Protein AF-A0A7R9HYA2-F1 (afdb_monomer)

Nearest PDB structures (foldseek):
  8udk-assembly1_B  TM=8.256E-01  e=5.745E-29  Homo sapiens
  8f6b-assembly1_B  TM=7.551E-01  e=2.365E-30  Mus musculus
  3ikl-assembly1_B  TM=8.170E-01  e=2.048E-26  Homo sapiens
  2g4c-assembly2_B  TM=7.583E-01  e=3.417E-27  Homo sapiens
  2g4c-assembly2_D  TM=7.460E-01  e=7.073E-27  Homo sapiens

InterPro domains:
  IPR004154 Anticodon-binding [PF03129] (299-374)
  IPR027031 Glycyl-tRNA synthetase/DNA polymerase subunit gamma-2 [PTHR10745] (236-378)
  IPR036621 Anticodon-binding domain superfamily [G3DSA:3.40.50.800] (284-385)
  IPR045864 Class II Aminoacyl-tRNA synthetase/Biotinyl protein ligase (BPL) and lipoyl protein ligase (LPL) [G3DSA:3.30.930.10] (2-283)
  IPR045864 Class II Aminoacyl-tRNA synthetase/Biotinyl protein ligase (BPL) and lipoyl protein ligase (LPL) [SSF55681] (25-262)

Sequence (502 aa):
MSGGVHRILQLCERHAFVMPVFKSEGSSGAMLDFFKFGPSGELLKHNVRHEWFLSNVVNTDHSVFPYWGGGQSTGNINEGTAPKCYSVVTKVYDEDFSEHYRYMKEMCGGQLPFGLTEMRAEVDCCGVVEDTGDGRYFTPSHRTIMRSCAFVRPIDSSQAFYQWQKRRKMWWRKFSASPGRFSVTDVQSVEEGQRAEICAEFPWGSQSVECVTLRGSAPFDKLDNACRQSFEGRDGRKRVTPHVIESWTTLECAVFTFLCDSHDEVRLSGVPKEVMRFHRKLAPYKLAFSASSSSSATSEELSQLAVYLTRQLRKAGVSTLLLPDVAKRSQESQFLRNDEMGVPYTAVLNDNTLKTGILGLRSRETTLKVRLSVWDARILPYLDRCDRRETRQTTTYYLTWTGASACFRTGEPRGTTSKKLLILKMLFDGRTALQCKTLFLKLVMVEYYLELGRIKSPRKRDERWRGKPPDWDLNPYLLVISSLVYCEDDALDHAVTEAGSI

Solvent-accessible surface area (backbone atoms only — not comparable to full-atom values): 29460 Å² total; per-residue (Å²): 128,70,74,64,63,58,52,54,45,53,53,24,49,77,60,29,25,42,43,83,39,64,45,93,54,81,103,50,76,74,46,40,33,33,70,50,61,28,74,44,23,48,39,27,46,49,30,48,53,49,54,49,45,41,57,66,39,68,65,47,100,46,64,32,43,83,46,82,80,84,73,84,82,77,64,84,65,64,91,88,62,66,74,68,80,82,44,70,58,68,37,62,79,34,67,70,50,49,51,52,49,47,53,52,34,58,78,49,76,28,45,56,53,38,32,42,30,40,70,46,80,46,71,59,79,54,82,83,77,90,50,83,58,81,64,31,71,60,59,39,28,50,35,34,41,40,36,41,34,37,39,27,49,64,92,47,38,69,63,51,46,54,51,46,52,52,52,55,49,49,54,58,33,70,54,40,66,56,47,83,38,60,48,69,52,76,78,39,85,49,101,70,34,41,35,34,36,32,30,40,60,47,100,89,46,75,40,80,60,35,43,37,35,38,30,44,51,60,53,47,69,85,48,55,73,71,61,39,57,69,62,40,27,32,61,87,91,42,78,38,71,40,17,35,38,38,36,39,35,36,53,58,30,51,45,50,51,50,53,66,48,13,57,46,74,48,67,60,95,83,43,78,38,68,30,27,49,40,32,65,80,39,22,47,27,47,34,32,64,34,26,48,54,97,44,76,71,55,22,52,53,53,44,52,49,50,53,53,50,46,53,56,40,45,75,72,71,43,47,62,47,82,63,96,55,47,36,74,52,58,52,67,61,44,48,49,54,40,30,46,66,12,26,42,25,35,41,39,42,40,70,63,22,79,77,69,40,45,31,32,42,27,34,58,91,78,67,49,69,46,81,44,52,69,89,41,74,55,61,59,58,48,54,51,49,57,63,55,55,65,76,52,86,62,86,81,77,66,80,53,81,51,101,87,56,83,58,84,75,78,92,80,81,92,85,89,89,77,62,72,65,56,56,55,52,69,73,54,68,94,58,56,76,70,59,54,51,55,51,50,54,54,49,55,51,50,50,54,38,44,76,69,64,77,49,83,81,88,83,74,92,88,77,78,90,84,69,84,78,79,89,76,86,74,66,82,88,75,79,82,72,90,85,82,86,81,82,85,90,82,88,78,90,84,84,89,82,89,82,82,81,134

Foldseek 3Di:
DPPQVVVLQVLCVVLQQWDFDWDDDPPQDTFGADIDGGLQNVLLLVLLVVLLCCLQAVPDPAHEEEDEDDDDPPPPDDPDDWPPPCDVLNCLPPPSSLVVLLVQCVVVVLADKYKYKYKAWAAGPDDDPSCPDPLSQQDHRTFIKTKMKIFHALVCLVVVLVVVQVSVLVSLLLWFPCSVQWDKDDWDQDPQAIKIFIWGQAPRGIYTFKIKGWRFLSSLPPPDPVSQQSQWGDDDPDTDRTTMIMMMGTSSSSSVSLSSRQWDWDQDVNDTATFGQTRCSSQSAQEEEAEAEPDPVVLVVQLVLRVVLCVVCVVVVGGYDYDPCHNVDDRVVVLSVCRSSNHQWYWYYYPVCVVPQWIWIAGSVPRDTDIDGNPDPVVVVVSVVVSVVSVPPDPDFDFDDDPPDTDGDDDDDDDDDDDPVVVVVVVPPPDDPVVVVVVVVVVVVVVVCVVVVVDDDDPDDDDDDDDDDDDDPDDPPPPDDDDDDDDDPDDPDPDDDDDDDD

Secondary structure (DSSP, 8-state):
--HHHHHHHHHHHHTTSEEEEEE--SSS--EEEEEEE-HHHHHHHHHHHHHHHIIIIIS-SS-EEEE-----------TT-------HHHHTT-HHHHHHHHHHHHHTTTBSPEEEEEEEEEE---------SGGGGGS-SEEEEEEEEEEE-GGGHHHHHHHHHHHHHHHHHHH-S-GGGEEEPPPEEETTEEEEEEEEEETTEEEEEEEEEEEETGGGTTS-HHHHHHTPEEETTEEEPPEEEEEEEEHHHHHHHHHHHHEEEEEETTEEEEEE---TTT-S-SEEEEEE-SSHHHHHHHHHHHHHHHHHHHHTT--EE--TTTTTS-HHHHHHHHHHTT-SEEEEEEHHHHHH-EEEEEETTT--EEEEETT-TTHHHHHHHHHHHTT--------EEETTEEE-------S--SSHHHHHHHHHTT--HHHHHHHHHHHHHHHHHHHTTSSPPPPSS-----SPPP-----GGG------------SSSS--S-----

Organism: NCBI:txid61472

Radius of gyration: 28.1 Å; Cα contacts (8 Å, |Δi|>4): 715; chains: 1; bounding box: 100×56×78 Å

pLDDT: mean 73.42, std 26.31, range [23.16, 98.19]

Structure (mmCIF, N/CA/C/O backbone):
data_AF-A0A7R9HYA2-F1
#
_entry.id   AF-A0A7R9HYA2-F1
#
loop_
_atom_site.group_PDB
_atom_site.id
_atom_site.type_symbol
_atom_site.label_atom_id
_atom_site.label_alt_id
_atom_site.label_comp_id
_atom_site.label_asym_id
_atom_site.label_entity_id
_atom_site.label_seq_id
_atom_site.pdbx_PDB_ins_code
_atom_site.Cartn_x
_atom_site.Cartn_y
_atom_site.Cartn_z
_atom_site.occupancy
_atom_site.B_iso_or_equiv
_atom_site.auth_seq_id
_atom_site.auth_comp_id
_atom_site.auth_asym_id
_atom_site.auth_atom_id
_atom_site.pdbx_PDB_model_num
ATOM 1 N N . MET A 1 1 ? 3.121 27.655 7.080 1.00 39.09 1 MET A N 1
ATOM 2 C CA . MET A 1 1 ? 2.882 26.196 7.057 1.00 39.09 1 MET A CA 1
ATOM 3 C C . MET A 1 1 ? 1.442 25.981 6.643 1.00 39.09 1 MET A C 1
ATOM 5 O O . MET A 1 1 ? 0.572 26.593 7.257 1.00 39.09 1 MET A O 1
ATOM 9 N N . SER A 1 2 ? 1.185 25.233 5.569 1.00 46.12 2 SER A N 1
ATOM 10 C CA . SER A 1 2 ? -0.192 24.959 5.154 1.00 46.12 2 SER A CA 1
ATOM 11 C C . SER A 1 2 ? -0.890 24.178 6.281 1.00 46.12 2 SER A C 1
ATOM 13 O O . SER A 1 2 ? -0.310 23.270 6.877 1.00 46.12 2 SER A O 1
ATOM 15 N N . GLY A 1 3 ? -2.110 24.562 6.663 1.00 60.00 3 GLY A N 1
ATOM 16 C CA . GLY A 1 3 ? -2.777 23.984 7.840 1.00 60.00 3 GLY A CA 1
ATOM 17 C C . GLY A 1 3 ? -3.124 22.490 7.718 1.00 60.00 3 GLY A C 1
ATOM 18 O O . GLY A 1 3 ? -3.475 21.875 8.721 1.00 60.00 3 GLY A O 1
ATOM 19 N N . GLY A 1 4 ? -3.026 21.906 6.516 1.00 75.75 4 GLY A N 1
ATOM 20 C CA . GLY A 1 4 ? -3.459 20.537 6.224 1.00 75.75 4 GLY A CA 1
ATOM 21 C C . GLY A 1 4 ? -2.524 19.460 6.777 1.00 75.75 4 GLY A C 1
ATOM 22 O O . GLY A 1 4 ? -2.963 18.611 7.550 1.00 75.75 4 GLY A O 1
ATOM 23 N N . VAL A 1 5 ? -1.230 19.504 6.435 1.00 86.56 5 VAL A N 1
ATOM 24 C CA . VAL A 1 5 ? -0.263 18.470 6.863 1.00 86.56 5 VAL A CA 1
ATOM 25 C C . VAL A 1 5 ? -0.095 18.440 8.374 1.00 86.56 5 VAL A C 1
ATOM 27 O O . VAL A 1 5 ? -0.009 17.368 8.970 1.00 86.56 5 VAL A O 1
ATOM 30 N N . HIS A 1 6 ? -0.073 19.611 9.010 1.00 87.62 6 HIS A N 1
ATOM 31 C CA . HIS A 1 6 ? 0.155 19.705 10.447 1.00 87.62 6 HIS A CA 1
ATOM 32 C C . HIS A 1 6 ? -0.923 18.973 11.259 1.00 87.62 6 HIS A C 1
ATOM 34 O O . HIS A 1 6 ? -0.583 18.229 12.175 1.00 87.62 6 HIS A O 1
ATOM 40 N N . ARG A 1 7 ? -2.205 19.113 10.890 1.00 89.25 7 ARG A N 1
ATOM 41 C CA . ARG A 1 7 ? -3.306 18.379 11.540 1.00 89.25 7 ARG A CA 1
ATOM 42 C C . ARG A 1 7 ? -3.174 16.871 11.357 1.00 89.25 7 ARG A C 1
ATOM 44 O O . ARG A 1 7 ? -3.274 16.124 12.327 1.00 89.25 7 ARG A O 1
ATOM 51 N N . ILE A 1 8 ? -2.850 16.434 10.138 1.00 92.75 8 ILE A N 1
ATOM 52 C CA . ILE A 1 8 ? -2.621 15.015 9.835 1.00 92.75 8 ILE A CA 1
ATOM 53 C C . ILE A 1 8 ? -1.509 14.459 10.731 1.00 92.75 8 ILE A C 1
ATOM 55 O O . ILE A 1 8 ? -1.680 13.401 11.332 1.00 92.75 8 ILE A O 1
ATOM 59 N N . LEU A 1 9 ? -0.394 15.181 10.872 1.00 93.19 9 LEU A N 1
ATOM 60 C CA . LEU A 1 9 ? 0.724 14.774 11.725 1.00 93.19 9 LEU A CA 1
ATOM 61 C C . LEU A 1 9 ? 0.349 14.734 13.213 1.00 93.19 9 LEU A C 1
ATOM 63 O O . LEU A 1 9 ? 0.722 13.778 13.887 1.00 93.19 9 LEU A O 1
ATOM 67 N N . GLN A 1 10 ? -0.430 15.697 13.717 1.00 93.06 10 GLN A N 1
ATOM 68 C CA . GLN A 1 10 ? -0.921 15.676 15.103 1.00 93.06 10 GLN A CA 1
ATOM 69 C C . GLN A 1 10 ? -1.792 14.444 15.386 1.00 93.06 10 GLN A C 1
ATOM 71 O O . GLN A 1 10 ? -1.648 13.802 16.429 1.00 93.06 10 GLN A O 1
ATOM 76 N N . LEU A 1 11 ? -2.687 14.087 14.458 1.00 93.50 11 LEU A N 1
ATOM 77 C CA . LEU A 1 11 ? -3.502 12.877 14.570 1.00 93.50 11 LEU A CA 1
ATOM 78 C C . LEU A 1 11 ? -2.636 11.610 14.479 1.00 93.50 11 LEU A C 1
ATOM 80 O O . LEU A 1 11 ? -2.835 10.662 15.244 1.00 93.50 11 LEU A O 1
ATOM 84 N N . CYS A 1 12 ? -1.646 11.611 13.582 1.00 95.56 12 CYS A N 1
ATOM 8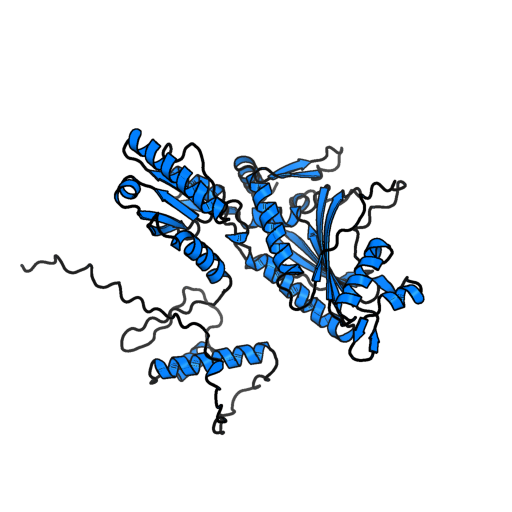5 C CA . CYS A 1 12 ? -0.687 10.520 13.434 1.00 95.56 12 CYS A CA 1
ATOM 86 C C . CYS A 1 12 ? 0.113 10.283 14.718 1.00 95.56 12 CYS A C 1
ATOM 88 O O . CYS A 1 12 ? 0.270 9.133 15.123 1.00 95.56 12 CYS A O 1
ATOM 90 N N . GLU A 1 13 ? 0.590 11.339 15.371 1.00 94.56 13 GLU A N 1
ATOM 91 C CA . GLU A 1 13 ? 1.338 11.245 16.623 1.00 94.56 13 GLU A CA 1
ATOM 92 C C . GLU A 1 13 ? 0.446 10.736 17.765 1.00 94.56 13 GLU A C 1
ATOM 94 O O . GLU A 1 13 ? 0.809 9.779 18.453 1.00 94.56 13 GLU A O 1
ATOM 99 N N . ARG A 1 14 ? -0.774 11.283 17.893 1.00 94.56 14 ARG A N 1
ATOM 100 C CA . ARG A 1 14 ? -1.770 10.886 18.908 1.00 94.56 14 ARG A CA 1
ATOM 101 C C . ARG A 1 14 ? -2.090 9.388 18.876 1.00 94.56 14 ARG A C 1
ATOM 103 O O . ARG A 1 14 ? -2.267 8.778 19.928 1.00 94.56 14 ARG A O 1
ATOM 110 N N . HIS A 1 15 ? -2.154 8.799 17.680 1.00 94.94 15 HIS A N 1
ATOM 111 C CA . HIS A 1 15 ? -2.497 7.383 17.464 1.00 94.94 15 HIS A CA 1
ATOM 112 C C . HIS A 1 15 ? -1.305 6.502 17.066 1.00 94.94 15 HIS A C 1
ATOM 114 O O . HIS A 1 15 ? -1.486 5.360 16.628 1.00 94.94 15 HIS A O 1
ATOM 120 N N . ALA A 1 16 ? -0.086 7.016 17.258 1.00 94.88 16 ALA A N 1
ATOM 121 C CA . ALA A 1 16 ? 1.175 6.317 17.036 1.00 94.88 16 ALA A CA 1
ATOM 122 C C . ALA A 1 16 ? 1.305 5.696 15.627 1.00 94.88 16 ALA A C 1
ATOM 124 O O . ALA A 1 16 ? 1.700 4.537 15.459 1.00 94.88 16 ALA A O 1
ATOM 125 N N . PHE A 1 17 ? 0.961 6.478 14.605 1.00 97.12 17 PHE A N 1
ATOM 126 C CA . PHE A 1 17 ? 1.266 6.180 13.210 1.00 97.12 17 PHE A CA 1
ATOM 127 C C . PHE A 1 17 ? 2.709 6.556 12.893 1.00 97.12 17 PHE A C 1
ATOM 129 O O . PHE A 1 17 ? 3.567 5.682 12.799 1.00 97.12 17 PHE A O 1
ATOM 136 N N . VAL A 1 18 ? 2.987 7.850 12.755 1.00 95.88 18 VAL A N 1
ATOM 137 C CA . VAL A 1 18 ? 4.300 8.360 12.357 1.00 95.88 18 VAL A CA 1
ATOM 138 C C . VAL A 1 18 ? 4.640 9.631 13.111 1.00 95.88 18 VAL A C 1
ATOM 140 O O . VAL A 1 18 ? 3.770 10.460 13.364 1.00 95.88 18 VAL A O 1
ATOM 143 N N . MET A 1 19 ? 5.924 9.789 13.409 1.00 94.38 19 MET A N 1
ATOM 144 C CA . MET A 1 19 ? 6.514 11.032 13.888 1.00 94.38 19 MET A CA 1
ATOM 145 C C . MET A 1 19 ? 7.727 11.361 13.003 1.00 94.38 19 MET A C 1
ATOM 147 O O . MET A 1 19 ? 8.630 10.525 12.895 1.00 94.38 19 MET A O 1
ATOM 151 N N . PRO A 1 20 ? 7.755 12.523 12.329 1.00 92.75 20 PRO A N 1
ATOM 152 C CA . PRO A 1 20 ? 8.894 12.923 11.512 1.00 92.75 20 PRO A CA 1
ATOM 153 C C . PRO A 1 20 ? 10.088 13.294 12.400 1.00 92.75 20 PRO A C 1
ATOM 155 O O . PRO A 1 20 ? 9.940 14.050 13.358 1.00 92.75 20 PRO A O 1
ATOM 158 N N . VAL A 1 21 ? 11.272 12.780 12.069 1.00 91.19 21 VAL A N 1
ATOM 159 C CA . VAL A 1 21 ? 12.541 13.148 12.707 1.00 91.19 21 VAL A CA 1
ATOM 160 C C . VAL A 1 21 ? 13.364 13.928 11.697 1.00 91.19 21 VAL A C 1
ATOM 162 O O . VAL A 1 21 ? 13.621 13.444 10.597 1.00 91.19 21 VAL A O 1
ATOM 165 N N . PHE A 1 22 ? 13.748 15.147 12.057 1.00 88.19 22 PHE A N 1
ATOM 166 C CA . PHE A 1 22 ? 14.495 16.040 11.179 1.00 88.19 22 PHE A CA 1
ATOM 167 C C . PHE A 1 22 ? 15.977 16.054 11.546 1.00 88.19 22 PHE A C 1
ATOM 169 O O . PHE A 1 22 ? 16.325 16.014 12.727 1.00 88.19 22 PHE A O 1
ATOM 176 N N . LYS A 1 23 ? 16.839 16.169 10.534 1.00 81.56 23 LYS A N 1
ATOM 177 C CA . LYS A 1 23 ? 18.255 16.494 10.730 1.00 81.56 23 LYS A CA 1
ATOM 178 C C . LYS A 1 23 ? 18.383 17.978 11.068 1.00 81.56 23 LYS A C 1
ATOM 180 O O . LYS A 1 23 ? 17.764 18.826 10.426 1.00 81.56 23 LYS A O 1
ATOM 185 N N . SER A 1 24 ? 19.176 18.284 12.090 1.00 65.25 24 SER A N 1
ATOM 186 C CA . SER A 1 24 ? 19.565 19.656 12.407 1.00 65.25 24 SER A CA 1
ATOM 187 C C . SER A 1 24 ? 20.753 20.033 11.531 1.00 65.25 24 SER A C 1
ATOM 189 O O . SER A 1 24 ? 21.890 19.766 11.908 1.00 65.25 24 SER A O 1
ATOM 191 N N . GLU A 1 25 ? 20.509 20.658 10.384 1.00 56.47 25 GLU A N 1
ATOM 192 C CA . GLU A 1 25 ? 21.563 21.325 9.615 1.00 56.47 25 GLU A CA 1
ATOM 193 C C . GLU A 1 25 ? 21.302 22.836 9.606 1.00 56.47 25 GLU A C 1
ATOM 195 O O . GLU A 1 25 ? 20.160 23.286 9.525 1.00 56.47 25 GLU A O 1
ATOM 200 N N . GLY A 1 26 ? 22.355 23.628 9.826 1.00 57.25 26 GLY A N 1
ATOM 201 C CA . GLY A 1 26 ? 22.256 25.082 9.967 1.00 57.25 26 GLY A CA 1
ATOM 202 C C . GLY A 1 26 ? 21.761 25.784 8.697 1.00 57.25 26 GLY A C 1
ATOM 203 O O . GLY A 1 26 ? 21.917 25.257 7.606 1.00 57.25 26 GLY A O 1
ATOM 204 N N . SER A 1 27 ? 21.207 26.995 8.860 1.00 49.56 27 SER A N 1
ATOM 205 C CA . SER A 1 27 ? 20.746 27.997 7.859 1.00 49.56 27 SER A CA 1
ATOM 206 C C . SER A 1 27 ? 19.842 27.564 6.684 1.00 49.56 27 SER A C 1
ATOM 208 O O . SER A 1 27 ? 19.108 28.407 6.173 1.00 49.56 27 SER A O 1
ATOM 210 N N . SER A 1 28 ? 19.811 26.292 6.302 1.00 52.94 28 SER A N 1
ATOM 211 C CA . SER A 1 28 ? 18.979 25.696 5.258 1.00 52.94 28 SER A CA 1
ATOM 212 C C . SER A 1 28 ? 17.926 24.836 5.959 1.00 52.94 28 SER A C 1
ATOM 214 O O . SER A 1 28 ? 18.257 24.086 6.868 1.00 52.94 28 SER A O 1
ATOM 216 N N . GLY A 1 29 ? 16.643 25.000 5.629 1.00 60.41 29 GLY A N 1
ATOM 217 C CA . GLY A 1 29 ? 15.527 24.438 6.403 1.00 60.41 29 GLY A CA 1
ATOM 218 C C . GLY A 1 29 ? 15.644 22.946 6.767 1.00 60.41 29 GLY A C 1
ATOM 219 O O . GLY A 1 29 ? 16.273 22.157 6.071 1.00 60.41 29 GLY A O 1
ATOM 220 N N . ALA A 1 30 ? 14.983 22.552 7.860 1.00 68.25 30 ALA A N 1
ATOM 221 C CA . ALA A 1 30 ? 15.053 21.197 8.407 1.00 68.25 30 ALA A CA 1
ATOM 222 C C . ALA A 1 30 ? 14.622 20.116 7.387 1.00 68.25 30 ALA A C 1
ATOM 224 O O . ALA A 1 30 ? 13.449 20.046 7.002 1.00 68.25 30 ALA A O 1
ATOM 225 N N . MET A 1 31 ? 15.564 19.253 6.991 1.00 76.56 31 MET A N 1
ATOM 226 C CA . MET A 1 31 ? 15.338 18.100 6.113 1.00 76.56 31 MET A CA 1
ATOM 227 C C . MET A 1 31 ? 14.778 16.917 6.908 1.00 76.56 31 MET A C 1
ATOM 229 O O . MET A 1 31 ? 15.222 16.641 8.028 1.00 76.56 31 MET A O 1
ATOM 233 N N . LEU A 1 32 ? 13.806 16.198 6.335 1.00 86.38 32 LEU A N 1
ATOM 234 C CA . LEU A 1 32 ? 13.289 14.979 6.949 1.00 86.38 32 LEU A CA 1
ATOM 235 C C . LEU A 1 32 ? 14.350 13.873 6.872 1.00 86.38 32 LEU A C 1
ATOM 237 O O . LEU A 1 32 ? 14.712 13.402 5.791 1.00 86.38 32 LEU A O 1
ATOM 241 N N . ASP A 1 33 ? 14.818 13.431 8.033 1.00 87.75 33 ASP A N 1
ATOM 242 C CA . ASP A 1 33 ? 15.774 12.339 8.123 1.00 87.75 33 ASP A CA 1
ATOM 243 C C . ASP A 1 33 ? 15.057 11.001 7.942 1.00 87.75 33 ASP A C 1
ATOM 245 O O . ASP A 1 33 ? 15.282 10.281 6.972 1.00 87.75 33 ASP A O 1
ATOM 249 N N . PHE A 1 34 ? 14.108 10.703 8.829 1.00 90.62 34 PHE A N 1
ATOM 250 C CA . PHE A 1 34 ? 13.302 9.489 8.768 1.00 90.62 34 PHE A CA 1
ATOM 251 C C . PHE A 1 34 ? 11.960 9.662 9.479 1.00 90.62 34 PHE A C 1
ATOM 253 O O . PHE A 1 34 ? 11.761 10.572 10.286 1.00 90.62 34 PHE A O 1
ATOM 260 N N . PHE A 1 35 ? 11.027 8.749 9.210 1.00 93.50 35 PHE A N 1
ATOM 261 C CA . PHE A 1 35 ? 9.819 8.604 10.018 1.00 93.50 35 PHE A CA 1
ATOM 262 C C . PHE A 1 35 ? 10.037 7.573 11.118 1.00 93.50 35 PHE A C 1
ATOM 264 O O . PHE A 1 35 ? 10.381 6.419 10.852 1.00 93.50 35 PHE A O 1
ATOM 271 N N . LYS A 1 36 ? 9.761 7.963 12.361 1.00 95.44 36 LYS A N 1
ATOM 272 C CA . LYS A 1 36 ? 9.596 7.018 13.461 1.00 95.44 36 LYS A CA 1
ATOM 273 C C . LYS A 1 36 ? 8.177 6.455 13.402 1.00 95.44 36 LYS A C 1
ATOM 275 O O . LYS A 1 36 ? 7.219 7.163 13.707 1.00 95.44 36 LYS A O 1
ATOM 280 N N . PHE A 1 37 ? 8.047 5.194 12.999 1.00 96.50 37 PHE A N 1
ATOM 281 C CA . PHE A 1 37 ? 6.763 4.494 12.975 1.00 96.50 37 PHE A CA 1
ATOM 282 C C . PHE A 1 37 ? 6.412 3.978 14.375 1.00 96.50 37 PHE A C 1
ATOM 284 O O . PHE A 1 37 ? 7.234 3.349 15.041 1.00 96.50 37 PHE A O 1
ATOM 291 N N . GLY A 1 38 ? 5.196 4.272 14.837 1.00 96.81 38 GLY A N 1
ATOM 292 C CA . GLY A 1 38 ? 4.631 3.657 16.040 1.00 96.81 38 GLY A CA 1
ATOM 293 C C . GLY A 1 38 ? 3.916 2.336 15.722 1.00 96.81 38 GLY A C 1
ATOM 294 O O . GLY A 1 38 ? 3.942 1.885 14.577 1.00 96.81 38 GLY A O 1
ATOM 295 N N . PRO A 1 39 ? 3.234 1.700 16.694 1.00 96.00 39 PRO A N 1
ATOM 296 C CA . PRO A 1 39 ? 2.595 0.398 16.487 1.00 96.00 39 PRO A CA 1
ATOM 297 C C . PRO A 1 39 ? 1.557 0.385 15.354 1.00 96.00 39 PRO A C 1
ATOM 299 O O . PRO A 1 39 ? 1.540 -0.536 14.538 1.00 96.00 39 PRO A O 1
ATOM 302 N N . SER A 1 40 ? 0.709 1.417 15.269 1.00 96.31 40 SER A N 1
ATOM 303 C CA . SER A 1 40 ? -0.285 1.546 14.193 1.00 96.31 40 SER A CA 1
ATOM 304 C C . SER A 1 40 ? 0.393 1.796 12.845 1.00 96.31 40 SER A C 1
ATOM 306 O O . SER A 1 40 ? -0.028 1.255 11.822 1.00 96.31 40 SER A O 1
ATOM 308 N N . GLY A 1 41 ? 1.466 2.590 12.849 1.00 97.12 41 GLY A N 1
ATOM 309 C CA . GLY A 1 41 ? 2.254 2.897 11.660 1.00 97.12 41 GLY A CA 1
ATOM 310 C C . GLY A 1 41 ? 2.993 1.691 11.104 1.00 97.12 41 GLY A C 1
ATOM 311 O O . GLY A 1 41 ? 2.984 1.493 9.895 1.00 97.12 41 GLY A O 1
ATOM 312 N N . GLU A 1 42 ? 3.574 0.855 11.962 1.00 97.31 42 GLU A N 1
ATOM 313 C CA . GLU A 1 42 ? 4.301 -0.343 11.537 1.00 97.31 42 GLU A CA 1
ATOM 314 C C . GLU A 1 42 ? 3.354 -1.378 10.915 1.00 97.31 42 GLU A C 1
ATOM 316 O O . GLU A 1 42 ? 3.657 -1.965 9.877 1.00 97.31 42 GLU A O 1
ATOM 321 N N . LEU A 1 43 ? 2.149 -1.535 11.474 1.00 97.38 43 LEU A N 1
ATOM 322 C CA . LEU A 1 43 ? 1.104 -2.368 10.873 1.00 97.38 43 LEU A CA 1
ATOM 323 C C . LEU A 1 43 ? 0.623 -1.814 9.522 1.00 97.38 43 LEU A C 1
ATOM 325 O O . LEU A 1 43 ? 0.443 -2.581 8.575 1.00 97.38 43 LEU A O 1
ATOM 329 N N . LEU A 1 44 ? 0.439 -0.493 9.399 1.00 98.06 44 LEU A N 1
ATOM 330 C CA . LEU A 1 44 ? 0.112 0.139 8.115 1.00 98.06 44 LEU A CA 1
ATOM 331 C C . LEU A 1 44 ? 1.231 -0.083 7.089 1.00 98.06 44 LEU A C 1
ATOM 333 O O . LEU A 1 44 ? 0.964 -0.507 5.966 1.00 98.06 44 LEU A O 1
ATOM 337 N N . LYS A 1 45 ? 2.484 0.151 7.490 1.00 97.44 45 LYS A N 1
ATOM 338 C CA . LYS A 1 45 ? 3.687 -0.056 6.677 1.00 97.44 45 LYS A CA 1
ATOM 339 C C . LYS A 1 45 ? 3.790 -1.499 6.192 1.00 97.44 45 LYS A C 1
ATOM 341 O O . LYS A 1 45 ? 4.011 -1.727 5.001 1.00 97.44 45 LYS A O 1
ATOM 346 N N . HIS A 1 46 ? 3.539 -2.467 7.070 1.00 97.50 46 HIS A N 1
ATOM 347 C CA . HIS A 1 46 ? 3.461 -3.881 6.717 1.00 97.50 46 HIS A CA 1
ATOM 348 C C . HIS A 1 46 ? 2.374 -4.156 5.666 1.00 97.50 46 HIS A C 1
ATOM 350 O O . HIS A 1 46 ? 2.649 -4.793 4.648 1.00 97.50 46 HIS A O 1
ATOM 356 N N . ASN A 1 47 ? 1.157 -3.639 5.863 1.00 97.94 47 ASN A N 1
ATOM 357 C CA . ASN A 1 47 ? 0.041 -3.858 4.940 1.00 97.94 47 ASN A CA 1
ATOM 358 C C . ASN A 1 47 ? 0.284 -3.230 3.557 1.00 97.94 47 ASN A C 1
ATOM 360 O O . ASN A 1 47 ? -0.001 -3.860 2.538 1.00 97.94 47 ASN A O 1
ATOM 364 N N . VAL A 1 48 ? 0.841 -2.013 3.505 1.00 98.19 48 VAL A N 1
ATOM 365 C CA . VAL A 1 48 ? 1.213 -1.337 2.249 1.00 98.19 48 VAL A CA 1
ATOM 366 C C . VAL A 1 48 ? 2.275 -2.143 1.507 1.00 98.19 48 VAL A C 1
ATOM 368 O O . VAL A 1 48 ? 2.110 -2.425 0.319 1.00 98.19 48 VAL A O 1
ATOM 371 N N . ARG A 1 49 ? 3.325 -2.584 2.211 1.00 97.50 49 ARG A N 1
ATOM 372 C CA . ARG A 1 49 ? 4.373 -3.448 1.650 1.00 97.50 49 ARG A CA 1
ATOM 373 C C . ARG A 1 49 ? 3.788 -4.743 1.085 1.00 97.50 49 ARG A C 1
ATOM 375 O O . ARG A 1 49 ? 4.143 -5.150 -0.020 1.00 97.50 49 ARG A O 1
ATOM 382 N N . HIS A 1 50 ? 2.877 -5.375 1.823 1.00 96.94 50 HIS A N 1
ATOM 383 C CA . HIS A 1 50 ? 2.234 -6.619 1.414 1.00 96.94 50 HIS A CA 1
ATOM 384 C C . HIS A 1 50 ? 1.371 -6.441 0.156 1.00 96.94 50 HIS A C 1
ATOM 386 O O . HIS A 1 50 ? 1.542 -7.180 -0.811 1.00 96.94 50 HIS A O 1
ATOM 392 N N . GLU A 1 51 ? 0.491 -5.437 0.105 1.00 97.31 51 GLU A N 1
ATOM 393 C CA . GLU A 1 51 ? -0.352 -5.191 -1.077 1.00 97.31 51 GLU A CA 1
ATOM 394 C C . GLU A 1 51 ? 0.459 -4.702 -2.287 1.00 97.31 51 GLU A C 1
ATOM 396 O O . GLU A 1 51 ? 0.093 -4.985 -3.433 1.00 97.31 51 GLU A O 1
ATOM 401 N N . TRP A 1 52 ? 1.582 -4.011 -2.065 1.00 96.88 52 TRP A N 1
ATOM 402 C CA . TRP A 1 52 ? 2.525 -3.689 -3.134 1.00 96.88 52 TRP A CA 1
ATOM 403 C C . TRP A 1 52 ? 3.151 -4.966 -3.703 1.00 96.88 52 TRP A C 1
ATOM 405 O O . TRP A 1 52 ? 3.112 -5.167 -4.920 1.00 96.88 52 TRP A O 1
ATOM 415 N N . PHE A 1 53 ? 3.635 -5.866 -2.841 1.00 96.44 53 PHE A N 1
ATOM 416 C CA . PHE A 1 53 ? 4.207 -7.154 -3.243 1.00 96.44 53 PHE A CA 1
ATOM 417 C C . PHE A 1 53 ? 3.187 -8.013 -3.999 1.00 96.44 53 PHE A C 1
ATOM 419 O O . PHE A 1 53 ? 3.461 -8.468 -5.108 1.00 96.44 53 PHE A O 1
ATOM 426 N N . LEU A 1 54 ? 1.968 -8.156 -3.469 1.00 96.00 54 LEU A N 1
ATOM 427 C CA . LEU A 1 54 ? 0.887 -8.861 -4.158 1.00 96.00 54 LEU A CA 1
ATOM 428 C C . LEU A 1 54 ? 0.616 -8.271 -5.544 1.00 96.00 54 LEU A C 1
ATOM 430 O O . LEU A 1 54 ? 0.327 -9.011 -6.478 1.00 96.00 54 LEU A O 1
ATOM 434 N N . SER A 1 55 ? 0.691 -6.948 -5.696 1.00 95.31 55 SER A N 1
ATOM 435 C CA . SER A 1 55 ? 0.401 -6.288 -6.969 1.00 95.31 55 SER A CA 1
ATOM 436 C C . SER A 1 55 ? 1.514 -6.374 -8.004 1.00 95.31 55 SER A C 1
ATOM 438 O O . SER A 1 55 ? 1.199 -6.261 -9.182 1.00 95.31 55 SER A O 1
ATOM 440 N N . ASN A 1 56 ? 2.776 -6.527 -7.599 1.00 94.12 56 ASN A N 1
ATOM 441 C CA . ASN A 1 56 ? 3.924 -6.523 -8.513 1.00 94.12 56 ASN A CA 1
ATOM 442 C C . ASN A 1 56 ? 4.564 -7.900 -8.689 1.00 94.12 56 ASN A C 1
ATOM 444 O O . ASN A 1 56 ? 5.337 -8.063 -9.622 1.00 94.12 56 ASN A O 1
ATOM 448 N N . VAL A 1 57 ? 4.251 -8.868 -7.821 1.00 94.00 57 VAL A N 1
ATOM 449 C CA . VAL A 1 57 ? 4.862 -10.207 -7.833 1.00 94.00 57 VAL A CA 1
ATOM 450 C C . VAL A 1 57 ? 3.829 -11.308 -8.017 1.00 94.00 57 VAL A C 1
ATOM 452 O O . VAL A 1 57 ? 3.996 -12.166 -8.870 1.00 94.00 57 VAL A O 1
ATOM 455 N N . VAL A 1 58 ? 2.763 -11.300 -7.212 1.00 94.25 58 VAL A N 1
ATOM 456 C CA . VAL A 1 58 ? 1.814 -12.428 -7.165 1.00 94.25 58 VAL A CA 1
ATOM 457 C C . VAL A 1 58 ? 0.721 -12.300 -8.224 1.00 94.25 58 VAL A C 1
ATOM 459 O O . VAL A 1 58 ? 0.408 -13.256 -8.922 1.00 94.25 58 VAL A O 1
ATOM 462 N N . ASN A 1 59 ? 0.127 -11.114 -8.353 1.00 92.69 59 ASN A N 1
ATOM 463 C CA . ASN A 1 59 ? -0.989 -10.852 -9.261 1.00 92.69 59 ASN A CA 1
ATOM 464 C C . ASN A 1 59 ? -0.480 -10.228 -10.567 1.00 92.69 59 ASN A C 1
ATOM 466 O O . ASN A 1 59 ? -0.816 -9.089 -10.903 1.00 92.69 59 ASN A O 1
ATOM 470 N N . THR A 1 60 ? 0.397 -10.939 -11.269 1.00 91.12 60 THR A N 1
ATOM 471 C CA . THR A 1 60 ? 0.982 -10.541 -12.555 1.00 91.12 60 THR A CA 1
ATOM 472 C C . THR A 1 60 ? 0.677 -11.588 -13.622 1.00 91.12 60 THR A C 1
ATOM 474 O O . THR A 1 60 ? 0.641 -12.779 -13.337 1.00 91.12 60 THR A O 1
ATOM 477 N N . ASP A 1 61 ? 0.509 -11.148 -14.871 1.00 88.62 61 ASP A N 1
ATOM 478 C CA . ASP A 1 61 ? 0.314 -12.062 -16.011 1.00 88.62 61 ASP A CA 1
ATOM 479 C C . ASP A 1 61 ? 1.609 -12.790 -16.415 1.00 88.62 61 ASP A C 1
ATOM 481 O O . ASP A 1 61 ? 1.586 -13.792 -17.128 1.00 88.62 61 ASP A O 1
ATOM 485 N N . HIS A 1 62 ? 2.751 -12.273 -15.964 1.00 90.12 62 HIS A N 1
ATOM 486 C CA . HIS A 1 62 ? 4.082 -12.794 -16.242 1.00 90.12 62 HIS A CA 1
ATOM 487 C C . HIS A 1 62 ? 4.812 -13.084 -14.938 1.00 90.12 62 HIS A C 1
ATOM 489 O O . HIS A 1 62 ? 4.536 -12.452 -13.915 1.00 90.12 62 HIS A O 1
ATOM 495 N N . SER A 1 63 ? 5.771 -14.003 -14.983 1.00 94.56 63 SER A N 1
ATOM 496 C CA . SER A 1 63 ? 6.617 -14.310 -13.835 1.00 94.56 63 SER A CA 1
ATOM 497 C C . SER A 1 63 ? 7.442 -13.086 -13.445 1.00 94.56 63 SER A C 1
ATOM 499 O O . SER A 1 63 ? 8.19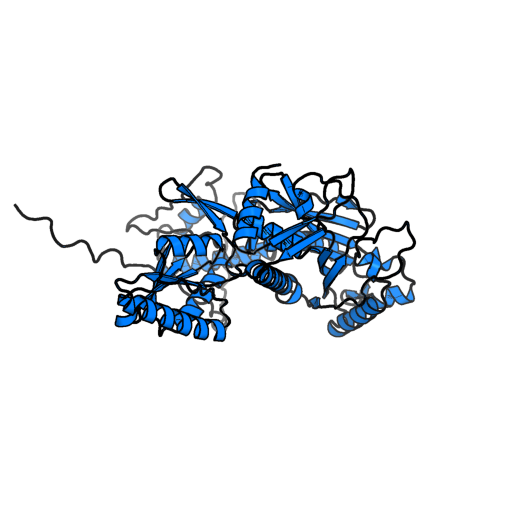3 -12.545 -14.257 1.00 94.56 63 SER A O 1
ATOM 501 N N . VAL A 1 64 ? 7.291 -12.652 -12.196 1.00 94.31 64 VAL A N 1
ATOM 502 C CA . VAL A 1 64 ? 8.123 -11.621 -11.579 1.00 94.31 64 VAL A CA 1
ATOM 503 C C . VAL A 1 64 ? 8.789 -12.234 -10.363 1.00 94.31 64 VAL A C 1
ATOM 505 O O . VAL A 1 64 ? 8.112 -12.811 -9.514 1.00 94.31 64 VAL A O 1
ATOM 508 N N . PHE A 1 65 ? 10.109 -12.117 -10.275 1.00 93.62 65 PHE A N 1
ATOM 509 C CA . PHE A 1 65 ? 10.875 -12.768 -9.223 1.00 93.62 65 PHE A CA 1
ATOM 510 C C . PHE A 1 65 ? 11.375 -11.742 -8.204 1.00 93.62 65 PHE A C 1
ATOM 512 O O . PHE A 1 65 ? 11.940 -10.714 -8.591 1.00 93.62 65 PHE A O 1
ATOM 519 N N . PRO A 1 66 ? 11.162 -11.978 -6.900 1.00 91.69 66 PRO A N 1
ATOM 520 C CA . PRO A 1 66 ? 11.775 -11.159 -5.874 1.00 91.69 66 PRO A CA 1
ATOM 521 C C . PRO A 1 66 ? 13.279 -11.419 -5.826 1.00 91.69 66 PRO A C 1
ATOM 523 O O . PRO A 1 66 ? 13.731 -12.560 -5.818 1.00 91.69 66 PRO A O 1
ATOM 526 N N . TYR A 1 67 ? 14.031 -10.333 -5.766 1.00 83.81 67 TYR A N 1
ATOM 527 C CA . TYR A 1 67 ? 15.475 -10.300 -5.666 1.00 83.81 67 TYR A CA 1
ATOM 528 C C . TYR A 1 67 ? 15.861 -9.562 -4.392 1.00 83.81 67 TYR A C 1
ATOM 530 O O . TYR A 1 67 ? 15.303 -8.508 -4.061 1.00 83.81 67 TYR A O 1
ATOM 538 N N . TRP A 1 68 ? 16.825 -10.129 -3.679 1.00 79.31 68 TRP A N 1
ATOM 539 C CA . TRP A 1 68 ? 17.520 -9.427 -2.620 1.00 79.31 68 TRP A CA 1
ATOM 540 C C . TRP A 1 68 ? 18.829 -8.892 -3.190 1.00 79.31 68 TRP A C 1
ATOM 542 O O . TRP A 1 68 ? 19.719 -9.670 -3.510 1.00 79.31 68 TRP A O 1
ATOM 552 N N . GLY A 1 69 ? 18.927 -7.570 -3.327 1.00 65.25 69 GLY A N 1
ATOM 553 C CA . GLY A 1 69 ? 20.189 -6.923 -3.659 1.00 65.25 69 GLY A CA 1
ATOM 554 C C . GLY A 1 69 ? 21.125 -6.941 -2.465 1.00 65.25 69 GLY A C 1
ATOM 555 O O . GLY A 1 69 ? 20.815 -6.320 -1.443 1.00 65.25 69 GLY A O 1
ATOM 556 N N . GLY A 1 70 ? 22.253 -7.637 -2.601 1.00 54.41 70 GLY A N 1
ATOM 557 C CA . GLY A 1 70 ? 23.350 -7.567 -1.649 1.00 54.41 70 GLY A CA 1
ATOM 558 C C . GLY A 1 70 ? 23.877 -6.139 -1.501 1.00 54.41 70 GLY A C 1
ATOM 559 O O . GLY A 1 70 ? 23.872 -5.347 -2.440 1.00 54.41 70 GLY A O 1
ATOM 560 N N . GLY A 1 71 ? 24.304 -5.787 -0.287 1.00 52.72 71 GLY A N 1
ATOM 561 C CA . GLY A 1 71 ? 25.076 -4.571 -0.025 1.00 52.72 71 GLY A CA 1
ATOM 562 C C . GLY A 1 71 ? 24.347 -3.484 0.768 1.00 52.72 71 GLY A C 1
ATOM 563 O O . GLY A 1 71 ? 23.551 -2.701 0.240 1.00 52.72 71 GLY A O 1
ATOM 564 N N . GLN A 1 72 ? 24.749 -3.341 2.037 1.00 42.03 72 GLN A N 1
ATOM 565 C CA . GLN A 1 72 ? 24.903 -2.006 2.607 1.00 42.03 72 GLN A CA 1
ATOM 566 C C . GLN A 1 72 ? 25.934 -1.284 1.737 1.00 42.03 72 GLN A C 1
ATOM 568 O O . GLN A 1 72 ? 27.102 -1.658 1.709 1.00 42.03 72 GLN A O 1
ATOM 573 N N . SER A 1 73 ? 25.515 -0.247 1.022 1.00 43.53 73 SER A N 1
ATOM 574 C CA . SER A 1 73 ? 26.449 0.708 0.433 1.00 43.53 73 SER A CA 1
ATOM 575 C C . SER A 1 73 ? 27.049 1.561 1.557 1.00 43.53 73 SER A C 1
ATOM 577 O O . SER A 1 73 ? 26.769 2.749 1.660 1.00 43.53 73 SER A O 1
ATOM 579 N N . THR A 1 74 ? 27.880 0.962 2.408 1.00 36.91 74 THR A N 1
ATOM 580 C CA . THR A 1 74 ? 28.947 1.670 3.126 1.00 36.91 74 THR A CA 1
ATOM 581 C C . THR A 1 74 ? 30.216 1.635 2.275 1.00 36.91 74 THR A C 1
ATOM 583 O O . THR A 1 74 ? 31.312 1.397 2.775 1.00 36.91 74 THR A O 1
ATOM 586 N N . GLY A 1 75 ? 30.081 1.798 0.956 1.00 33.97 75 GLY A N 1
ATOM 587 C CA . GLY A 1 75 ? 31.230 2.128 0.133 1.00 33.97 75 GLY A CA 1
ATOM 588 C C . GLY A 1 75 ? 31.642 3.536 0.522 1.00 33.97 75 GLY A C 1
ATOM 589 O O . GLY A 1 75 ? 30.819 4.441 0.413 1.00 33.97 75 GLY A O 1
ATOM 590 N N . ASN A 1 76 ? 32.870 3.698 1.018 1.00 34.06 76 ASN A N 1
ATOM 591 C CA . ASN A 1 76 ? 33.526 4.992 1.161 1.00 34.06 76 ASN A CA 1
ATOM 592 C C . ASN A 1 76 ? 33.325 5.777 -0.136 1.00 34.06 76 ASN A C 1
ATOM 594 O O . ASN A 1 76 ? 33.977 5.524 -1.149 1.00 34.06 76 ASN A O 1
ATOM 598 N N . ILE A 1 77 ? 32.360 6.687 -0.108 1.00 41.56 77 ILE A N 1
ATOM 599 C CA . ILE A 1 77 ? 32.112 7.617 -1.187 1.00 41.56 77 ILE A CA 1
ATOM 600 C C . ILE A 1 77 ? 33.221 8.643 -1.016 1.00 41.56 77 ILE A C 1
ATOM 602 O O . ILE A 1 77 ? 33.203 9.409 -0.055 1.00 41.56 77 ILE A O 1
ATOM 606 N N . ASN A 1 78 ? 34.224 8.614 -1.891 1.00 34.78 78 ASN A N 1
ATOM 607 C CA . ASN A 1 78 ? 35.118 9.756 -2.027 1.00 34.78 78 ASN A CA 1
ATOM 608 C C . ASN A 1 78 ? 34.232 11.004 -2.159 1.00 34.78 78 ASN A C 1
ATOM 610 O O . ASN A 1 78 ? 33.310 11.019 -2.985 1.00 34.78 78 ASN A O 1
ATOM 614 N N . GLU A 1 79 ? 34.469 11.995 -1.298 1.00 35.91 79 GLU A N 1
ATOM 615 C CA . GLU A 1 79 ? 33.764 13.275 -1.285 1.00 35.91 79 GLU A CA 1
ATOM 616 C C . GLU A 1 79 ? 33.638 13.803 -2.723 1.00 35.91 79 GLU A C 1
ATOM 618 O O . GLU A 1 79 ? 34.638 14.057 -3.391 1.00 35.91 79 GLU A O 1
ATOM 623 N N . GLY A 1 80 ? 32.406 13.907 -3.231 1.00 32.84 80 GLY A N 1
ATOM 624 C CA . GLY A 1 80 ? 32.131 14.527 -4.532 1.00 32.84 80 GLY A CA 1
ATOM 625 C C . GLY A 1 80 ? 31.288 13.725 -5.524 1.00 32.84 80 GLY A C 1
ATOM 626 O O . GLY A 1 80 ? 30.895 14.288 -6.541 1.00 32.84 80 GLY A O 1
ATOM 627 N N . THR A 1 81 ? 30.939 12.460 -5.257 1.00 34.12 81 THR A N 1
ATOM 628 C CA . THR A 1 81 ? 29.985 11.731 -6.120 1.00 34.12 81 THR A CA 1
ATOM 629 C C . THR A 1 81 ? 28.722 11.393 -5.339 1.00 34.12 81 THR A C 1
ATOM 631 O O . THR A 1 81 ? 28.733 10.502 -4.501 1.00 34.12 81 THR A O 1
ATOM 634 N N . ALA A 1 82 ? 27.631 12.119 -5.594 1.00 32.88 82 ALA A N 1
ATOM 635 C CA . ALA A 1 82 ? 26.320 11.842 -5.006 1.00 32.88 82 ALA A CA 1
ATOM 636 C C . ALA A 1 82 ? 25.957 10.347 -5.144 1.00 32.88 82 ALA A C 1
ATOM 638 O O . ALA A 1 82 ? 26.209 9.780 -6.217 1.00 32.88 82 ALA A O 1
ATOM 639 N N . PRO A 1 83 ? 25.364 9.688 -4.125 1.00 35.88 83 PRO A N 1
ATOM 640 C CA . PRO A 1 83 ? 24.806 8.355 -4.306 1.00 35.88 83 PRO A CA 1
ATOM 641 C C . PRO A 1 83 ? 23.715 8.428 -5.377 1.00 35.88 83 PRO A C 1
ATOM 643 O O . PRO A 1 83 ? 22.586 8.846 -5.132 1.00 35.88 83 PRO A O 1
ATOM 646 N N . LYS A 1 84 ? 24.070 8.052 -6.609 1.00 40.81 84 LYS A N 1
ATOM 647 C CA . LYS A 1 84 ? 23.122 7.976 -7.718 1.00 40.81 84 LYS A CA 1
ATOM 648 C C . LYS A 1 84 ? 22.004 7.036 -7.290 1.00 40.81 84 LYS A C 1
ATOM 650 O O . LYS A 1 84 ? 22.261 5.883 -6.954 1.00 40.81 84 LYS A O 1
ATOM 655 N N . CYS A 1 85 ? 20.775 7.546 -7.295 1.00 40.59 85 CYS A N 1
ATOM 656 C CA . CYS A 1 85 ? 19.559 6.771 -7.091 1.00 40.59 85 CYS A CA 1
ATOM 657 C C . CYS A 1 85 ? 19.668 5.481 -7.927 1.00 40.59 85 CYS A C 1
ATOM 659 O O . CYS A 1 85 ? 19.739 5.552 -9.153 1.00 40.59 85 CYS A O 1
ATOM 661 N N . TYR A 1 86 ? 19.810 4.333 -7.256 1.00 51.84 86 TYR A N 1
ATOM 662 C CA . TYR A 1 86 ? 20.351 3.083 -7.810 1.00 51.84 86 TYR A CA 1
ATOM 663 C C . TYR A 1 86 ? 19.423 2.453 -8.862 1.00 51.84 86 TYR A C 1
ATOM 665 O O . TYR A 1 86 ? 18.800 1.444 -8.563 1.00 51.84 86 TYR A O 1
ATOM 673 N N . SER A 1 87 ? 19.242 3.019 -10.053 1.00 54.03 87 SER A N 1
ATOM 674 C CA . SER A 1 87 ? 18.365 2.470 -11.103 1.00 54.03 87 SER A CA 1
ATOM 675 C C . SER A 1 87 ? 18.828 1.084 -11.582 1.00 54.03 87 SER A C 1
ATOM 677 O O . SER A 1 87 ? 19.955 0.665 -11.315 1.00 54.03 87 SER A O 1
ATOM 679 N N . VAL A 1 88 ? 17.989 0.342 -12.324 1.00 52.50 88 VAL A N 1
ATOM 680 C CA . VAL A 1 88 ? 18.447 -0.916 -12.963 1.00 52.50 88 VAL A CA 1
ATOM 681 C C . VAL A 1 88 ? 19.683 -0.672 -13.830 1.00 52.50 88 VAL A C 1
ATOM 683 O O . VAL A 1 88 ? 20.555 -1.529 -13.907 1.00 52.50 88 VAL A O 1
ATOM 686 N N . VAL A 1 89 ? 19.795 0.526 -14.414 1.00 51.03 89 VAL A N 1
ATOM 687 C CA . VAL A 1 89 ? 20.918 0.977 -15.250 1.00 51.03 89 VAL A CA 1
ATOM 688 C C . VAL A 1 89 ? 22.261 0.863 -14.521 1.00 51.03 89 VAL A C 1
ATOM 690 O O . VAL A 1 89 ? 23.253 0.490 -15.138 1.00 51.03 89 VAL A O 1
ATOM 693 N N . THR A 1 90 ? 22.311 1.122 -13.210 1.00 54.62 90 THR A N 1
ATOM 694 C CA . THR A 1 90 ? 23.546 0.964 -12.424 1.00 54.62 90 THR A CA 1
ATOM 695 C C . THR A 1 90 ? 23.779 -0.477 -11.968 1.00 54.62 90 THR A C 1
ATOM 697 O O . THR A 1 90 ? 24.900 -0.819 -11.613 1.00 54.62 90 THR A O 1
ATOM 700 N N . LYS A 1 91 ? 22.739 -1.322 -11.977 1.00 55.81 91 LYS A N 1
ATOM 701 C CA . LYS A 1 91 ? 22.775 -2.703 -11.467 1.00 55.81 91 LYS A CA 1
ATOM 702 C C . LYS A 1 91 ? 23.110 -3.757 -12.507 1.00 55.81 91 LYS A C 1
ATOM 704 O O . LYS A 1 91 ? 23.466 -4.859 -12.131 1.00 55.81 91 LYS A O 1
ATOM 709 N N . VAL A 1 92 ? 23.047 -3.449 -13.800 1.00 53.47 92 VAL A N 1
ATOM 710 C CA . VAL A 1 92 ? 23.494 -4.406 -14.831 1.00 53.47 92 VAL A CA 1
ATOM 711 C C . VAL A 1 92 ? 24.987 -4.757 -14.675 1.00 53.47 92 VAL A C 1
ATOM 713 O O . VAL A 1 92 ? 25.419 -5.813 -15.116 1.00 53.47 92 VAL A O 1
ATOM 716 N N . TYR A 1 93 ? 25.758 -3.908 -13.989 1.00 52.25 93 TYR A N 1
ATOM 717 C CA . TYR A 1 93 ? 27.162 -4.142 -13.631 1.00 52.25 93 TYR A CA 1
ATOM 718 C C . TYR A 1 93 ? 27.370 -4.873 -12.301 1.00 52.25 93 TYR A C 1
ATOM 720 O O . TYR A 1 93 ? 28.506 -5.162 -11.943 1.00 52.25 93 TYR A O 1
ATOM 728 N N . ASP A 1 94 ? 26.299 -5.117 -11.551 1.00 63.41 94 ASP A N 1
ATOM 729 C CA . ASP A 1 94 ? 26.340 -5.852 -10.294 1.00 63.41 94 ASP A CA 1
ATOM 730 C C . ASP A 1 94 ? 26.360 -7.358 -10.613 1.00 63.41 94 ASP A C 1
ATOM 732 O O . ASP A 1 94 ? 25.507 -7.865 -11.359 1.00 63.41 94 ASP A O 1
ATOM 736 N N . GLU A 1 95 ? 27.368 -8.068 -10.103 1.00 63.25 95 GLU A N 1
ATOM 737 C CA . GLU A 1 95 ? 27.523 -9.510 -10.325 1.00 63.25 95 GLU A CA 1
ATOM 738 C C . GLU A 1 95 ? 26.316 -10.277 -9.771 1.00 63.25 95 GLU A C 1
ATOM 740 O O . GLU A 1 95 ? 25.776 -11.147 -10.465 1.00 63.25 95 GLU A O 1
ATOM 745 N N . ASP A 1 96 ? 25.810 -9.867 -8.602 1.00 69.94 96 ASP A N 1
ATOM 746 C CA . ASP A 1 96 ? 24.654 -10.487 -7.952 1.00 69.94 96 ASP A CA 1
ATOM 747 C C . ASP A 1 96 ? 23.404 -10.347 -8.831 1.00 69.94 96 ASP A C 1
ATOM 749 O O . ASP A 1 96 ? 22.637 -11.298 -9.024 1.00 69.94 96 ASP A O 1
ATOM 753 N N . PHE A 1 97 ? 23.206 -9.169 -9.429 1.00 80.25 97 PHE A N 1
ATOM 754 C CA . PHE A 1 97 ? 22.083 -8.923 -10.331 1.00 80.25 97 PHE A CA 1
ATOM 755 C C . PHE A 1 97 ? 22.185 -9.769 -11.603 1.00 80.25 97 PHE A C 1
ATOM 757 O O . PHE A 1 97 ? 21.190 -10.347 -12.048 1.00 80.25 97 PHE A O 1
ATOM 764 N N . SER A 1 98 ? 23.380 -9.852 -12.189 1.00 80.38 98 SER A N 1
ATOM 765 C CA . SER A 1 98 ? 23.633 -10.618 -13.412 1.00 80.38 98 SER A CA 1
ATOM 766 C C . SER A 1 98 ? 23.383 -12.113 -13.205 1.00 80.38 98 SER A C 1
ATOM 768 O O . SER A 1 98 ? 22.813 -12.785 -14.072 1.00 80.38 98 SER A O 1
ATOM 770 N N . GLU A 1 99 ? 23.758 -12.638 -12.039 1.00 83.56 99 GLU A N 1
ATOM 771 C CA . GLU A 1 99 ? 23.492 -14.022 -11.663 1.00 83.56 99 GLU A CA 1
ATOM 772 C C . GLU A 1 99 ? 21.993 -14.300 -11.516 1.00 83.56 99 GLU A C 1
ATOM 774 O O . GLU A 1 99 ? 21.462 -15.223 -12.141 1.00 83.56 99 GLU A O 1
ATOM 779 N N . HIS A 1 100 ? 21.279 -13.442 -10.787 1.00 87.69 100 HIS A N 1
ATOM 780 C CA . HIS A 1 100 ? 19.832 -13.568 -10.630 1.00 87.69 100 HIS A CA 1
ATOM 781 C C . HIS A 1 100 ? 19.091 -13.431 -11.956 1.00 87.69 100 HIS A C 1
ATOM 783 O O . HIS A 1 100 ? 18.143 -14.176 -12.214 1.00 87.69 100 HIS A O 1
ATOM 789 N N . TYR A 1 101 ? 19.540 -12.531 -12.834 1.00 89.56 101 TYR A N 1
ATOM 790 C CA . TYR A 1 101 ? 18.998 -12.421 -14.182 1.00 89.56 101 TYR A CA 1
ATOM 791 C C . TYR A 1 101 ? 19.097 -13.739 -14.944 1.00 89.56 101 TYR A C 1
ATOM 793 O O . TYR A 1 101 ? 18.120 -14.166 -15.566 1.00 89.56 101 TYR A O 1
ATOM 801 N N . ARG A 1 102 ? 20.248 -14.412 -14.862 1.00 90.00 102 ARG A N 1
ATOM 802 C CA . ARG A 1 102 ? 20.465 -15.712 -15.499 1.00 90.00 102 ARG A CA 1
ATOM 803 C C . ARG A 1 102 ? 19.498 -16.766 -14.969 1.00 90.00 102 ARG A C 1
ATOM 805 O O . ARG A 1 102 ? 18.840 -17.412 -15.781 1.00 90.00 102 ARG A O 1
ATOM 812 N N . TYR A 1 103 ? 19.329 -16.873 -13.650 1.00 91.81 103 TYR A N 1
ATOM 813 C CA . TYR A 1 103 ? 18.371 -17.813 -13.060 1.00 91.81 103 TYR A CA 1
ATOM 814 C C . TYR A 1 103 ? 16.935 -17.545 -13.518 1.00 91.81 103 TYR A C 1
ATOM 816 O O . TYR A 1 103 ? 16.237 -18.466 -13.938 1.00 91.81 103 TYR A O 1
ATOM 824 N N . MET A 1 104 ? 16.490 -16.285 -13.504 1.00 93.38 104 MET A N 1
ATOM 825 C CA . MET A 1 104 ? 15.151 -15.918 -13.987 1.00 93.38 104 MET A CA 1
ATOM 826 C C . MET A 1 104 ? 14.963 -16.268 -15.462 1.00 93.38 104 MET A C 1
ATOM 828 O O . MET A 1 104 ? 13.957 -16.866 -15.845 1.00 93.38 104 MET A O 1
ATOM 832 N N . LYS A 1 105 ? 15.952 -15.924 -16.290 1.00 93.44 105 LYS A N 1
ATOM 833 C CA . LYS A 1 105 ? 15.959 -16.235 -17.716 1.00 93.44 105 LYS A CA 1
ATOM 834 C C . LYS A 1 105 ? 15.854 -17.741 -17.939 1.00 93.44 105 LYS A C 1
ATOM 836 O O . LYS A 1 105 ? 15.051 -18.161 -18.765 1.00 93.44 105 LYS A O 1
ATOM 841 N N . GLU A 1 106 ? 16.625 -18.550 -17.221 1.00 93.88 106 GLU A N 1
ATOM 842 C CA . GLU A 1 106 ? 16.582 -20.012 -17.319 1.00 93.88 106 GLU A CA 1
ATOM 843 C C . GLU A 1 106 ? 15.222 -20.576 -16.894 1.00 93.88 106 GLU A C 1
ATOM 845 O O . GLU A 1 106 ? 14.628 -21.348 -17.648 1.00 93.88 106 GLU A O 1
ATOM 850 N N . MET A 1 107 ? 14.669 -20.117 -15.765 1.00 94.31 107 MET A N 1
ATOM 851 C CA . MET A 1 107 ? 13.335 -20.513 -15.293 1.00 94.31 107 MET A CA 1
ATOM 852 C C . MET A 1 107 ? 12.226 -20.180 -16.302 1.00 94.31 107 MET A C 1
ATOM 854 O O . MET A 1 107 ? 11.283 -20.952 -16.466 1.00 94.31 107 MET A O 1
ATOM 858 N N . CYS A 1 108 ? 12.346 -19.058 -17.013 1.00 94.44 108 CYS A N 1
ATOM 859 C CA . CYS A 1 108 ? 11.400 -18.646 -18.051 1.00 94.44 108 CYS A CA 1
ATOM 860 C C . CYS A 1 108 ? 11.726 -19.216 -19.447 1.00 94.44 108 CYS A C 1
ATOM 862 O O . CYS A 1 108 ? 11.129 -18.787 -20.436 1.00 94.44 108 CYS A O 1
ATOM 864 N N . GLY A 1 109 ? 12.698 -20.128 -19.584 1.00 93.12 109 GLY A N 1
ATOM 865 C CA . GLY A 1 109 ? 13.126 -20.667 -20.886 1.00 93.12 109 GLY A CA 1
ATOM 866 C C . GLY A 1 109 ? 13.674 -19.602 -21.850 1.00 93.12 109 GLY A C 1
ATOM 867 O O . GLY A 1 109 ? 13.687 -19.783 -23.072 1.00 93.12 109 GLY A O 1
ATOM 868 N N . GLY A 1 110 ? 14.087 -18.460 -21.303 1.00 92.38 110 GLY A N 1
ATOM 869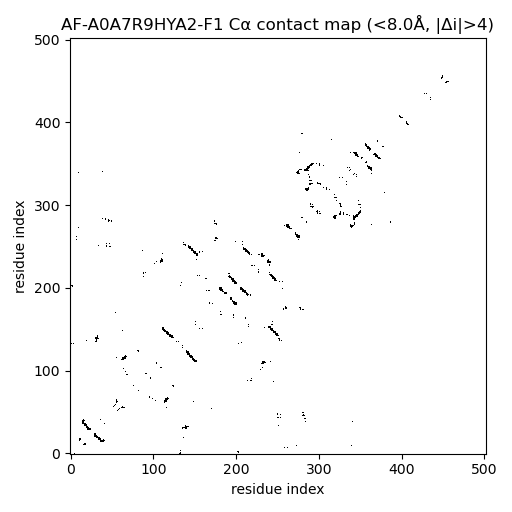 C CA . GLY A 1 110 ? 14.492 -17.249 -21.999 1.00 92.38 110 GLY A CA 1
ATOM 870 C C . GLY A 1 110 ? 13.348 -16.461 -22.630 1.00 92.38 110 GLY A C 1
ATOM 871 O O . GLY A 1 110 ? 13.630 -15.482 -23.312 1.00 92.38 110 GLY A O 1
ATOM 872 N N . GLN A 1 111 ? 12.085 -16.856 -22.463 1.00 94.62 111 GLN A N 1
ATOM 873 C CA . GLN A 1 111 ? 10.954 -16.206 -23.121 1.00 94.62 111 GLN A CA 1
ATOM 874 C C . GLN A 1 111 ? 10.605 -14.874 -22.449 1.00 94.62 111 GLN A C 1
ATOM 876 O O . GLN A 1 111 ? 10.316 -14.829 -21.257 1.00 94.62 111 GLN A O 1
ATOM 881 N N . LEU A 1 112 ? 10.597 -13.790 -23.228 1.00 94.50 112 LEU A N 1
ATOM 882 C CA . LEU A 1 112 ? 10.128 -12.482 -22.765 1.00 94.50 112 LEU A CA 1
ATOM 883 C C . LEU A 1 112 ? 8.588 -12.388 -22.864 1.00 94.50 112 LEU A C 1
ATOM 885 O O . LEU A 1 112 ? 8.017 -12.930 -23.817 1.00 94.50 112 LEU A O 1
ATOM 889 N N . PRO A 1 113 ? 7.910 -11.651 -21.961 1.00 94.69 113 PRO A N 1
ATOM 890 C CA . PRO A 1 113 ? 8.478 -10.886 -20.853 1.00 94.69 113 PRO A CA 1
ATOM 891 C C . PRO A 1 113 ? 8.541 -11.659 -19.525 1.00 94.69 113 PRO A C 1
ATOM 893 O O . PRO A 1 113 ? 7.721 -12.531 -19.246 1.00 94.69 113 PRO A O 1
ATOM 896 N N . PHE A 1 114 ? 9.476 -11.256 -18.672 1.00 94.94 114 PHE A N 1
ATOM 897 C CA . PHE A 1 114 ? 9.532 -11.607 -17.250 1.00 94.94 114 PHE A CA 1
ATOM 898 C C . PHE A 1 114 ? 10.038 -10.397 -16.460 1.00 94.94 114 PHE A C 1
ATOM 900 O O . PHE A 1 114 ? 10.524 -9.424 -17.045 1.00 94.94 114 PHE A O 1
ATOM 907 N N . GLY A 1 115 ? 9.898 -10.419 -15.139 1.00 93.19 115 GLY A N 1
ATOM 908 C CA . GLY A 1 115 ? 10.256 -9.284 -14.297 1.00 93.19 115 GLY A CA 1
ATOM 909 C C . GLY A 1 115 ? 11.069 -9.642 -13.067 1.00 93.19 115 GLY A C 1
ATOM 910 O O . GLY A 1 115 ? 11.172 -10.797 -12.666 1.00 93.19 115 GLY A O 1
ATOM 911 N N . LEU A 1 116 ? 11.603 -8.600 -12.448 1.00 92.38 116 LEU A N 1
ATOM 912 C CA . LEU A 1 116 ? 12.334 -8.641 -11.193 1.00 92.38 116 LEU A CA 1
ATOM 913 C C . LEU A 1 116 ? 11.768 -7.578 -10.261 1.00 92.38 116 LEU A C 1
ATOM 915 O O . LEU A 1 116 ? 11.436 -6.475 -10.693 1.00 92.38 116 LEU A O 1
ATOM 919 N N . THR A 1 117 ? 11.679 -7.880 -8.973 1.00 92.25 117 THR A N 1
ATOM 920 C CA . THR A 1 117 ? 11.316 -6.888 -7.965 1.00 92.25 117 THR A CA 1
ATOM 921 C C . THR A 1 117 ? 12.329 -6.865 -6.840 1.00 92.25 117 THR A C 1
ATOM 923 O O . THR A 1 117 ? 12.895 -7.892 -6.491 1.00 92.25 117 THR A O 1
ATOM 926 N N . GLU A 1 118 ? 12.513 -5.706 -6.228 1.00 89.06 118 GLU A N 1
ATOM 927 C CA . GLU A 1 118 ? 13.439 -5.518 -5.122 1.00 89.06 118 GLU A CA 1
ATOM 928 C C . GLU A 1 118 ? 12.823 -4.593 -4.074 1.00 89.06 118 GLU A C 1
ATOM 930 O O . GLU A 1 118 ? 12.119 -3.632 -4.401 1.00 89.06 118 GLU A O 1
ATOM 935 N N . MET A 1 119 ? 13.124 -4.872 -2.806 1.00 89.06 119 MET A N 1
ATOM 936 C CA . MET A 1 119 ? 12.886 -3.942 -1.710 1.00 89.06 119 MET A CA 1
ATOM 937 C C . MET A 1 119 ? 14.161 -3.767 -0.891 1.00 89.06 119 MET A C 1
ATOM 939 O O . MET A 1 119 ? 14.643 -4.740 -0.311 1.00 89.06 119 MET A O 1
ATOM 943 N N . ARG A 1 120 ? 14.683 -2.540 -0.811 1.00 85.88 120 ARG A N 1
ATOM 944 C CA . ARG A 1 120 ? 15.990 -2.255 -0.200 1.00 85.88 120 ARG A CA 1
ATOM 945 C C . ARG A 1 120 ? 15.954 -0.995 0.654 1.00 85.88 120 ARG A C 1
ATOM 947 O O . ARG A 1 120 ? 15.409 0.015 0.228 1.00 85.88 120 ARG A O 1
ATOM 954 N N . ALA A 1 121 ? 16.545 -1.051 1.845 1.00 85.75 121 ALA A N 1
ATOM 955 C CA . ALA A 1 121 ? 16.779 0.141 2.653 1.00 85.75 121 ALA A CA 1
ATOM 956 C C . ALA A 1 121 ? 17.952 0.944 2.071 1.00 85.75 121 ALA A C 1
ATOM 958 O O . ALA A 1 121 ? 19.013 0.392 1.790 1.00 85.75 121 ALA A O 1
ATOM 959 N N . GLU A 1 122 ? 17.753 2.242 1.899 1.00 81.62 122 GLU A N 1
ATOM 960 C CA . GLU A 1 122 ? 18.724 3.193 1.375 1.00 81.62 122 GLU A CA 1
ATOM 961 C C . GLU A 1 122 ? 18.766 4.427 2.276 1.00 81.62 122 GLU A C 1
ATOM 963 O O . GLU A 1 122 ? 17.758 4.825 2.867 1.00 81.62 122 GLU A O 1
ATOM 968 N N . VAL A 1 123 ? 19.948 5.029 2.368 1.00 79.50 123 VAL A N 1
ATOM 969 C CA . VAL A 1 123 ? 20.147 6.334 2.993 1.00 79.50 123 VAL A CA 1
ATOM 970 C C . VAL A 1 123 ? 20.604 7.272 1.897 1.00 79.50 123 VAL A C 1
ATOM 972 O O . VAL A 1 123 ? 21.610 7.017 1.236 1.00 79.50 123 VAL A O 1
ATOM 975 N N . ASP A 1 124 ? 19.832 8.324 1.675 1.00 68.94 124 ASP A N 1
ATOM 976 C CA . ASP A 1 124 ? 20.218 9.384 0.768 1.00 68.94 124 ASP A CA 1
ATOM 977 C C . ASP A 1 124 ? 21.267 10.268 1.446 1.00 68.94 124 ASP A C 1
ATOM 979 O O . ASP A 1 124 ? 20.971 10.956 2.425 1.00 68.94 124 ASP A O 1
ATOM 983 N N . CYS A 1 125 ? 22.508 10.192 0.963 1.00 51.69 125 CYS A N 1
ATOM 984 C CA . CYS A 1 125 ? 23.606 11.037 1.434 1.00 51.69 125 CYS A CA 1
ATOM 985 C C . CYS A 1 125 ? 23.768 12.300 0.578 1.00 51.69 125 CYS A C 1
ATOM 987 O O . CYS A 1 125 ? 24.530 13.185 0.964 1.00 51.69 125 CYS A O 1
ATOM 989 N N . CYS A 1 126 ? 23.094 12.401 -0.579 1.00 43.97 126 CYS A N 1
ATOM 990 C CA . CYS A 1 126 ? 23.061 13.650 -1.330 1.00 43.97 126 CYS A CA 1
ATOM 991 C C . CYS A 1 126 ? 21.949 14.539 -0.777 1.00 43.97 126 CYS A C 1
ATOM 993 O O . CYS A 1 126 ? 20.763 14.316 -1.008 1.00 43.97 126 CYS A O 1
ATOM 995 N N . GLY A 1 127 ? 22.358 15.572 -0.040 1.00 50.69 127 GLY A N 1
ATOM 996 C CA . GLY A 1 127 ? 21.501 16.713 0.236 1.00 50.69 127 GLY A CA 1
ATOM 997 C C . GLY A 1 127 ? 21.012 17.360 -1.064 1.00 50.69 127 GLY A C 1
ATOM 998 O O . GLY A 1 127 ? 21.627 17.213 -2.120 1.00 50.69 127 GLY A O 1
ATOM 999 N N . VAL A 1 128 ? 19.939 18.139 -0.926 1.00 46.19 128 VAL A N 1
ATOM 1000 C CA . VAL A 1 128 ? 19.271 18.959 -1.951 1.00 46.19 128 VAL A CA 1
ATOM 1001 C C . VAL A 1 128 ? 18.111 18.258 -2.677 1.00 46.19 128 VAL A C 1
ATOM 1003 O O . VAL A 1 128 ? 18.158 17.932 -3.859 1.00 46.19 128 VAL A O 1
ATOM 1006 N N . VAL A 1 129 ? 16.975 18.183 -1.981 1.00 46.88 129 VAL A N 1
ATOM 1007 C CA . VAL A 1 129 ? 15.753 18.763 -2.550 1.00 46.88 129 VAL A CA 1
ATOM 1008 C C . VAL A 1 129 ? 15.432 19.964 -1.668 1.00 46.88 129 VAL A C 1
ATOM 1010 O O . VAL A 1 129 ? 15.061 19.794 -0.509 1.00 46.88 129 VAL A O 1
ATOM 1013 N N . GLU A 1 130 ? 15.620 21.178 -2.190 1.00 46.75 130 GLU A N 1
ATOM 1014 C CA . GLU A 1 130 ? 15.213 22.446 -1.557 1.00 46.75 130 GLU A CA 1
ATOM 1015 C C . GLU A 1 130 ? 13.680 22.582 -1.497 1.00 46.75 130 GLU A C 1
ATOM 1017 O O . GLU A 1 130 ? 13.119 23.649 -1.739 1.00 46.75 130 GLU A O 1
ATOM 1022 N N . ASP A 1 131 ? 12.956 21.507 -1.181 1.00 52.81 131 ASP A N 1
ATOM 1023 C CA . ASP A 1 131 ? 11.547 21.647 -0.863 1.00 52.81 131 ASP A CA 1
ATOM 1024 C C . ASP A 1 131 ? 11.431 22.102 0.591 1.00 52.81 131 ASP A C 1
ATOM 1026 O O . ASP A 1 131 ? 11.382 21.323 1.544 1.00 52.81 131 ASP A O 1
ATOM 1030 N N . THR A 1 132 ? 11.435 23.420 0.759 1.00 55.44 132 THR A N 1
ATOM 1031 C CA . THR A 1 132 ? 11.148 24.078 2.038 1.00 55.44 132 THR A CA 1
ATOM 1032 C C . THR A 1 132 ? 9.665 23.975 2.426 1.00 55.44 132 THR A C 1
ATOM 1034 O O . THR A 1 132 ? 9.285 24.390 3.526 1.00 55.44 132 THR A O 1
ATOM 1037 N N . GLY A 1 133 ? 8.827 23.407 1.549 1.00 71.19 133 GLY A N 1
ATOM 1038 C CA . GLY A 1 133 ? 7.408 23.169 1.747 1.00 71.19 133 GLY A CA 1
ATOM 1039 C C . GLY A 1 133 ? 7.069 21.784 2.300 1.00 71.19 133 GLY A C 1
ATOM 1040 O O . GLY A 1 133 ? 7.878 21.067 2.891 1.00 71.19 133 GLY A O 1
ATOM 1041 N N . ASP A 1 134 ? 5.802 21.418 2.130 1.00 79.31 134 ASP A N 1
ATOM 1042 C CA . ASP A 1 134 ? 5.228 20.179 2.652 1.00 79.31 134 ASP A CA 1
ATOM 1043 C C . ASP A 1 134 ? 5.615 18.928 1.829 1.00 79.31 134 ASP A C 1
ATOM 1045 O O . ASP A 1 134 ? 5.362 17.805 2.268 1.00 79.31 134 ASP A O 1
ATOM 1049 N N . GLY A 1 135 ? 6.260 19.073 0.665 1.00 79.56 135 GLY A N 1
ATOM 1050 C CA . GLY A 1 135 ? 6.723 17.925 -0.125 1.00 79.56 135 GLY A CA 1
ATOM 1051 C C . GLY A 1 135 ? 7.950 17.221 0.463 1.00 79.56 135 GLY A C 1
ATOM 1052 O O . GLY A 1 135 ? 8.144 16.031 0.217 1.00 79.56 135 GLY A O 1
ATOM 1053 N N . ARG A 1 136 ? 8.689 17.860 1.385 1.00 83.00 136 ARG A N 1
ATOM 1054 C CA . ARG A 1 136 ? 9.806 17.232 2.128 1.00 83.00 136 ARG A CA 1
ATOM 1055 C C . ARG A 1 136 ? 9.432 15.928 2.843 1.00 83.00 136 ARG A C 1
ATOM 1057 O O . ARG A 1 136 ? 10.288 15.083 3.087 1.00 83.00 136 ARG A O 1
ATOM 1064 N N . TYR A 1 137 ? 8.156 15.760 3.204 1.00 88.81 137 TYR A N 1
ATOM 1065 C CA . TYR A 1 137 ? 7.665 14.555 3.875 1.00 88.81 137 TYR A CA 1
ATOM 1066 C C . TYR A 1 137 ? 7.594 13.330 2.948 1.00 88.81 137 TYR A C 1
ATOM 1068 O O . TYR A 1 137 ? 7.514 12.202 3.429 1.00 88.81 137 TYR A O 1
ATOM 1076 N N . PHE A 1 138 ? 7.652 13.533 1.631 1.00 89.12 138 PHE A N 1
ATOM 1077 C CA . PHE A 1 138 ? 7.608 12.472 0.622 1.00 89.12 138 PHE A CA 1
ATOM 1078 C C . PHE A 1 138 ? 9.008 11.979 0.226 1.00 89.12 138 PHE A C 1
ATOM 1080 O O . PHE A 1 138 ? 9.141 10.928 -0.402 1.00 89.12 138 PHE A O 1
ATOM 1087 N N . THR A 1 139 ? 10.060 12.685 0.648 1.00 85.62 139 THR A N 1
ATOM 1088 C CA . THR A 1 139 ? 11.461 12.385 0.320 1.00 85.62 139 THR A CA 1
ATOM 1089 C C . THR A 1 139 ? 12.339 12.283 1.579 1.00 85.62 139 THR A C 1
ATOM 1091 O O . THR A 1 139 ? 13.286 13.058 1.722 1.00 85.62 139 THR A O 1
ATOM 1094 N N . PRO A 1 140 ? 12.057 11.354 2.518 1.00 87.81 140 PRO A N 1
ATOM 1095 C CA . PRO A 1 140 ? 12.926 11.144 3.675 1.00 87.81 140 PRO A CA 1
ATOM 1096 C C . PRO A 1 140 ? 14.323 10.672 3.249 1.00 87.81 140 PRO A C 1
ATOM 1098 O O . PRO A 1 140 ? 14.468 9.975 2.238 1.00 87.81 140 PRO A O 1
ATOM 1101 N N . SER A 1 141 ? 15.335 11.013 4.049 1.00 85.44 141 SER A N 1
ATOM 1102 C CA . SER A 1 141 ? 16.726 10.590 3.825 1.00 85.44 141 SER A CA 1
ATOM 1103 C C . SER A 1 141 ? 16.871 9.072 3.956 1.00 85.44 141 SER A C 1
ATOM 1105 O O . SER A 1 141 ? 17.367 8.411 3.049 1.00 85.44 141 SER A O 1
ATOM 1107 N N . HIS A 1 142 ? 16.391 8.495 5.060 1.00 87.94 142 HIS A N 1
ATOM 1108 C CA . HIS A 1 142 ? 16.320 7.047 5.238 1.00 87.94 142 HIS A CA 1
ATOM 1109 C C . HIS A 1 142 ? 14.999 6.538 4.675 1.00 87.94 142 HIS A C 1
ATOM 1111 O O . HIS A 1 142 ? 13.915 6.895 5.147 1.00 87.94 142 HIS A O 1
ATOM 1117 N N . ARG A 1 143 ? 15.091 5.669 3.673 1.00 87.44 143 ARG A N 1
ATOM 1118 C CA . ARG A 1 143 ? 13.931 5.179 2.933 1.00 87.44 143 ARG A CA 1
ATOM 1119 C C . ARG A 1 143 ? 14.113 3.742 2.491 1.00 87.44 143 ARG A C 1
ATOM 1121 O O . ARG A 1 143 ? 15.219 3.274 2.263 1.00 87.44 143 ARG A O 1
ATOM 1128 N N . THR A 1 144 ? 13.010 3.034 2.327 1.00 91.44 144 THR A N 1
ATOM 1129 C CA . THR A 1 144 ? 12.980 1.705 1.731 1.00 91.44 144 THR A CA 1
ATOM 1130 C C . THR A 1 144 ? 12.505 1.843 0.295 1.00 91.44 144 THR A C 1
ATOM 1132 O O . THR A 1 144 ? 11.326 2.100 0.053 1.00 91.44 144 THR A O 1
ATOM 1135 N N . ILE A 1 145 ? 13.404 1.668 -0.666 1.00 89.19 145 ILE A N 1
ATOM 1136 C CA . ILE A 1 145 ? 13.052 1.612 -2.081 1.00 89.19 145 ILE A CA 1
ATOM 1137 C C . ILE A 1 145 ? 12.244 0.349 -2.343 1.00 89.19 145 ILE A C 1
ATOM 1139 O O . ILE A 1 145 ? 12.616 -0.739 -1.908 1.00 89.19 145 ILE A O 1
ATOM 1143 N N . MET A 1 146 ? 11.150 0.502 -3.079 1.00 92.50 146 MET A N 1
ATOM 1144 C CA . MET A 1 146 ? 10.372 -0.588 -3.649 1.00 92.50 146 MET A CA 1
ATOM 1145 C C . MET A 1 146 ? 10.412 -0.439 -5.165 1.00 92.50 146 MET A C 1
ATOM 1147 O O . MET A 1 146 ? 9.860 0.518 -5.715 1.00 92.50 146 MET A O 1
ATOM 1151 N N . ARG A 1 147 ? 11.086 -1.369 -5.841 1.00 92.12 147 ARG A N 1
ATOM 1152 C CA . ARG A 1 147 ? 11.300 -1.329 -7.287 1.00 92.12 147 ARG A CA 1
ATOM 1153 C C . ARG A 1 147 ? 10.739 -2.565 -7.964 1.00 92.12 147 ARG A C 1
ATOM 1155 O O . ARG A 1 147 ? 10.933 -3.687 -7.498 1.00 92.12 147 ARG A O 1
ATOM 1162 N N . SER A 1 148 ? 10.089 -2.361 -9.099 1.00 92.81 148 SER A N 1
ATOM 1163 C CA . SER A 1 148 ? 9.654 -3.424 -9.994 1.00 92.81 148 SER A CA 1
ATOM 1164 C C . SER A 1 148 ? 10.174 -3.151 -11.398 1.00 92.81 148 SER A C 1
ATOM 1166 O O . SER A 1 148 ? 10.114 -2.023 -11.877 1.00 92.81 148 SER A O 1
ATOM 1168 N N . CYS A 1 149 ? 10.721 -4.175 -12.037 1.00 92.88 149 CYS A N 1
ATOM 1169 C CA . CYS A 1 149 ? 11.363 -4.101 -13.340 1.00 92.88 149 CYS A CA 1
ATOM 1170 C C . CYS A 1 149 ? 10.780 -5.185 -14.236 1.00 92.88 149 CYS A C 1
ATOM 1172 O O . CYS A 1 149 ? 10.604 -6.320 -13.799 1.00 92.88 149 CYS A O 1
ATOM 1174 N N . ALA A 1 150 ? 10.527 -4.859 -15.495 1.00 94.19 150 ALA A N 1
ATOM 1175 C CA . ALA A 1 150 ? 10.115 -5.808 -16.512 1.00 94.19 150 ALA A CA 1
ATOM 1176 C C . ALA A 1 150 ? 11.075 -5.765 -17.694 1.00 94.19 150 ALA A C 1
ATOM 1178 O O . ALA A 1 150 ? 11.395 -4.696 -18.218 1.00 94.19 150 ALA A O 1
ATOM 1179 N N . PHE A 1 151 ? 11.488 -6.950 -18.128 1.00 95.25 151 PHE A N 1
ATOM 1180 C CA . PHE A 1 151 ? 12.249 -7.166 -19.345 1.00 95.25 151 PHE A CA 1
ATOM 1181 C C . PHE A 1 151 ? 11.263 -7.553 -20.432 1.00 95.25 151 PHE A C 1
ATOM 1183 O O . PHE A 1 151 ? 10.649 -8.619 -20.385 1.00 95.25 151 PHE A O 1
ATOM 1190 N N . VAL A 1 152 ? 11.074 -6.659 -21.393 1.00 95.88 152 VAL A N 1
ATOM 1191 C CA . VAL A 1 152 ? 10.067 -6.793 -22.444 1.00 95.88 152 VAL A CA 1
ATOM 1192 C C . VAL A 1 152 ? 10.719 -6.849 -23.814 1.00 95.88 152 VAL A C 1
ATOM 1194 O O . VAL A 1 152 ? 11.870 -6.451 -24.010 1.00 95.88 152 VAL A O 1
ATOM 1197 N N . ARG A 1 153 ? 9.969 -7.350 -24.791 1.00 96.19 153 ARG A N 1
ATOM 1198 C CA . ARG A 1 153 ? 10.406 -7.335 -26.185 1.00 96.19 153 ARG A CA 1
ATOM 1199 C C . ARG A 1 153 ? 10.495 -5.892 -26.684 1.00 96.19 153 ARG A C 1
ATOM 1201 O O . ARG A 1 153 ? 9.605 -5.101 -26.358 1.00 96.19 153 ARG A O 1
ATOM 1208 N N . PRO A 1 154 ? 11.489 -5.547 -27.521 1.00 95.75 154 PRO A N 1
ATOM 1209 C CA . PRO A 1 154 ? 11.618 -4.188 -28.033 1.00 95.75 154 PRO A CA 1
ATOM 1210 C C . PRO A 1 154 ? 10.356 -3.653 -28.720 1.00 95.75 154 PRO A C 1
ATOM 1212 O O . PRO A 1 154 ? 9.939 -2.528 -28.449 1.00 95.75 154 PRO A O 1
ATOM 1215 N N . ILE A 1 155 ? 9.697 -4.495 -29.523 1.00 95.25 155 ILE A N 1
ATOM 1216 C CA . ILE A 1 155 ? 8.485 -4.139 -30.275 1.00 95.25 155 ILE A CA 1
ATOM 1217 C C . ILE A 1 155 ? 7.275 -3.817 -29.383 1.00 95.25 155 ILE A C 1
ATOM 1219 O O . ILE A 1 155 ? 6.444 -2.997 -29.761 1.00 95.25 155 ILE A O 1
ATOM 1223 N N . ASP A 1 156 ? 7.200 -4.404 -28.186 1.00 95.50 156 ASP A N 1
ATOM 1224 C CA . ASP A 1 156 ? 6.084 -4.190 -27.256 1.00 95.50 156 ASP A CA 1
ATOM 1225 C C . ASP A 1 156 ? 6.366 -3.077 -26.239 1.00 95.50 156 ASP A C 1
ATOM 1227 O O . ASP A 1 156 ? 5.479 -2.693 -25.479 1.00 95.50 156 ASP A O 1
ATOM 1231 N N . SER A 1 157 ? 7.603 -2.578 -26.179 1.00 95.75 157 SER A N 1
ATOM 1232 C CA . SER A 1 157 ? 8.095 -1.753 -25.071 1.00 95.75 157 SER A CA 1
ATOM 1233 C C . SER A 1 157 ? 7.262 -0.497 -24.815 1.00 95.75 157 SER A C 1
ATOM 1235 O O . SER A 1 157 ? 6.887 -0.234 -23.672 1.00 95.75 157 SER A O 1
ATOM 1237 N N . SER A 1 158 ? 6.892 0.241 -25.864 1.00 95.88 158 SER A N 1
ATOM 1238 C CA . SER A 1 158 ? 6.056 1.436 -25.735 1.00 95.88 158 SER A CA 1
ATOM 1239 C C . SER A 1 158 ? 4.657 1.091 -25.220 1.00 95.88 158 SER A C 1
ATOM 1241 O O . SER A 1 158 ? 4.151 1.754 -24.318 1.00 95.88 158 SER A O 1
ATOM 1243 N N . GLN A 1 159 ? 4.037 0.024 -25.738 1.00 96.62 159 GLN A N 1
ATOM 1244 C CA . GLN A 1 159 ? 2.719 -0.416 -25.273 1.00 96.62 159 GLN A CA 1
ATOM 1245 C C . GLN A 1 159 ? 2.774 -0.872 -23.810 1.00 96.62 159 GLN A C 1
ATOM 1247 O O . GLN A 1 159 ? 1.928 -0.469 -23.007 1.00 96.62 159 GLN A O 1
ATOM 1252 N N . ALA A 1 160 ? 3.777 -1.674 -23.456 1.00 95.75 160 ALA A N 1
ATOM 1253 C CA . ALA A 1 160 ? 3.993 -2.150 -22.099 1.00 95.75 160 ALA A CA 1
ATOM 1254 C C . ALA A 1 160 ? 4.240 -0.985 -21.127 1.00 95.75 160 ALA A C 1
ATOM 1256 O O . ALA A 1 160 ? 3.694 -0.993 -20.027 1.00 95.75 160 ALA A O 1
ATOM 1257 N N . PHE A 1 161 ? 4.970 0.057 -21.540 1.00 97.25 161 PHE A N 1
ATOM 1258 C CA . PHE A 1 161 ? 5.215 1.253 -20.730 1.00 97.25 161 PHE A CA 1
ATOM 1259 C C . PHE A 1 161 ? 3.913 1.985 -20.367 1.00 97.25 161 PHE A C 1
ATOM 1261 O O . PHE A 1 161 ? 3.667 2.250 -19.188 1.00 97.25 161 PHE A O 1
ATOM 1268 N N . TYR A 1 162 ? 3.025 2.230 -21.337 1.00 96.88 162 TYR A N 1
ATOM 1269 C CA . TYR A 1 162 ? 1.717 2.847 -21.067 1.00 96.88 162 TYR A CA 1
ATOM 1270 C C . TYR A 1 162 ? 0.809 1.961 -20.202 1.00 96.88 162 TYR A C 1
ATOM 1272 O O . TYR A 1 162 ? 0.105 2.451 -19.313 1.00 96.88 162 TYR A O 1
ATOM 1280 N N . GLN A 1 163 ? 0.822 0.645 -20.433 1.00 95.38 163 GLN A N 1
ATOM 1281 C CA . GLN A 1 163 ? 0.073 -0.302 -19.605 1.00 95.38 163 GLN A CA 1
ATOM 1282 C C . GLN A 1 163 ? 0.586 -0.316 -18.161 1.00 95.38 163 GLN A C 1
ATOM 1284 O O . GLN A 1 163 ? -0.223 -0.346 -17.231 1.00 95.38 163 GLN A O 1
ATOM 1289 N N . TRP A 1 164 ? 1.904 -0.228 -17.967 1.00 95.44 164 TRP A N 1
ATOM 1290 C CA . TRP A 1 164 ? 2.529 -0.166 -16.650 1.00 95.44 164 TRP A CA 1
ATOM 1291 C C . TRP A 1 164 ? 2.100 1.087 -15.891 1.00 95.44 164 TRP A C 1
ATOM 1293 O O . TRP A 1 164 ? 1.597 0.976 -14.775 1.00 95.44 164 TRP A O 1
ATOM 1303 N N . GLN A 1 165 ? 2.180 2.265 -16.520 1.00 96.94 165 GLN A N 1
ATOM 1304 C CA . GLN A 1 165 ? 1.696 3.524 -15.937 1.00 96.94 165 GLN A CA 1
ATOM 1305 C C . GLN A 1 165 ? 0.233 3.411 -15.486 1.00 96.94 165 GLN A C 1
ATOM 1307 O O . GLN A 1 165 ? -0.102 3.731 -14.343 1.00 96.94 165 GLN A O 1
ATOM 1312 N N . LYS A 1 166 ? -0.644 2.882 -16.354 1.00 96.44 166 LYS A N 1
ATOM 1313 C CA . LYS A 1 166 ? -2.063 2.674 -16.032 1.00 96.44 166 LYS A CA 1
ATOM 1314 C C . LYS A 1 166 ? -2.235 1.721 -14.850 1.00 96.44 166 LYS A C 1
ATOM 1316 O O . LYS A 1 166 ? -2.989 2.029 -13.930 1.00 96.44 166 LYS A O 1
ATOM 1321 N N . ARG A 1 167 ? -1.548 0.577 -14.857 1.00 95.56 167 ARG A N 1
ATOM 1322 C CA . ARG A 1 167 ? -1.618 -0.436 -13.794 1.00 95.56 167 ARG A CA 1
ATOM 1323 C C . ARG A 1 167 ? -1.165 0.130 -12.451 1.00 95.56 167 ARG A C 1
ATOM 1325 O O . ARG A 1 167 ? -1.867 -0.040 -11.456 1.00 95.56 167 ARG A O 1
ATOM 1332 N N . ARG A 1 168 ? -0.030 0.829 -12.430 1.00 97.12 168 ARG A N 1
ATOM 1333 C CA . ARG A 1 168 ? 0.524 1.439 -11.220 1.00 97.12 168 ARG A CA 1
ATOM 1334 C C . ARG A 1 168 ? -0.385 2.554 -10.696 1.00 97.12 168 ARG A C 1
ATOM 1336 O O . ARG A 1 168 ? -0.751 2.520 -9.525 1.00 97.12 168 ARG A O 1
ATOM 1343 N N . LYS A 1 169 ? -0.909 3.439 -11.555 1.00 97.25 169 LYS A N 1
ATOM 1344 C CA . LYS A 1 169 ? -1.936 4.425 -11.158 1.00 97.25 169 LYS A CA 1
ATOM 1345 C C . LYS A 1 169 ? -3.190 3.758 -10.584 1.00 97.25 169 LYS A C 1
ATOM 1347 O O . LYS A 1 169 ? -3.726 4.216 -9.577 1.00 97.25 169 LYS A O 1
ATOM 1352 N N . MET A 1 170 ? -3.677 2.684 -11.207 1.00 96.88 170 MET A N 1
ATOM 1353 C CA . MET A 1 170 ? -4.849 1.955 -10.712 1.00 96.88 170 MET A CA 1
ATOM 1354 C C . MET A 1 170 ? -4.604 1.310 -9.346 1.00 96.88 170 MET A C 1
ATOM 1356 O O . MET A 1 170 ? -5.537 1.242 -8.550 1.00 96.88 170 MET A O 1
ATOM 1360 N N . TRP A 1 171 ? -3.373 0.888 -9.044 1.00 97.12 171 TRP A N 1
ATOM 1361 C CA . TRP A 1 171 ? -3.007 0.382 -7.721 1.00 97.12 171 TRP A CA 1
ATOM 1362 C C . TRP A 1 171 ? -3.163 1.457 -6.638 1.00 97.12 171 TRP A C 1
ATOM 1364 O O . TRP A 1 171 ? -3.846 1.211 -5.648 1.00 97.12 171 TRP A O 1
ATOM 1374 N N . TRP A 1 172 ? -2.641 2.666 -6.859 1.00 97.94 172 TRP A N 1
ATOM 1375 C CA . TRP A 1 172 ? -2.828 3.788 -5.928 1.00 97.94 172 TRP A CA 1
ATOM 1376 C C . TRP A 1 172 ? -4.305 4.146 -5.737 1.00 97.94 172 TRP A C 1
ATOM 1378 O O . TRP A 1 172 ? -4.793 4.247 -4.613 1.00 97.94 172 TRP A O 1
ATOM 1388 N N . ARG A 1 173 ? -5.052 4.242 -6.844 1.00 97.31 173 ARG A N 1
ATOM 1389 C CA . ARG A 1 173 ? -6.495 4.532 -6.833 1.00 97.31 173 ARG A CA 1
ATOM 1390 C C . ARG A 1 173 ? -7.313 3.490 -6.081 1.00 97.31 173 ARG A C 1
ATOM 1392 O O . ARG A 1 173 ? -8.302 3.847 -5.455 1.00 97.31 173 ARG A O 1
ATOM 1399 N N . LYS A 1 174 ? -6.931 2.215 -6.170 1.00 95.25 174 LYS A N 1
ATOM 1400 C CA . LYS A 1 174 ? -7.652 1.100 -5.544 1.00 95.25 174 LYS A CA 1
ATOM 1401 C C . LYS A 1 174 ? -7.705 1.235 -4.024 1.00 95.25 174 LYS A C 1
ATOM 1403 O O . LYS A 1 174 ? -8.715 0.880 -3.431 1.00 95.25 174 LYS A O 1
ATOM 1408 N N . PHE A 1 175 ? -6.628 1.708 -3.405 1.00 95.56 175 PHE A N 1
ATOM 1409 C CA . PHE A 1 175 ? -6.523 1.790 -1.947 1.00 95.56 175 PHE A CA 1
ATOM 1410 C C . PHE A 1 175 ? -6.795 3.181 -1.380 1.00 95.56 175 PHE A C 1
ATOM 1412 O O . PHE A 1 175 ? -6.692 3.376 -0.170 1.00 95.56 175 PHE A O 1
ATOM 1419 N N . SER A 1 176 ? -7.135 4.126 -2.248 1.00 94.56 176 SER A N 1
ATOM 1420 C CA . SER A 1 176 ? -7.384 5.505 -1.872 1.00 94.56 176 SER A CA 1
ATOM 1421 C C . SER A 1 176 ? -8.839 5.731 -1.477 1.00 94.56 176 SER A C 1
ATOM 1423 O O . SER A 1 176 ? -9.755 5.224 -2.127 1.00 94.56 176 SER A O 1
ATOM 1425 N N . ALA A 1 177 ? -9.050 6.548 -0.449 1.00 90.31 177 ALA A N 1
ATOM 1426 C CA . ALA A 1 177 ? -10.355 7.089 -0.089 1.00 90.31 177 ALA A CA 1
ATOM 1427 C C . ALA A 1 177 ? -10.872 8.086 -1.144 1.00 90.31 177 ALA A C 1
ATOM 1429 O O . ALA A 1 177 ? -12.079 8.252 -1.309 1.00 90.31 177 ALA A O 1
ATOM 1430 N N . SER A 1 178 ? -9.969 8.728 -1.893 1.00 91.50 178 SER A N 1
ATOM 1431 C CA . SER A 1 178 ? -10.269 9.700 -2.952 1.00 91.50 178 SER A CA 1
ATOM 1432 C C . SER A 1 178 ? -9.579 9.349 -4.284 1.00 91.50 178 SER A C 1
ATOM 1434 O O . SER A 1 178 ? -8.668 10.064 -4.710 1.00 91.50 178 SER A O 1
ATOM 1436 N N . PRO A 1 179 ? -10.035 8.317 -5.028 1.00 93.25 179 PRO A N 1
ATOM 1437 C CA . PRO A 1 179 ? -9.356 7.827 -6.239 1.00 93.25 179 PRO A CA 1
ATOM 1438 C C . PRO A 1 179 ? -9.137 8.875 -7.347 1.00 93.25 179 PRO A C 1
ATOM 1440 O O . PRO A 1 179 ? -8.322 8.678 -8.251 1.00 93.25 179 PRO A O 1
ATOM 1443 N N . GLY A 1 180 ? -9.886 9.980 -7.321 1.00 93.94 180 GLY A N 1
ATOM 1444 C CA . GLY A 1 180 ? -9.741 11.097 -8.254 1.00 93.94 180 GLY A CA 1
ATOM 1445 C C . GLY A 1 180 ? -8.417 11.858 -8.136 1.00 93.94 180 GLY A C 1
ATOM 1446 O O . GLY A 1 180 ? -8.024 12.480 -9.117 1.00 93.94 180 GLY A O 1
ATOM 1447 N N . ARG A 1 181 ? -7.703 11.771 -7.002 1.00 94.50 181 ARG A N 1
ATOM 1448 C CA . ARG A 1 181 ? -6.480 12.561 -6.761 1.00 94.50 181 ARG A CA 1
ATOM 1449 C C . ARG A 1 181 ? -5.241 12.096 -7.519 1.00 94.50 181 ARG A C 1
ATOM 1451 O O . ARG A 1 181 ? -4.255 12.817 -7.547 1.00 94.50 181 ARG A O 1
ATOM 1458 N N . PHE A 1 182 ? -5.268 10.884 -8.076 1.00 97.06 182 PHE A N 1
ATOM 1459 C CA . PHE A 1 182 ? -4.103 10.297 -8.733 1.00 97.06 182 PHE A CA 1
ATOM 1460 C C . PHE A 1 182 ? -4.109 10.567 -10.239 1.00 97.06 182 PHE A C 1
ATOM 1462 O O . PHE A 1 182 ? -4.998 10.108 -10.977 1.00 97.06 182 PHE A O 1
ATOM 1469 N N . SER A 1 183 ? -3.076 11.253 -10.710 1.00 97.06 183 SER A N 1
ATOM 1470 C CA . SER A 1 183 ? -2.822 11.584 -12.113 1.00 97.06 183 SER A CA 1
ATOM 1471 C C . SER A 1 183 ? -1.527 10.918 -12.601 1.00 97.06 183 SER A C 1
ATOM 1473 O O . SER A 1 183 ? -0.779 10.346 -11.812 1.00 97.06 183 SER A O 1
ATOM 1475 N N . VAL A 1 184 ? -1.324 10.886 -13.920 1.00 97.56 184 VAL A N 1
ATOM 1476 C CA . VAL A 1 184 ? -0.023 10.541 -14.518 1.00 97.56 184 VAL A CA 1
ATOM 1477 C C . VAL A 1 184 ? 0.429 11.777 -15.275 1.00 97.56 184 VAL A C 1
ATOM 1479 O O . VAL A 1 184 ? -0.404 12.384 -15.952 1.00 97.56 184 VAL A O 1
ATOM 1482 N N . THR A 1 185 ? 1.691 12.159 -15.134 1.00 96.69 185 THR A N 1
ATOM 1483 C CA . THR A 1 185 ? 2.280 13.273 -15.879 1.00 96.69 185 THR A CA 1
ATOM 1484 C C . THR A 1 185 ? 2.488 12.919 -17.349 1.00 96.69 185 THR A C 1
ATOM 1486 O O . THR A 1 185 ? 2.473 11.747 -17.740 1.00 96.69 185 THR A O 1
ATOM 1489 N N . ASP A 1 186 ? 2.691 13.943 -18.178 1.00 96.25 186 ASP A N 1
ATOM 1490 C CA . ASP A 1 186 ? 3.134 13.733 -19.552 1.00 96.25 186 ASP A CA 1
ATOM 1491 C C . ASP A 1 186 ? 4.509 13.058 -19.581 1.00 96.25 186 ASP A C 1
ATOM 1493 O O . ASP A 1 186 ? 5.349 13.257 -18.700 1.00 96.25 186 ASP A O 1
ATOM 1497 N N . VAL A 1 187 ? 4.742 12.248 -20.616 1.00 96.19 187 VAL A N 1
ATOM 1498 C CA . VAL A 1 187 ? 6.002 11.520 -20.780 1.00 96.19 187 VAL A CA 1
ATOM 1499 C C . VAL A 1 187 ? 7.127 12.507 -21.086 1.00 96.19 187 VAL A C 1
ATOM 1501 O O . VAL A 1 187 ? 7.109 13.189 -22.109 1.00 96.19 187 VAL A O 1
ATOM 1504 N N . GLN A 1 188 ? 8.134 12.531 -20.221 1.00 93.56 188 GLN A N 1
ATOM 1505 C CA . GLN A 1 188 ? 9.331 13.350 -20.355 1.00 93.56 188 GLN A CA 1
ATOM 1506 C C . GLN A 1 188 ? 10.484 12.517 -20.921 1.00 93.56 188 GLN A C 1
ATOM 1508 O O . GLN A 1 188 ? 10.680 11.360 -20.541 1.00 93.56 188 GLN A O 1
ATOM 1513 N N . SER A 1 189 ? 11.271 13.108 -21.820 1.00 91.69 189 SER A N 1
ATOM 1514 C CA . SER A 1 189 ? 12.534 12.514 -22.263 1.00 91.69 189 SER A CA 1
ATOM 1515 C C . SER A 1 189 ? 13.615 12.828 -21.232 1.00 91.69 189 SER A C 1
ATOM 1517 O O . SER A 1 189 ? 13.862 13.995 -20.941 1.00 91.69 189 SER A O 1
ATOM 1519 N N . VAL A 1 190 ? 14.260 11.798 -20.694 1.00 84.19 190 VAL A N 1
ATOM 1520 C CA . VAL A 1 190 ? 15.388 11.902 -19.757 1.00 84.19 190 VAL A CA 1
ATOM 1521 C C . VAL A 1 190 ? 16.630 11.259 -20.380 1.00 84.19 190 VAL A C 1
ATOM 1523 O O . VAL A 1 190 ? 16.506 10.483 -21.325 1.00 84.19 190 VAL A O 1
ATOM 1526 N N . GLU A 1 191 ? 17.829 11.557 -19.864 1.00 76.12 191 GLU A N 1
ATOM 1527 C CA . GLU A 1 191 ? 19.104 11.041 -20.415 1.00 76.12 191 GLU A CA 1
ATOM 1528 C C . GLU A 1 191 ? 19.113 9.515 -20.604 1.00 76.12 191 GLU A C 1
ATOM 1530 O O . GLU A 1 191 ? 19.725 8.986 -21.526 1.00 76.12 191 GLU A O 1
ATOM 1535 N N . GLU A 1 192 ? 18.391 8.806 -19.741 1.00 74.38 192 GLU A N 1
ATOM 1536 C CA . GLU A 1 192 ? 18.358 7.350 -19.678 1.00 74.38 192 GLU A CA 1
ATOM 1537 C C . GLU A 1 192 ? 16.972 6.771 -20.044 1.00 74.38 192 GLU A C 1
ATOM 1539 O O . GLU A 1 192 ? 16.586 5.722 -19.518 1.00 74.38 192 GLU A O 1
ATOM 1544 N N . GLY A 1 193 ? 16.193 7.455 -20.896 1.00 87.12 193 GLY A N 1
ATOM 1545 C CA . GLY A 1 193 ? 14.952 6.924 -21.476 1.00 87.12 193 GLY A CA 1
ATOM 1546 C C . GLY A 1 193 ? 13.739 7.859 -21.418 1.00 87.12 193 GLY A C 1
ATOM 1547 O O . GLY A 1 193 ? 13.857 9.079 -21.473 1.00 87.12 193 GLY A O 1
ATOM 1548 N N . GLN A 1 194 ? 12.543 7.281 -21.330 1.00 93.38 194 GLN A N 1
ATOM 1549 C CA . GLN A 1 194 ? 11.278 8.015 -21.217 1.00 93.38 194 GLN A CA 1
ATOM 1550 C C . GLN A 1 194 ? 10.691 7.828 -19.819 1.00 93.38 194 GLN A C 1
ATOM 1552 O O . GLN A 1 194 ? 10.517 6.695 -19.375 1.00 93.38 194 GLN A O 1
ATOM 1557 N N . ARG A 1 195 ? 10.364 8.919 -19.127 1.00 93.88 195 ARG A N 1
ATOM 1558 C CA . ARG A 1 195 ? 9.882 8.917 -17.740 1.00 93.88 195 ARG A CA 1
ATOM 1559 C C . ARG A 1 195 ? 8.476 9.497 -17.649 1.00 93.88 195 ARG A C 1
ATOM 1561 O O . ARG A 1 195 ? 8.173 10.498 -18.284 1.00 93.88 195 ARG A O 1
ATOM 1568 N N . ALA A 1 196 ? 7.636 8.872 -16.837 1.00 95.94 196 ALA A N 1
ATOM 1569 C CA . ALA A 1 196 ? 6.341 9.390 -16.422 1.00 95.94 196 ALA A CA 1
ATOM 1570 C C . ALA A 1 196 ? 6.191 9.199 -14.912 1.00 95.94 196 ALA A C 1
ATOM 1572 O O . ALA A 1 196 ? 6.714 8.242 -14.337 1.00 95.94 196 ALA A O 1
ATOM 1573 N N . GLU A 1 197 ? 5.464 10.096 -14.265 1.00 96.12 197 GLU A N 1
ATOM 1574 C CA . GLU A 1 197 ? 5.281 10.086 -12.818 1.00 96.12 197 GLU A CA 1
ATOM 1575 C C . GLU A 1 197 ? 3.809 9.952 -12.473 1.00 96.12 197 GLU A C 1
ATOM 1577 O O . GLU A 1 197 ? 2.938 10.504 -13.144 1.00 96.12 197 GLU A O 1
ATOM 1582 N N . ILE A 1 198 ? 3.527 9.191 -11.425 1.00 97.56 198 ILE A N 1
ATOM 1583 C CA . ILE A 1 198 ? 2.213 9.138 -10.805 1.00 97.56 198 ILE A CA 1
ATOM 1584 C C . ILE A 1 198 ? 2.226 10.174 -9.695 1.00 97.56 198 ILE A C 1
ATOM 1586 O O . ILE A 1 198 ? 3.012 10.055 -8.755 1.00 97.56 198 ILE A O 1
ATOM 1590 N N . CYS A 1 199 ? 1.336 11.154 -9.797 1.00 96.75 199 CYS A N 1
ATOM 1591 C CA . CYS A 1 199 ? 1.217 12.229 -8.822 1.00 96.75 199 CYS A CA 1
ATOM 1592 C C . CYS A 1 199 ? -0.078 12.100 -8.023 1.00 96.75 199 CYS A C 1
ATOM 1594 O O . CYS A 1 199 ? -1.093 11.616 -8.533 1.00 96.75 199 CYS A O 1
ATOM 1596 N N . ALA A 1 200 ? -0.034 12.539 -6.770 1.00 95.69 200 ALA A N 1
ATOM 1597 C CA . ALA A 1 200 ? -1.179 12.673 -5.887 1.00 95.69 200 ALA A CA 1
ATOM 1598 C C . ALA A 1 200 ? -1.413 14.154 -5.566 1.00 95.69 200 ALA A C 1
ATOM 1600 O O . ALA A 1 200 ? -0.509 14.844 -5.100 1.00 95.69 200 ALA A O 1
ATOM 1601 N N . GLU A 1 201 ? -2.637 14.626 -5.794 1.00 94.25 201 GLU A N 1
ATOM 1602 C CA . GLU A 1 201 ? -3.039 15.994 -5.457 1.00 94.25 201 GLU A CA 1
ATOM 1603 C C . GLU A 1 201 ? -3.416 16.109 -3.973 1.00 94.25 201 GLU A C 1
ATOM 1605 O O . GLU A 1 201 ? -4.344 15.441 -3.499 1.00 94.25 201 GLU A O 1
ATOM 1610 N N . PHE A 1 202 ? -2.716 16.979 -3.245 1.00 90.69 202 PHE A N 1
ATOM 1611 C CA . PHE A 1 202 ? -3.001 17.325 -1.853 1.00 90.69 202 PHE A CA 1
ATOM 1612 C C . PHE A 1 202 ? -3.364 18.813 -1.714 1.00 90.69 202 PHE A C 1
ATOM 1614 O O . PHE A 1 202 ? -3.054 19.605 -2.604 1.00 90.69 202 PHE A O 1
ATOM 1621 N N . PRO A 1 203 ? -3.970 19.245 -0.588 1.00 85.88 203 PRO A N 1
ATOM 1622 C CA . PRO A 1 203 ? -4.307 20.656 -0.362 1.00 85.88 203 PRO A CA 1
ATOM 1623 C C . PRO A 1 203 ? -3.124 21.633 -0.463 1.00 85.88 203 PRO A C 1
ATOM 1625 O O . PRO A 1 203 ? -3.332 22.822 -0.678 1.00 85.88 203 PRO A O 1
ATOM 1628 N N . TRP A 1 204 ? -1.897 21.140 -0.289 1.00 84.56 204 TRP A N 1
ATOM 1629 C CA . TRP A 1 204 ? -0.656 21.915 -0.383 1.00 84.56 204 TRP A CA 1
ATOM 1630 C C . TRP A 1 204 ? 0.073 21.765 -1.724 1.00 84.56 204 TRP A C 1
ATOM 1632 O O . TRP A 1 204 ? 1.124 22.372 -1.905 1.00 84.56 204 TRP A O 1
ATOM 1642 N N . GLY A 1 205 ? -0.464 20.978 -2.658 1.00 89.00 205 GLY A N 1
ATOM 1643 C CA . GLY A 1 205 ? 0.094 20.801 -3.994 1.00 89.00 205 GLY A CA 1
ATOM 1644 C C . GLY A 1 205 ? 0.190 19.345 -4.437 1.00 89.00 205 GLY A C 1
ATOM 1645 O O . GLY A 1 205 ? -0.072 18.409 -3.677 1.00 89.00 205 GLY A O 1
ATOM 1646 N N . SER A 1 206 ? 0.581 19.181 -5.696 1.00 91.25 206 SER A N 1
ATOM 1647 C CA . SER A 1 206 ? 0.826 17.884 -6.321 1.00 91.25 206 SER A CA 1
ATOM 1648 C C . SER A 1 206 ? 2.144 17.289 -5.832 1.00 91.25 206 SER A C 1
ATOM 1650 O O . SER A 1 206 ? 3.145 17.998 -5.734 1.00 91.25 206 SER A O 1
ATOM 1652 N N . GLN A 1 207 ? 2.151 15.995 -5.522 1.00 92.19 207 GLN A N 1
ATOM 1653 C CA . GLN A 1 207 ? 3.334 15.275 -5.047 1.00 92.19 207 GLN A CA 1
ATOM 1654 C C . GLN A 1 207 ? 3.547 14.010 -5.870 1.00 92.19 207 GLN A C 1
ATOM 1656 O O . GLN A 1 207 ? 2.613 13.233 -6.074 1.00 92.19 207 GLN A O 1
ATOM 1661 N N . SER A 1 208 ? 4.778 13.792 -6.328 1.00 92.75 208 SER A N 1
ATOM 1662 C CA . SER A 1 208 ? 5.159 12.590 -7.074 1.00 92.75 208 SER A CA 1
ATOM 1663 C C . SER A 1 208 ? 5.283 11.401 -6.118 1.00 92.75 208 SER A C 1
ATOM 1665 O O . SER A 1 208 ? 6.065 11.443 -5.169 1.00 92.75 208 SER A O 1
ATOM 1667 N N . VAL A 1 209 ? 4.495 10.345 -6.338 1.00 95.25 209 VAL A N 1
ATOM 1668 C CA . VAL A 1 209 ? 4.430 9.179 -5.434 1.00 95.25 209 VAL A CA 1
ATOM 1669 C C . VAL A 1 209 ? 5.071 7.924 -6.017 1.00 95.25 209 VAL A C 1
ATOM 1671 O O . VAL A 1 209 ? 5.526 7.054 -5.276 1.00 95.25 209 VAL A O 1
ATOM 1674 N N . GLU A 1 210 ? 5.125 7.795 -7.341 1.00 96.12 210 GLU A N 1
ATOM 1675 C CA . GLU A 1 210 ? 5.782 6.677 -8.017 1.00 96.12 210 GLU A CA 1
ATOM 1676 C C . GLU A 1 210 ? 6.277 7.117 -9.394 1.00 96.12 210 GLU A C 1
ATOM 1678 O O . GLU A 1 210 ? 5.554 7.755 -10.155 1.00 96.12 210 GLU A O 1
ATOM 1683 N N . CYS A 1 211 ? 7.500 6.734 -9.739 1.00 94.62 211 CYS A N 1
ATOM 1684 C CA . CYS A 1 211 ? 8.094 7.006 -11.038 1.00 94.62 211 CYS A CA 1
ATOM 1685 C C . CYS A 1 211 ? 8.066 5.737 -11.891 1.00 94.62 211 CYS A C 1
ATOM 1687 O O . CYS A 1 211 ? 8.407 4.659 -11.404 1.00 94.62 211 CYS A O 1
ATOM 1689 N N . VAL A 1 212 ? 7.710 5.864 -13.170 1.00 96.12 212 VAL A N 1
ATOM 1690 C CA . VAL A 1 212 ? 7.777 4.796 -14.173 1.00 96.12 212 VAL A CA 1
ATOM 1691 C C . VAL A 1 212 ? 8.683 5.253 -15.311 1.00 96.12 212 VAL A C 1
ATOM 1693 O O . VAL A 1 212 ? 8.444 6.295 -15.917 1.00 96.12 212 VAL A O 1
ATOM 1696 N N . THR A 1 213 ? 9.695 4.458 -15.642 1.00 94.75 213 THR A N 1
ATOM 1697 C CA . THR A 1 213 ? 10.684 4.793 -16.669 1.00 94.75 213 THR A CA 1
ATOM 1698 C C . THR A 1 213 ? 10.836 3.650 -17.667 1.00 94.75 213 THR A C 1
ATOM 1700 O O . THR A 1 213 ? 11.121 2.515 -17.289 1.00 94.75 213 THR A O 1
ATOM 1703 N N . LEU A 1 214 ? 10.688 3.949 -18.955 1.00 95.81 214 LEU A N 1
ATOM 1704 C CA . LEU A 1 214 ? 11.119 3.089 -20.051 1.00 95.81 214 LEU A CA 1
ATOM 1705 C C . LEU A 1 214 ? 12.584 3.401 -20.363 1.00 95.81 214 LEU A C 1
ATOM 1707 O O . LEU A 1 214 ? 12.889 4.429 -20.961 1.00 95.81 214 LEU A O 1
ATOM 1711 N N . ARG A 1 215 ? 13.483 2.501 -19.965 1.00 91.94 215 ARG A N 1
ATOM 1712 C CA . ARG A 1 215 ? 14.936 2.620 -20.164 1.00 91.94 215 ARG A CA 1
ATOM 1713 C C . ARG A 1 215 ? 15.398 2.149 -21.545 1.00 91.94 215 ARG A C 1
ATOM 1715 O O . ARG A 1 215 ? 16.530 2.407 -21.939 1.00 91.94 215 ARG A O 1
ATOM 1722 N N . GLY A 1 216 ? 14.553 1.428 -22.283 1.00 91.81 216 GLY A N 1
ATOM 1723 C CA . GLY A 1 216 ? 14.950 0.831 -23.560 1.00 91.81 216 GLY A CA 1
ATOM 1724 C C . GLY A 1 216 ? 16.102 -0.165 -23.378 1.00 91.81 216 GLY A C 1
ATOM 1725 O O . GLY A 1 216 ? 16.103 -0.932 -22.413 1.00 91.81 216 GLY A O 1
ATOM 1726 N N . SER A 1 217 ? 17.065 -0.172 -24.306 1.00 90.81 217 SER A N 1
ATOM 1727 C CA . SER A 1 217 ? 18.288 -0.991 -24.229 1.00 90.81 217 SER A CA 1
ATOM 1728 C C . SER A 1 217 ? 19.432 -0.317 -23.471 1.00 90.81 217 SER A C 1
ATOM 1730 O O . SER A 1 217 ? 20.449 -0.972 -23.251 1.00 90.81 217 SER A O 1
ATOM 1732 N N . ALA A 1 218 ? 19.257 0.936 -23.029 1.00 87.00 218 ALA A N 1
ATOM 1733 C CA . ALA A 1 218 ? 20.300 1.739 -22.391 1.00 87.00 218 ALA A CA 1
ATOM 1734 C C . ALA A 1 218 ? 21.048 1.028 -21.243 1.00 87.00 218 ALA A C 1
ATOM 1736 O O . ALA A 1 218 ? 22.271 1.168 -21.183 1.00 87.00 218 ALA A O 1
ATOM 1737 N N . PRO A 1 219 ? 20.394 0.216 -20.375 1.00 84.88 219 PRO A N 1
ATOM 1738 C CA . PRO A 1 219 ? 21.098 -0.533 -19.331 1.00 84.88 219 PRO A CA 1
ATOM 1739 C C . PRO A 1 219 ? 22.173 -1.500 -19.855 1.00 84.88 219 PRO A C 1
ATOM 1741 O O . PRO A 1 219 ? 23.093 -1.839 -19.122 1.00 84.88 219 PRO A O 1
ATOM 1744 N N . PHE A 1 220 ? 22.068 -1.945 -21.109 1.00 87.00 220 PHE A N 1
ATOM 1745 C CA . PHE A 1 220 ? 22.953 -2.943 -21.716 1.00 87.00 220 PHE A CA 1
ATOM 1746 C C . PHE A 1 220 ? 23.936 -2.350 -22.731 1.00 87.00 220 PHE A C 1
ATOM 1748 O O . PHE A 1 220 ? 24.824 -3.054 -23.206 1.00 87.00 220 PHE A O 1
ATOM 1755 N N . ASP A 1 221 ? 23.781 -1.078 -23.108 1.00 84.75 221 ASP A N 1
ATOM 1756 C CA . ASP A 1 221 ? 24.515 -0.495 -24.240 1.00 84.75 221 ASP A CA 1
ATOM 1757 C C . ASP A 1 221 ? 26.002 -0.271 -23.960 1.00 84.75 221 ASP A C 1
ATOM 1759 O O . ASP A 1 221 ? 26.813 -0.246 -24.880 1.00 84.75 221 ASP A O 1
ATOM 1763 N N . LYS A 1 222 ? 26.361 -0.173 -22.684 1.00 82.56 222 LYS A N 1
ATOM 1764 C CA . LYS A 1 222 ? 27.736 -0.011 -22.213 1.00 82.56 222 LYS A CA 1
ATOM 1765 C C . LYS A 1 222 ? 28.396 -1.337 -21.792 1.00 82.56 222 LYS A C 1
ATOM 1767 O O . LYS A 1 222 ? 29.517 -1.304 -21.291 1.00 82.56 222 LYS A O 1
ATOM 1772 N N . LEU A 1 223 ? 27.706 -2.474 -21.923 1.00 82.56 223 LEU A N 1
ATOM 1773 C CA . LEU A 1 223 ? 28.288 -3.792 -21.660 1.00 82.56 223 LEU A CA 1
ATOM 1774 C C . LEU A 1 223 ? 29.172 -4.240 -22.825 1.00 82.56 223 LEU A C 1
ATOM 1776 O O . LEU A 1 223 ? 28.927 -3.887 -23.980 1.00 82.56 223 LEU A O 1
ATOM 1780 N N . ASP A 1 224 ? 30.156 -5.084 -22.535 1.00 86.38 224 ASP A N 1
ATOM 1781 C CA . ASP A 1 224 ? 30.866 -5.833 -23.564 1.00 86.38 224 ASP A CA 1
ATOM 1782 C C . ASP A 1 224 ? 29.921 -6.812 -24.285 1.00 86.38 224 ASP A C 1
ATOM 1784 O O . ASP A 1 224 ? 28.879 -7.229 -23.768 1.00 86.38 224 ASP A O 1
ATOM 1788 N N . ASN A 1 225 ? 30.291 -7.204 -25.506 1.00 86.81 225 ASN A N 1
ATOM 1789 C CA . ASN A 1 225 ? 29.438 -8.044 -26.349 1.00 86.81 225 ASN A CA 1
ATOM 1790 C C . ASN A 1 225 ? 29.104 -9.400 -25.707 1.00 86.81 225 ASN A C 1
ATOM 1792 O O . ASN A 1 225 ? 27.981 -9.879 -25.871 1.00 86.81 225 ASN A O 1
ATOM 1796 N N . ALA A 1 226 ? 30.045 -10.018 -24.984 1.00 86.44 226 ALA A N 1
ATOM 1797 C CA . ALA A 1 226 ? 29.816 -11.314 -24.351 1.00 86.44 226 ALA A CA 1
ATOM 1798 C C . ALA A 1 226 ? 28.820 -11.186 -23.188 1.00 86.44 226 ALA A C 1
ATOM 1800 O O . ALA A 1 226 ? 27.857 -11.955 -23.111 1.00 86.44 226 ALA A O 1
ATOM 1801 N N . CYS A 1 227 ? 28.980 -10.165 -22.341 1.00 83.88 227 CYS A N 1
ATOM 1802 C CA . CYS A 1 227 ? 28.021 -9.887 -21.277 1.00 83.88 227 CYS A CA 1
ATOM 1803 C C . CYS A 1 227 ? 26.643 -9.508 -21.835 1.00 83.88 227 CYS A C 1
ATOM 1805 O O . CYS A 1 227 ? 25.636 -10.073 -21.406 1.00 83.88 227 CYS A O 1
ATOM 1807 N N . ARG A 1 228 ? 26.563 -8.659 -22.870 1.00 86.50 228 ARG A N 1
ATOM 1808 C CA . ARG A 1 228 ? 25.288 -8.296 -23.519 1.00 86.50 228 ARG A CA 1
ATOM 1809 C C . ARG A 1 228 ? 24.525 -9.519 -24.039 1.00 86.50 228 ARG A C 1
ATOM 1811 O O . ARG A 1 228 ? 23.314 -9.608 -23.837 1.00 86.50 228 ARG A O 1
ATOM 1818 N N . G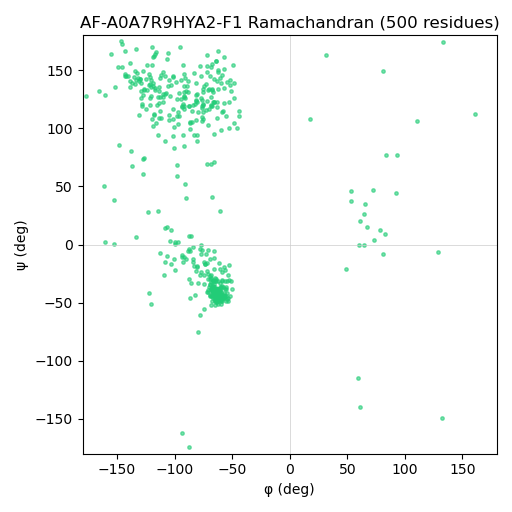LN A 1 229 ? 25.217 -10.483 -24.653 1.00 88.75 229 GLN A N 1
ATOM 1819 C CA . GLN A 1 229 ? 24.611 -11.738 -25.123 1.00 88.75 229 GLN A CA 1
ATOM 1820 C C . GLN A 1 229 ? 24.029 -12.580 -23.977 1.00 88.75 229 GLN A C 1
ATOM 1822 O O . GLN A 1 229 ? 23.012 -13.262 -24.150 1.00 88.75 229 GLN A O 1
ATOM 1827 N N . SER A 1 230 ? 24.616 -12.504 -22.778 1.00 89.12 230 SER A N 1
ATOM 1828 C CA . SER A 1 230 ? 24.093 -13.200 -21.598 1.00 89.12 230 SER A CA 1
ATOM 1829 C C . SER A 1 230 ? 22.703 -12.689 -21.179 1.00 89.12 230 SER A C 1
ATOM 1831 O O . SER A 1 230 ? 21.865 -13.489 -20.746 1.00 89.12 230 SER A O 1
ATOM 1833 N N . PHE A 1 231 ? 22.396 -11.412 -21.444 1.00 90.81 231 PHE A N 1
ATOM 1834 C CA . PHE A 1 231 ? 21.100 -10.781 -21.165 1.00 90.81 231 PHE A CA 1
ATOM 1835 C C . PHE A 1 231 ? 20.051 -10.953 -22.277 1.00 90.81 231 PHE A C 1
ATOM 1837 O O . PHE A 1 231 ? 18.899 -10.565 -22.100 1.00 90.81 231 PHE A O 1
ATOM 1844 N N . GLU A 1 232 ? 20.393 -11.540 -23.427 1.00 93.94 232 GLU A N 1
ATOM 1845 C CA . GLU A 1 232 ? 19.429 -11.678 -24.526 1.00 93.94 232 GLU A CA 1
ATOM 1846 C C . GLU A 1 232 ? 18.279 -12.630 -24.181 1.00 93.94 232 GLU A C 1
ATOM 1848 O O . GLU A 1 232 ? 18.497 -13.772 -23.768 1.00 93.94 232 GLU A O 1
ATOM 1853 N N . GLY A 1 233 ? 17.048 -12.188 -24.421 1.00 93.25 233 GLY A N 1
ATOM 1854 C CA . GLY A 1 233 ? 15.846 -13.013 -24.340 1.00 93.25 233 GLY A CA 1
ATOM 1855 C C . GLY A 1 233 ? 15.443 -13.582 -25.701 1.00 93.25 233 GLY A C 1
ATOM 1856 O O . GLY A 1 233 ? 15.965 -13.192 -26.745 1.00 93.25 233 GLY A O 1
ATOM 1857 N N . ARG A 1 234 ? 14.489 -14.510 -25.704 1.00 93.12 234 ARG A N 1
ATOM 1858 C CA . ARG A 1 234 ? 13.862 -15.072 -26.902 1.00 93.12 234 ARG A CA 1
ATOM 1859 C C . ARG A 1 234 ? 12.608 -14.280 -27.259 1.00 93.12 234 ARG A C 1
ATOM 1861 O O . ARG A 1 234 ? 11.697 -14.148 -26.443 1.00 93.12 234 ARG A O 1
ATOM 1868 N N . ASP A 1 235 ? 12.543 -13.839 -28.510 1.00 88.75 235 ASP A N 1
ATOM 1869 C CA . ASP A 1 235 ? 11.326 -13.388 -29.182 1.00 88.75 235 ASP A CA 1
ATOM 1870 C C . ASP A 1 235 ? 11.015 -14.359 -30.329 1.00 88.75 235 ASP A C 1
ATOM 1872 O O . ASP A 1 235 ? 11.597 -14.312 -31.421 1.00 88.75 235 ASP A O 1
ATOM 1876 N N . GLY A 1 236 ? 10.167 -15.346 -30.033 1.00 85.44 236 GLY A N 1
ATOM 1877 C CA . GLY A 1 236 ? 9.962 -16.501 -30.901 1.00 85.44 236 GLY A CA 1
ATOM 1878 C C . GLY A 1 236 ? 11.271 -17.267 -31.124 1.00 85.44 236 GLY A C 1
ATOM 1879 O O . GLY A 1 236 ? 11.832 -17.846 -30.197 1.00 85.44 236 GLY A O 1
ATOM 1880 N N . ARG A 1 237 ? 11.760 -17.278 -32.371 1.00 86.69 237 ARG A N 1
ATOM 1881 C CA . ARG A 1 237 ? 13.027 -17.937 -32.747 1.00 86.69 237 ARG A CA 1
ATOM 1882 C C . ARG A 1 237 ? 14.252 -17.021 -32.649 1.00 86.69 237 ARG A C 1
ATOM 1884 O O . ARG A 1 237 ? 15.371 -17.514 -32.755 1.00 86.69 237 ARG A O 1
ATOM 1891 N N . LYS A 1 238 ? 14.061 -15.707 -32.494 1.00 92.81 238 LYS A N 1
ATOM 1892 C CA . LYS A 1 238 ? 15.150 -14.722 -32.475 1.00 92.81 238 LYS A CA 1
ATOM 1893 C C . LYS A 1 238 ? 15.621 -14.478 -31.048 1.00 92.81 238 LYS A C 1
ATOM 1895 O O . LYS A 1 238 ? 14.816 -14.504 -30.119 1.00 92.81 238 LYS A O 1
ATOM 1900 N N . ARG A 1 239 ? 16.916 -14.210 -30.887 1.00 94.44 239 ARG A N 1
ATOM 1901 C CA . ARG A 1 239 ? 17.453 -13.632 -29.652 1.00 94.44 239 ARG A CA 1
ATOM 1902 C C . ARG A 1 239 ? 17.460 -12.118 -29.789 1.00 94.44 239 ARG A C 1
ATOM 1904 O O . ARG A 1 239 ? 17.785 -11.608 -30.859 1.00 94.44 239 ARG A O 1
ATOM 1911 N N . VAL A 1 240 ? 17.035 -11.425 -28.743 1.00 95.06 240 VAL A N 1
ATOM 1912 C CA . VAL A 1 240 ? 16.931 -9.965 -28.721 1.00 95.06 240 VAL A CA 1
ATOM 1913 C C . VAL A 1 240 ? 17.407 -9.436 -27.376 1.00 95.06 240 VAL A C 1
ATOM 1915 O O . VAL A 1 240 ? 17.107 -10.018 -26.331 1.00 95.06 240 VAL A O 1
ATOM 1918 N N . THR A 1 241 ? 18.120 -8.309 -27.383 1.00 94.69 241 THR A N 1
ATOM 1919 C CA . THR A 1 241 ? 18.355 -7.545 -26.153 1.00 94.69 241 THR A CA 1
ATOM 1920 C C . THR A 1 241 ? 17.006 -6.994 -25.670 1.00 94.69 241 THR A C 1
ATOM 1922 O O . THR A 1 241 ? 16.331 -6.309 -26.446 1.00 94.69 241 THR A O 1
ATOM 1925 N N . PRO A 1 242 ? 16.571 -7.295 -24.435 1.00 95.12 242 PRO A N 1
ATOM 1926 C CA . PRO A 1 242 ? 15.293 -6.811 -23.934 1.00 95.12 242 PRO A CA 1
ATOM 1927 C C . PRO A 1 242 ? 15.309 -5.292 -23.749 1.00 95.12 242 PRO A C 1
ATOM 1929 O O . PRO A 1 242 ? 16.352 -4.677 -23.523 1.00 95.12 242 PRO A O 1
ATOM 1932 N N . HIS A 1 243 ? 14.128 -4.686 -23.792 1.00 95.19 243 HIS A N 1
ATOM 1933 C CA . HIS A 1 243 ? 13.928 -3.347 -23.256 1.00 95.19 243 HIS A CA 1
ATOM 1934 C C . HIS A 1 243 ? 13.489 -3.429 -21.799 1.00 95.19 243 HIS A C 1
ATOM 1936 O O . HIS A 1 243 ? 12.745 -4.335 -21.422 1.00 95.19 243 HIS A O 1
ATOM 1942 N N . VAL A 1 244 ? 13.959 -2.489 -20.982 1.00 94.44 244 VAL A N 1
ATOM 1943 C CA . VAL A 1 244 ? 13.654 -2.455 -19.549 1.00 94.44 244 VAL A CA 1
ATOM 1944 C C . VAL A 1 244 ? 12.628 -1.370 -19.260 1.00 94.44 244 VAL A C 1
ATOM 1946 O O . VAL A 1 244 ? 12.812 -0.210 -19.631 1.00 94.44 244 VAL A O 1
ATOM 1949 N N . ILE A 1 245 ? 11.558 -1.751 -18.571 1.00 95.00 245 ILE A N 1
ATOM 1950 C CA . ILE A 1 245 ? 10.633 -0.823 -17.920 1.00 95.00 245 ILE A CA 1
ATOM 1951 C C . ILE A 1 245 ? 10.833 -0.989 -16.423 1.00 95.00 245 ILE A C 1
ATOM 1953 O O . ILE A 1 245 ? 10.791 -2.108 -15.921 1.00 95.00 245 ILE A O 1
ATOM 1957 N N . GLU A 1 246 ? 11.035 0.105 -15.708 1.00 93.06 246 GLU A N 1
ATOM 1958 C CA . GLU A 1 246 ? 11.114 0.098 -14.252 1.00 93.06 246 GLU A CA 1
ATOM 1959 C C . GLU A 1 246 ? 10.052 1.017 -13.658 1.00 93.06 246 GLU A C 1
ATOM 1961 O O . GLU A 1 246 ? 9.756 2.079 -14.203 1.00 93.06 246 GLU A O 1
ATOM 1966 N N . SER A 1 247 ? 9.487 0.624 -12.522 1.00 93.81 247 SER A N 1
ATOM 1967 C CA . SER A 1 247 ? 8.796 1.543 -11.634 1.00 93.81 247 SER A CA 1
ATOM 1968 C C . SER A 1 247 ? 9.379 1.481 -10.236 1.00 93.81 247 SER A C 1
ATOM 1970 O O . SER A 1 247 ? 9.779 0.418 -9.753 1.00 93.81 247 SER A O 1
ATOM 1972 N N . TRP A 1 248 ? 9.463 2.637 -9.591 1.00 92.12 248 TRP A N 1
ATOM 1973 C CA . TRP A 1 248 ? 9.991 2.735 -8.243 1.00 92.12 248 TRP A CA 1
ATOM 1974 C C . TRP A 1 248 ? 9.235 3.772 -7.421 1.00 92.12 248 TRP A C 1
ATOM 1976 O O . TRP A 1 248 ? 8.785 4.807 -7.911 1.00 92.12 248 TRP A O 1
ATOM 1986 N N . THR A 1 249 ? 9.100 3.455 -6.143 1.00 94.19 249 THR A N 1
ATOM 1987 C CA . THR A 1 249 ? 8.545 4.309 -5.095 1.00 94.19 249 THR A CA 1
ATOM 1988 C C . THR A 1 249 ? 9.291 3.997 -3.799 1.00 94.19 249 THR A C 1
ATOM 1990 O O . THR A 1 249 ? 10.116 3.078 -3.754 1.00 94.19 249 THR A O 1
ATOM 1993 N N . THR A 1 250 ? 9.016 4.741 -2.736 1.00 94.00 250 THR A N 1
ATOM 1994 C CA . THR A 1 250 ? 9.542 4.441 -1.404 1.00 94.00 250 THR A CA 1
ATOM 1995 C C . THR A 1 250 ? 8.405 4.024 -0.488 1.00 94.00 250 THR A C 1
ATOM 1997 O O . THR A 1 250 ? 7.282 4.522 -0.591 1.00 94.00 250 THR A O 1
ATOM 2000 N N . LEU A 1 251 ? 8.670 3.069 0.398 1.00 96.06 251 LEU A N 1
ATOM 2001 C CA . LEU A 1 251 ? 7.663 2.566 1.326 1.00 96.06 251 LEU A CA 1
ATOM 2002 C C . LEU A 1 251 ? 7.165 3.681 2.251 1.00 96.06 251 LEU A C 1
ATOM 2004 O O . LEU A 1 251 ? 5.971 3.782 2.508 1.00 96.06 251 LEU A O 1
ATOM 2008 N N . GLU A 1 252 ? 8.067 4.543 2.708 1.00 95.25 252 GLU A N 1
ATOM 2009 C CA . GLU A 1 252 ? 7.762 5.696 3.547 1.00 95.25 252 GLU A CA 1
ATOM 2010 C C . GLU A 1 252 ? 6.874 6.707 2.810 1.00 95.25 252 GLU A C 1
ATOM 2012 O O . GLU A 1 252 ? 5.852 7.112 3.362 1.00 95.25 252 GLU A O 1
ATOM 2017 N N . CYS A 1 253 ? 7.192 7.039 1.550 1.00 94.31 253 CYS A N 1
ATOM 2018 C CA . CYS A 1 253 ? 6.344 7.891 0.710 1.00 94.31 253 CYS A CA 1
ATOM 2019 C C . CYS A 1 253 ? 4.958 7.269 0.507 1.00 94.31 253 CYS A C 1
ATOM 2021 O O . CYS A 1 253 ? 3.944 7.954 0.641 1.00 94.31 253 CYS A O 1
ATOM 2023 N N . ALA A 1 254 ? 4.885 5.958 0.262 1.00 97.25 254 ALA A N 1
ATOM 2024 C CA . ALA A 1 254 ? 3.615 5.264 0.090 1.00 97.25 254 ALA A CA 1
ATOM 2025 C C . ALA A 1 254 ? 2.752 5.284 1.354 1.00 97.25 254 ALA A C 1
ATOM 2027 O O . ALA A 1 254 ? 1.563 5.595 1.288 1.00 97.25 254 ALA A O 1
ATOM 2028 N N . VAL A 1 255 ? 3.344 4.997 2.514 1.00 97.88 255 VAL A N 1
ATOM 2029 C CA . VAL A 1 255 ? 2.630 5.039 3.794 1.00 97.88 255 VAL A CA 1
ATOM 2030 C C . VAL A 1 255 ? 2.159 6.457 4.103 1.00 97.88 255 VAL A C 1
ATOM 2032 O O . VAL A 1 255 ? 0.997 6.639 4.463 1.00 97.88 255 VAL A O 1
ATOM 2035 N N . PHE A 1 256 ? 3.017 7.460 3.913 1.00 96.75 256 PHE A N 1
ATOM 2036 C CA . PHE A 1 256 ? 2.655 8.855 4.147 1.00 96.75 256 PHE A CA 1
ATOM 2037 C C . PHE A 1 256 ? 1.556 9.338 3.190 1.00 96.75 256 PHE A C 1
ATOM 2039 O O . PHE A 1 256 ? 0.588 9.957 3.625 1.00 96.75 256 PHE A O 1
ATOM 2046 N N . THR A 1 257 ? 1.623 8.948 1.914 1.00 96.69 257 THR A N 1
ATOM 2047 C CA . THR A 1 257 ? 0.570 9.206 0.920 1.00 96.69 257 THR A CA 1
ATOM 2048 C C . THR A 1 257 ? -0.781 8.671 1.390 1.00 96.69 257 THR A C 1
ATOM 2050 O O . THR A 1 257 ? -1.769 9.404 1.357 1.00 96.69 257 THR A O 1
ATOM 2053 N N . PHE A 1 258 ? -0.843 7.421 1.866 1.00 97.69 258 PHE A N 1
ATOM 2054 C CA . PHE A 1 258 ? -2.094 6.833 2.356 1.00 97.69 258 PHE A CA 1
ATOM 2055 C C . PHE A 1 258 ? -2.562 7.424 3.691 1.00 97.69 258 PHE A C 1
ATOM 2057 O O . PHE A 1 258 ? -3.767 7.498 3.916 1.00 97.69 258 PHE A O 1
ATOM 2064 N N . LEU A 1 259 ? -1.654 7.889 4.556 1.00 96.69 259 LEU A N 1
ATOM 2065 C CA . LEU A 1 259 ? -2.019 8.647 5.758 1.00 96.69 259 LEU A CA 1
ATOM 2066 C C . LEU A 1 259 ? -2.720 9.953 5.376 1.00 96.69 259 LEU A C 1
ATOM 2068 O O . LEU A 1 259 ? -3.842 10.200 5.819 1.00 96.69 259 LEU A O 1
ATOM 2072 N N . CYS A 1 260 ? -2.107 10.735 4.486 1.00 95.06 260 CYS A N 1
ATOM 2073 C CA . CYS A 1 260 ? -2.673 11.988 3.995 1.00 95.06 260 CYS A CA 1
ATOM 2074 C C . CYS A 1 260 ? -3.960 11.797 3.177 1.00 95.06 260 CYS A C 1
ATOM 2076 O O . CYS A 1 260 ? -4.820 12.673 3.171 1.00 95.06 260 CYS A O 1
ATOM 2078 N N . ASP A 1 261 ? -4.101 10.682 2.462 1.00 95.25 261 ASP A N 1
ATOM 2079 C CA . ASP A 1 261 ? -5.314 10.348 1.711 1.00 95.25 261 ASP A CA 1
ATOM 2080 C C . ASP A 1 261 ? -6.473 9.888 2.597 1.00 95.25 261 ASP A C 1
ATOM 2082 O O . ASP A 1 261 ? -7.623 10.202 2.300 1.00 95.25 261 ASP A O 1
ATOM 2086 N N . SER A 1 262 ? -6.174 9.193 3.695 1.00 94.56 262 SER A N 1
ATOM 2087 C CA . SER A 1 262 ? -7.193 8.670 4.604 1.00 94.56 262 SER A CA 1
ATOM 2088 C C . SER A 1 262 ? -7.806 9.719 5.534 1.00 94.56 262 SER A C 1
ATOM 2090 O O . SER A 1 262 ? -8.914 9.501 6.020 1.00 94.56 262 SER A O 1
ATOM 2092 N N . HIS A 1 263 ? -7.107 10.823 5.804 1.00 93.88 263 HIS A N 1
ATOM 2093 C CA . HIS A 1 263 ? -7.572 11.847 6.735 1.00 93.88 263 HIS A CA 1
ATOM 2094 C C . HIS A 1 263 ? -8.822 12.560 6.204 1.00 93.88 263 HIS A C 1
ATOM 2096 O O . HIS A 1 263 ? -8.794 13.180 5.140 1.00 93.88 263 HIS A O 1
ATOM 2102 N N . ASP A 1 264 ? -9.897 12.525 6.985 1.00 90.25 264 ASP A N 1
ATOM 2103 C CA . ASP A 1 264 ? -11.173 13.173 6.687 1.00 90.25 264 ASP A CA 1
ATOM 2104 C C . ASP A 1 264 ? -11.741 13.822 7.968 1.00 90.25 264 ASP A C 1
ATOM 2106 O O . ASP A 1 264 ? -11.406 13.422 9.087 1.00 90.25 264 ASP A O 1
ATOM 2110 N N . GLU A 1 265 ? -12.595 14.835 7.817 1.00 86.94 265 GLU A N 1
ATOM 2111 C CA . GLU A 1 265 ? -13.254 15.538 8.927 1.00 86.94 265 GLU A CA 1
ATOM 2112 C C . GLU A 1 265 ? -14.777 15.378 8.802 1.00 86.94 265 GLU A C 1
ATOM 2114 O O . GLU A 1 265 ? -15.444 16.062 8.023 1.00 86.94 265 GLU A O 1
ATOM 2119 N N . VAL A 1 266 ? -15.362 14.482 9.600 1.00 81.94 266 VAL A N 1
ATOM 2120 C CA . VAL A 1 266 ? -16.809 14.221 9.592 1.00 81.94 266 VAL A CA 1
ATOM 2121 C C . VAL A 1 266 ? -17.501 15.117 10.615 1.00 81.94 266 VAL A C 1
ATOM 2123 O O . VAL A 1 266 ? -17.106 15.182 11.778 1.00 81.94 266 VAL A O 1
ATOM 2126 N N . ARG A 1 267 ? -18.579 15.799 10.213 1.00 78.38 267 ARG A N 1
ATOM 2127 C CA . ARG A 1 267 ? -19.411 16.589 11.133 1.00 78.38 267 ARG A CA 1
ATOM 2128 C C . ARG A 1 267 ? -20.476 15.706 11.775 1.00 78.38 267 ARG A C 1
ATOM 2130 O O . ARG A 1 267 ? -21.480 15.386 11.147 1.00 78.38 267 ARG A O 1
ATOM 2137 N N . LEU A 1 268 ? -20.279 15.356 13.043 1.00 69.62 268 LEU A N 1
ATOM 2138 C CA . LEU A 1 268 ? -21.275 14.666 13.864 1.00 69.62 268 LEU A CA 1
ATOM 2139 C C . LEU A 1 268 ? -21.941 15.692 14.784 1.00 69.62 268 LEU A C 1
ATOM 2141 O O . LEU A 1 268 ? -21.273 16.318 15.604 1.00 69.62 268 LEU A O 1
ATOM 2145 N N . SER A 1 269 ? -23.251 15.899 14.618 1.00 71.00 269 SER A N 1
ATOM 2146 C CA . SER A 1 269 ? -24.029 16.888 15.388 1.00 71.00 269 SER A CA 1
ATOM 2147 C C . SER A 1 269 ? -23.438 18.307 15.345 1.00 71.00 269 SER A C 1
ATOM 2149 O O . SER A 1 269 ? -23.427 19.022 16.341 1.00 71.00 269 SER A O 1
ATOM 2151 N N . GLY A 1 270 ? -22.891 18.703 14.190 1.00 74.19 270 GLY A N 1
ATOM 2152 C CA . GLY A 1 270 ? -22.257 20.012 13.986 1.00 74.19 270 GLY A CA 1
ATOM 2153 C C . GLY A 1 270 ? -20.816 20.126 14.497 1.00 74.19 270 GLY A C 1
ATOM 2154 O O . GLY A 1 270 ? -20.149 21.108 14.178 1.00 74.19 270 GLY A O 1
ATOM 2155 N N . VAL A 1 271 ? -20.299 19.124 15.216 1.00 76.50 271 VAL A N 1
ATOM 2156 C CA . VAL A 1 271 ? -18.921 19.111 15.727 1.00 76.50 271 VAL A CA 1
ATOM 2157 C C . VAL A 1 271 ? -18.012 18.371 14.737 1.00 76.50 271 VAL A C 1
ATOM 2159 O O . VAL A 1 271 ? -18.313 17.222 14.399 1.00 76.50 271 VAL A O 1
ATOM 2162 N N . PRO A 1 272 ? -16.909 18.982 14.263 1.00 81.06 272 PRO A N 1
ATOM 2163 C CA . PRO A 1 272 ? -15.944 18.290 13.415 1.00 81.06 272 PRO A CA 1
ATOM 2164 C C . PRO A 1 272 ? -15.230 17.194 14.214 1.00 81.06 272 PRO A C 1
ATOM 2166 O O . PRO A 1 272 ? -14.793 17.414 15.347 1.00 81.06 272 PRO A O 1
ATOM 2169 N N . LYS A 1 273 ? -15.141 16.002 13.627 1.00 85.62 273 LYS A N 1
ATOM 2170 C CA . LYS A 1 273 ? -14.442 14.840 14.172 1.00 85.62 273 LYS A CA 1
ATOM 2171 C C . LYS A 1 273 ? -13.473 14.307 13.129 1.00 85.62 273 LYS A C 1
ATOM 2173 O O . LYS A 1 273 ? -13.859 14.070 11.987 1.00 85.62 273 LYS A O 1
ATOM 2178 N N . GLU A 1 274 ? -12.227 14.136 13.543 1.00 90.69 274 GLU A N 1
ATOM 2179 C CA . GLU A 1 274 ? -11.170 13.573 12.709 1.00 90.69 274 GLU A CA 1
ATOM 2180 C C . GLU A 1 274 ? -11.405 12.063 12.537 1.00 90.69 274 GLU A C 1
ATOM 2182 O O . GLU A 1 274 ? -11.783 11.372 13.483 1.00 90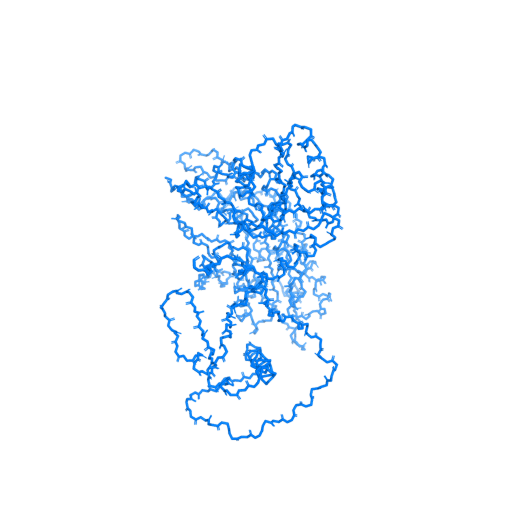.69 274 GLU A O 1
ATOM 2187 N N . VAL A 1 275 ? -11.204 11.538 11.330 1.00 93.06 275 VAL A N 1
ATOM 2188 C CA . VAL A 1 275 ? -11.316 10.103 11.035 1.00 93.06 275 VAL A CA 1
ATOM 2189 C C . VAL A 1 275 ? -10.253 9.693 10.021 1.00 93.06 275 VAL A C 1
ATOM 2191 O O . VAL A 1 275 ? -9.912 10.460 9.122 1.00 93.06 275 VAL A O 1
ATOM 2194 N N . MET A 1 276 ? -9.756 8.459 10.137 1.00 95.31 276 MET A N 1
ATOM 2195 C CA . MET A 1 276 ? -8.861 7.861 9.142 1.00 95.31 276 MET A CA 1
ATOM 2196 C C . MET A 1 276 ? -9.618 6.821 8.304 1.00 95.31 276 MET A C 1
ATOM 2198 O O . MET A 1 276 ? -9.937 5.712 8.742 1.00 95.31 276 MET A O 1
ATOM 2202 N N . ARG A 1 277 ? -9.910 7.142 7.048 1.00 94.62 277 ARG A N 1
ATOM 2203 C CA . ARG A 1 277 ? -10.678 6.298 6.119 1.00 94.62 277 ARG A CA 1
ATOM 2204 C C . ARG A 1 277 ? -9.785 5.369 5.300 1.00 94.62 277 ARG A C 1
ATOM 2206 O O . ARG A 1 277 ? -9.873 5.312 4.079 1.00 94.62 277 ARG A O 1
ATOM 2213 N N . PHE A 1 278 ? -8.916 4.607 5.966 1.00 95.81 278 PHE A N 1
ATOM 2214 C CA . PHE A 1 278 ? -8.073 3.628 5.274 1.00 95.81 278 PHE A CA 1
ATOM 2215 C C . PHE A 1 278 ? -8.905 2.581 4.541 1.00 95.81 278 PHE A C 1
ATOM 2217 O O . PHE A 1 278 ? -9.839 2.007 5.113 1.00 95.81 278 PHE A O 1
ATOM 2224 N N . HIS A 1 279 ? -8.478 2.216 3.334 1.00 94.94 279 HIS A N 1
ATOM 2225 C CA . HIS A 1 279 ? -8.968 1.005 2.693 1.00 94.94 279 HIS A CA 1
ATOM 2226 C C . HIS A 1 279 ? -8.752 -0.210 3.615 1.00 94.94 279 HIS A C 1
ATOM 2228 O O . HIS A 1 279 ? -7.706 -0.353 4.252 1.00 94.94 279 HIS A O 1
ATOM 2234 N N . ARG A 1 280 ? -9.724 -1.128 3.664 1.00 93.25 280 ARG A N 1
ATOM 2235 C CA . ARG A 1 280 ? -9.757 -2.276 4.595 1.00 93.25 280 ARG A CA 1
ATOM 2236 C C . ARG A 1 280 ? -8.477 -3.104 4.593 1.00 93.25 280 ARG A C 1
ATOM 2238 O O . ARG A 1 280 ? -7.925 -3.397 5.650 1.00 93.25 280 ARG A O 1
ATOM 2245 N N . LYS A 1 281 ? -7.947 -3.396 3.404 1.00 93.81 281 LYS A N 1
ATOM 2246 C CA . LYS A 1 281 ? -6.658 -4.086 3.212 1.00 93.81 281 LYS A CA 1
ATOM 2247 C C . LYS A 1 281 ? -5.448 -3.341 3.796 1.00 93.81 281 LYS A C 1
ATOM 2249 O O . LYS A 1 281 ? -4.566 -3.999 4.334 1.00 93.81 281 LYS A O 1
ATOM 2254 N N . LEU A 1 282 ? -5.444 -2.006 3.806 1.00 96.69 282 LEU A N 1
ATOM 2255 C CA . LEU A 1 282 ? -4.347 -1.204 4.363 1.00 96.69 282 LEU A CA 1
ATOM 2256 C C . LEU A 1 282 ? -4.492 -0.922 5.862 1.00 96.69 282 LEU A C 1
ATOM 2258 O O . LEU A 1 282 ? -3.484 -0.822 6.556 1.00 96.69 282 LEU A O 1
ATOM 2262 N N . ALA A 1 283 ? -5.724 -0.845 6.374 1.00 96.88 283 ALA A N 1
ATOM 2263 C CA . ALA A 1 283 ? -5.995 -0.469 7.761 1.00 96.88 283 ALA A CA 1
ATOM 2264 C C . ALA A 1 283 ? -5.160 -1.284 8.780 1.00 96.88 283 ALA A C 1
ATOM 2266 O O . ALA A 1 283 ? -5.148 -2.517 8.671 1.00 96.88 283 ALA A O 1
ATOM 2267 N N . PRO A 1 284 ? -4.499 -0.646 9.770 1.00 96.81 284 PRO A N 1
ATOM 2268 C CA . PRO A 1 284 ? -3.632 -1.331 10.742 1.00 96.81 284 PRO A CA 1
ATOM 2269 C C . PRO A 1 284 ? -4.334 -2.486 11.466 1.00 96.81 284 PRO A C 1
ATOM 2271 O O . PRO A 1 284 ? -3.831 -3.610 11.547 1.00 96.81 284 PRO A O 1
ATOM 2274 N N . TYR A 1 285 ? -5.551 -2.208 11.926 1.00 96.69 285 TYR A N 1
ATOM 2275 C CA . TYR A 1 285 ? -6.449 -3.165 12.553 1.00 96.69 285 TYR A CA 1
ATOM 2276 C C . TYR A 1 285 ? -7.714 -3.266 11.711 1.00 96.69 285 TYR A C 1
ATOM 2278 O O . TYR A 1 285 ? -8.250 -2.258 11.253 1.00 96.69 285 TYR A O 1
ATOM 2286 N N . LYS A 1 286 ? -8.194 -4.490 11.489 1.00 93.69 286 LYS A N 1
ATOM 2287 C CA . LYS A 1 286 ? -9.388 -4.753 10.673 1.00 93.69 286 LYS A CA 1
ATOM 2288 C C . LYS A 1 286 ? -10.665 -4.641 11.500 1.00 93.69 286 LYS A C 1
ATOM 2290 O O . LYS A 1 286 ? -11.695 -4.222 10.980 1.00 93.69 286 LYS A O 1
ATOM 2295 N N . LEU A 1 287 ? -10.582 -5.003 12.779 1.00 94.88 287 LEU A N 1
ATOM 2296 C CA . LEU A 1 287 ? -11.704 -5.005 13.709 1.00 94.88 287 LEU A CA 1
ATOM 2297 C C . LEU A 1 287 ? -11.289 -4.433 15.068 1.00 94.88 287 LEU A C 1
ATOM 2299 O O . LEU A 1 287 ? -10.229 -4.774 15.585 1.00 94.88 287 LEU A O 1
ATOM 2303 N N . ALA A 1 288 ? -12.151 -3.626 15.672 1.00 96.19 288 ALA A N 1
ATOM 2304 C CA . ALA A 1 288 ? -12.061 -3.212 17.068 1.00 96.19 288 ALA A CA 1
ATOM 2305 C C . ALA A 1 288 ? -13.306 -3.658 17.834 1.00 96.19 288 ALA A C 1
ATOM 2307 O O . ALA A 1 288 ? -14.295 -4.087 17.238 1.00 96.19 288 ALA A O 1
ATOM 2308 N N . PHE A 1 289 ? -13.272 -3.526 19.154 1.00 95.31 289 PHE A N 1
ATOM 2309 C CA . PHE A 1 289 ? -14.416 -3.801 20.012 1.00 95.31 289 PHE A CA 1
ATOM 2310 C C . PHE A 1 289 ? -14.941 -2.512 20.630 1.00 95.31 289 PHE A C 1
ATOM 2312 O O . PHE A 1 289 ? -14.184 -1.593 20.939 1.00 95.31 289 PHE A O 1
ATOM 2319 N N . SER A 1 290 ? -16.252 -2.458 20.807 1.00 95.75 290 SER A N 1
ATOM 2320 C CA . SER A 1 290 ? -16.916 -1.485 21.653 1.00 95.75 290 SER A CA 1
ATOM 2321 C C . SER A 1 290 ? -17.935 -2.209 22.504 1.00 95.75 290 SER A C 1
ATOM 2323 O O . SER A 1 290 ? -18.646 -3.080 22.008 1.00 95.75 290 SER A O 1
ATOM 2325 N N . ALA A 1 291 ? -18.018 -1.845 23.773 1.00 93.56 291 ALA A N 1
ATOM 2326 C CA . ALA A 1 291 ? -18.980 -2.429 24.688 1.00 93.56 291 ALA A CA 1
ATOM 2327 C C . ALA A 1 291 ? -19.736 -1.339 25.443 1.00 93.56 291 ALA A C 1
ATOM 2329 O O . ALA A 1 291 ? -19.168 -0.301 25.787 1.00 93.56 291 ALA A O 1
ATOM 2330 N N . SER A 1 292 ? -21.022 -1.578 25.676 1.00 91.88 292 SER A N 1
ATOM 2331 C CA . SER A 1 292 ? -21.875 -0.767 26.541 1.00 91.88 292 SER A CA 1
ATOM 2332 C C . SER A 1 292 ? -22.536 -1.690 27.550 1.00 91.88 292 SER A C 1
ATOM 2334 O O . SER A 1 292 ? -23.030 -2.751 27.176 1.00 91.88 292 SER A O 1
ATOM 2336 N N . SER A 1 293 ? -22.500 -1.289 28.812 1.00 85.94 293 SER A N 1
ATOM 2337 C CA . SER A 1 293 ? -22.937 -2.094 29.939 1.00 85.94 293 SER A CA 1
ATOM 2338 C C . SER A 1 293 ? -23.773 -1.239 30.881 1.00 85.94 293 SER A C 1
ATOM 2340 O O . SER A 1 293 ? -23.496 -0.050 31.060 1.00 85.94 293 SER A O 1
ATOM 2342 N N . SER A 1 294 ? -24.797 -1.855 31.467 1.00 82.81 294 SER A N 1
ATOM 2343 C CA . SER A 1 294 ? -25.638 -1.261 32.505 1.00 82.81 294 SER A CA 1
ATOM 2344 C C . SER A 1 294 ? -25.025 -1.297 33.915 1.00 82.81 294 SER A C 1
ATOM 2346 O O . SER A 1 294 ? -25.460 -0.537 34.779 1.00 82.81 294 SER A O 1
ATOM 2348 N N . SER A 1 295 ? -24.036 -2.164 34.177 1.00 85.00 295 SER A N 1
ATOM 2349 C CA . SER A 1 295 ? -23.501 -2.429 35.523 1.00 85.00 295 SER A CA 1
ATOM 2350 C C . SER A 1 295 ? -22.016 -2.807 35.523 1.00 85.00 295 SER A C 1
ATOM 2352 O O . SER A 1 295 ? -21.503 -3.411 34.588 1.00 85.00 295 SER A O 1
ATOM 2354 N N . SER A 1 296 ? -21.294 -2.531 36.610 1.00 83.62 296 SER A N 1
ATOM 2355 C CA . SER A 1 296 ? -19.858 -2.856 36.696 1.00 83.62 296 SER A CA 1
ATOM 2356 C C . SER A 1 296 ? -19.550 -4.347 36.494 1.00 83.62 296 SER A C 1
ATOM 2358 O O . SER A 1 296 ? -18.565 -4.676 35.839 1.00 83.62 296 SER A O 1
ATOM 2360 N N . ALA A 1 297 ? -20.407 -5.246 36.989 1.00 85.69 297 ALA A N 1
ATOM 2361 C CA . ALA A 1 297 ? -20.246 -6.690 36.806 1.00 85.69 297 ALA A CA 1
ATOM 2362 C C . ALA A 1 297 ? -20.362 -7.109 35.328 1.00 85.69 297 ALA A C 1
ATOM 2364 O O . ALA A 1 297 ? -19.512 -7.838 34.82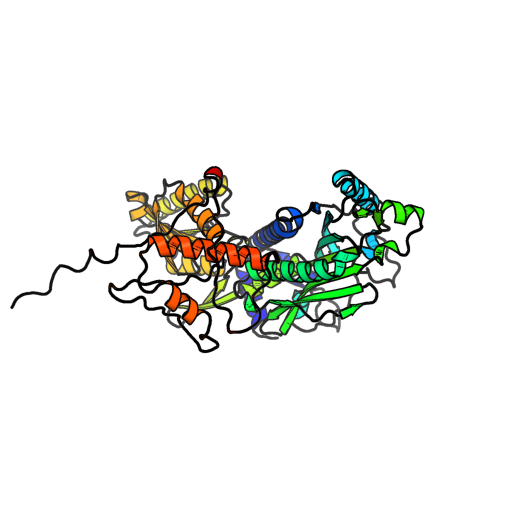2 1.00 85.69 297 ALA A O 1
ATOM 2365 N N . THR A 1 298 ? -21.362 -6.589 34.606 1.00 87.62 298 THR A N 1
ATOM 2366 C CA . THR A 1 298 ? -21.548 -6.904 33.176 1.00 87.62 298 THR A CA 1
ATOM 2367 C C . THR A 1 298 ? -20.444 -6.303 32.303 1.00 87.62 298 THR A C 1
ATOM 2369 O O . THR A 1 298 ? -20.068 -6.887 31.290 1.00 87.62 298 THR A O 1
ATOM 2372 N N . SER A 1 299 ? -19.865 -5.169 32.709 1.00 89.00 299 SER A N 1
ATOM 2373 C CA . SER A 1 299 ? -18.713 -4.555 32.035 1.00 89.00 299 SER A CA 1
ATOM 2374 C C . SER A 1 299 ? -17.491 -5.487 32.004 1.00 89.00 299 SER A C 1
ATOM 2376 O O . SER A 1 299 ? -16.834 -5.622 30.965 1.00 89.00 299 SER A O 1
ATOM 2378 N N . GLU A 1 300 ? -17.222 -6.191 33.107 1.00 90.75 300 GLU A N 1
ATOM 2379 C CA . GLU A 1 300 ? -16.121 -7.156 33.202 1.00 90.75 300 GLU A CA 1
ATOM 2380 C C . GLU A 1 300 ? -16.381 -8.393 32.323 1.00 90.75 300 GLU A C 1
ATOM 2382 O O . GLU A 1 300 ? -15.513 -8.797 31.547 1.00 90.75 300 GLU A O 1
ATOM 2387 N N . GLU A 1 301 ? -17.601 -8.937 32.341 1.00 92.31 301 GLU A N 1
ATOM 2388 C CA . GLU A 1 301 ? -17.996 -10.071 31.489 1.00 92.31 301 GLU A CA 1
ATOM 2389 C C . GLU A 1 301 ? -17.889 -9.742 29.988 1.00 92.31 301 GLU A C 1
ATOM 2391 O O . GLU A 1 301 ? -17.346 -10.528 29.205 1.00 92.31 301 GLU A O 1
ATOM 2396 N N . LEU A 1 302 ? -18.343 -8.554 29.568 1.00 92.25 302 LEU A N 1
ATOM 2397 C CA . LEU A 1 302 ? -18.206 -8.094 28.180 1.00 92.25 302 LEU A CA 1
ATOM 2398 C C . LEU A 1 302 ? -16.739 -7.900 27.783 1.00 92.25 302 LEU A C 1
ATOM 2400 O O . LEU A 1 302 ? -16.361 -8.205 26.647 1.00 92.25 302 LEU A O 1
ATOM 2404 N N . SER A 1 303 ? -15.907 -7.420 28.707 1.00 92.12 303 SER A N 1
ATOM 2405 C CA . SER A 1 303 ? -14.468 -7.266 28.485 1.00 92.12 303 SER A CA 1
ATOM 2406 C C . SER A 1 303 ? -13.793 -8.625 28.290 1.00 92.12 303 SER A C 1
ATOM 2408 O O . SER A 1 303 ? -13.016 -8.803 27.348 1.00 92.12 303 SER A O 1
ATOM 2410 N N . GLN A 1 304 ? -14.150 -9.624 29.099 1.00 91.88 304 GLN A N 1
ATOM 2411 C CA . GLN A 1 304 ? -13.668 -10.999 28.947 1.00 91.88 304 GLN A CA 1
ATOM 2412 C C . GLN A 1 304 ? -14.142 -11.636 27.632 1.00 91.88 304 GLN A C 1
ATOM 2414 O O . GLN A 1 304 ? -13.349 -12.283 26.939 1.00 91.88 304 GLN A O 1
ATOM 2419 N N . LEU A 1 305 ? -15.392 -11.391 27.223 1.00 91.50 305 LEU A N 1
ATOM 2420 C CA . LEU A 1 305 ? -15.904 -11.823 25.920 1.00 91.50 305 LEU A CA 1
ATOM 2421 C C . LEU A 1 305 ? -15.112 -11.188 24.764 1.00 91.50 305 LEU A C 1
ATOM 2423 O O . LEU A 1 305 ? -14.726 -11.886 23.824 1.00 91.50 305 LEU A O 1
ATOM 2427 N N . ALA A 1 306 ? -14.808 -9.889 24.837 1.00 93.06 306 ALA A N 1
ATOM 2428 C CA . ALA A 1 306 ? -13.992 -9.204 23.834 1.00 93.06 306 ALA A CA 1
ATOM 2429 C C . ALA A 1 306 ? -12.571 -9.794 23.745 1.00 93.06 306 ALA A C 1
ATOM 2431 O O . ALA A 1 306 ? -12.050 -9.983 22.640 1.00 93.06 306 ALA A O 1
ATOM 2432 N N . VAL A 1 307 ? -11.959 -10.149 24.883 1.00 93.25 307 VAL A N 1
ATOM 2433 C CA . VAL A 1 307 ? -10.663 -10.855 24.939 1.00 93.25 307 VAL A CA 1
ATOM 2434 C C . VAL A 1 307 ? -10.757 -12.223 24.264 1.00 93.25 307 VAL A C 1
ATOM 2436 O O . VAL A 1 307 ? -9.893 -12.573 23.454 1.00 93.25 307 VAL A O 1
ATOM 2439 N N . TYR A 1 308 ? -11.802 -12.997 24.562 1.00 91.94 308 TYR A N 1
ATOM 2440 C CA . TYR A 1 308 ? -12.023 -14.305 23.949 1.00 91.94 308 TYR A CA 1
ATOM 2441 C C . TYR A 1 308 ? -12.160 -14.194 22.424 1.00 91.94 308 TYR A C 1
ATOM 2443 O O . TYR A 1 308 ? -11.418 -14.851 21.690 1.00 91.94 308 TYR A O 1
ATOM 2451 N N . LEU A 1 309 ? -13.034 -13.308 21.938 1.00 90.56 309 LEU A N 1
ATOM 2452 C CA . LEU A 1 309 ? -13.255 -13.107 20.503 1.00 90.56 309 LEU A CA 1
ATOM 2453 C C . LEU A 1 309 ? -12.002 -12.596 19.797 1.00 90.56 309 LEU A C 1
ATOM 2455 O O . LEU A 1 309 ? -11.661 -13.070 18.715 1.00 90.56 309 LEU A O 1
ATOM 2459 N N . THR A 1 310 ? -11.265 -11.695 20.441 1.00 92.50 310 THR A N 1
ATOM 2460 C CA . THR A 1 310 ? -9.965 -11.222 19.963 1.00 92.50 310 THR A CA 1
ATOM 2461 C C . THR A 1 310 ? -9.001 -12.378 19.715 1.00 92.50 310 THR A C 1
ATOM 2463 O O . THR A 1 310 ? -8.373 -12.432 18.658 1.00 92.50 310 THR A O 1
ATOM 2466 N N . ARG A 1 311 ? -8.892 -13.328 20.654 1.00 91.75 311 ARG A N 1
ATOM 2467 C CA . ARG A 1 311 ? -8.020 -14.501 20.492 1.00 91.75 311 ARG A CA 1
ATOM 2468 C C . ARG A 1 311 ? -8.457 -15.370 19.313 1.00 91.75 311 ARG A C 1
ATOM 2470 O O . ARG A 1 311 ? -7.599 -15.791 18.543 1.00 91.75 311 ARG A O 1
ATOM 2477 N N . GLN A 1 312 ? -9.758 -15.615 19.149 1.00 89.62 312 GLN A N 1
ATOM 2478 C CA . GLN A 1 312 ? -10.271 -16.434 18.042 1.00 89.62 312 GLN A CA 1
ATOM 2479 C C . GLN A 1 312 ? -10.036 -15.776 16.676 1.00 89.62 312 GLN A C 1
ATOM 2481 O O . GLN A 1 312 ? -9.549 -16.417 15.749 1.00 89.62 312 GLN A O 1
ATOM 2486 N N . LEU A 1 313 ? -10.301 -14.475 16.562 1.00 89.38 313 LEU A N 1
ATOM 2487 C CA . LEU A 1 313 ? -10.118 -13.733 15.315 1.00 89.38 313 LEU A CA 1
ATOM 2488 C C . LEU A 1 313 ? -8.645 -13.619 14.912 1.00 89.38 313 LEU A C 1
ATOM 2490 O O . LEU A 1 313 ? -8.317 -13.797 13.740 1.00 89.38 313 LEU A O 1
ATOM 2494 N N . ARG A 1 314 ? -7.745 -13.397 15.877 1.00 91.25 314 ARG A N 1
ATOM 2495 C CA . ARG A 1 314 ? -6.298 -13.372 15.613 1.00 91.25 314 ARG A CA 1
ATOM 2496 C C . ARG A 1 314 ? -5.772 -14.735 15.170 1.00 91.25 314 ARG A C 1
ATOM 2498 O O . ARG A 1 314 ? -4.967 -14.784 14.248 1.00 91.25 314 ARG A O 1
ATOM 2505 N N . LYS A 1 315 ? -6.262 -15.837 15.758 1.00 89.75 315 LYS A N 1
ATOM 2506 C CA . LYS A 1 315 ? -5.953 -17.202 15.284 1.00 89.75 315 LYS A CA 1
ATOM 2507 C C . LYS A 1 315 ? -6.386 -17.423 13.833 1.00 89.75 315 LYS A C 1
ATOM 2509 O O . LYS A 1 315 ? -5.726 -18.161 13.114 1.00 89.75 315 LYS A O 1
ATOM 2514 N N . ALA A 1 316 ? -7.453 -16.759 13.400 1.00 87.12 316 ALA A N 1
ATOM 2515 C CA . ALA A 1 316 ? -7.923 -16.778 12.020 1.00 87.12 316 ALA A CA 1
ATOM 2516 C C . ALA A 1 316 ? -7.235 -15.746 11.097 1.00 87.12 316 ALA A C 1
ATOM 2518 O O . ALA A 1 316 ? -7.665 -15.566 9.961 1.00 87.12 316 ALA A O 1
ATOM 2519 N N . GLY A 1 317 ? -6.194 -15.048 11.565 1.00 87.50 317 GLY A N 1
ATOM 2520 C CA . GLY A 1 317 ? -5.434 -14.080 10.767 1.00 87.50 317 GLY A CA 1
ATOM 2521 C C . GLY A 1 317 ? -6.048 -12.678 10.677 1.00 87.50 317 GLY A C 1
ATOM 2522 O O . GLY A 1 317 ? -5.556 -11.843 9.922 1.00 87.50 317 GLY A O 1
ATOM 2523 N N . VAL A 1 318 ? -7.099 -12.374 11.446 1.00 89.75 318 VAL A N 1
ATOM 2524 C CA . VAL A 1 318 ? -7.686 -11.027 11.483 1.00 89.75 318 VAL A CA 1
ATOM 2525 C C . VAL A 1 318 ? -6.967 -10.173 12.522 1.00 89.75 318 VAL A C 1
ATOM 2527 O O . VAL A 1 318 ? -7.003 -10.462 13.719 1.00 89.75 318 VAL A O 1
ATOM 2530 N N . SER A 1 319 ? -6.348 -9.078 12.073 1.00 92.00 319 SER A N 1
ATOM 2531 C CA . SER A 1 319 ? -5.761 -8.074 12.968 1.00 92.00 319 SER A CA 1
ATOM 2532 C C . SER A 1 319 ? -6.865 -7.355 13.748 1.00 92.00 319 SER A C 1
ATOM 2534 O O . SER A 1 319 ? -7.734 -6.712 13.150 1.00 92.00 319 SER A O 1
ATOM 2536 N N . THR A 1 320 ? -6.837 -7.457 15.078 1.00 94.75 320 THR A N 1
ATOM 2537 C CA . THR A 1 320 ? -7.839 -6.849 15.961 1.00 94.75 320 THR A CA 1
ATOM 2538 C C . THR A 1 320 ? -7.228 -5.889 16.976 1.00 94.75 320 THR A C 1
ATOM 2540 O O . THR A 1 320 ? -6.218 -6.201 17.617 1.00 94.75 320 THR A O 1
ATOM 2543 N N . LEU A 1 321 ? -7.884 -4.746 17.169 1.00 94.62 321 LEU A N 1
ATOM 2544 C CA . LEU A 1 321 ? -7.587 -3.787 18.226 1.00 94.62 321 LEU A CA 1
ATOM 2545 C C . LEU A 1 321 ? -8.457 -4.089 19.450 1.00 94.62 321 LEU A C 1
ATOM 2547 O O . LEU A 1 321 ? -9.685 -4.046 19.380 1.00 94.62 321 LEU A O 1
ATOM 2551 N N . LEU A 1 322 ? -7.812 -4.363 20.580 1.00 93.31 322 LEU A N 1
ATOM 2552 C CA . LEU A 1 322 ? -8.477 -4.534 21.867 1.00 93.31 322 LEU A CA 1
ATOM 2553 C C . LEU A 1 322 ? -7.843 -3.576 22.869 1.00 93.31 322 LEU A C 1
ATOM 2555 O O 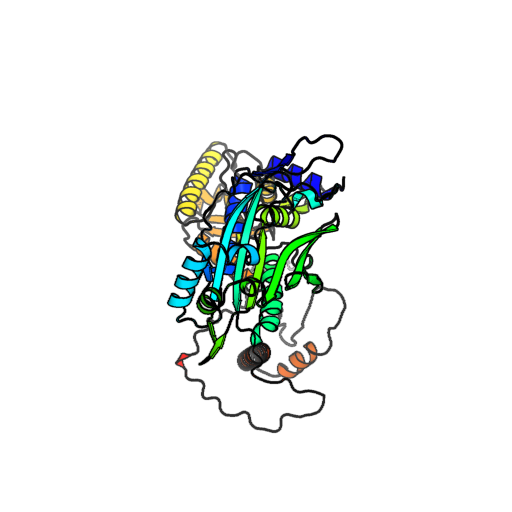. LEU A 1 322 ? -6.656 -3.696 23.167 1.00 93.31 322 LEU A O 1
ATOM 2559 N N . LEU A 1 323 ? -8.636 -2.633 23.368 1.00 88.94 323 LEU A N 1
ATOM 2560 C CA . LEU A 1 323 ? -8.203 -1.644 24.348 1.00 88.94 323 LEU A CA 1
ATOM 2561 C C . LEU A 1 323 ? -8.692 -2.041 25.754 1.00 88.94 323 LEU A C 1
ATOM 2563 O O . LEU A 1 323 ? -9.786 -2.589 25.885 1.00 88.94 323 LEU A O 1
ATOM 2567 N N . PRO A 1 324 ? -7.918 -1.773 26.820 1.00 86.31 324 PRO A N 1
ATOM 2568 C CA . PRO A 1 324 ? -8.262 -2.179 28.189 1.00 86.31 324 PRO A CA 1
ATOM 2569 C C . PRO A 1 324 ? -9.410 -1.365 28.814 1.00 86.31 324 PRO A C 1
ATOM 2571 O O . PRO A 1 324 ? -9.857 -1.659 29.926 1.00 86.31 324 PRO A O 1
ATOM 2574 N N . ASP A 1 325 ? -9.847 -0.302 28.138 1.00 84.81 325 ASP A N 1
ATOM 2575 C CA . ASP A 1 325 ? -10.953 0.570 28.528 1.00 84.81 325 ASP A CA 1
ATOM 2576 C C . ASP A 1 325 ? -12.242 0.321 27.731 1.00 84.81 325 ASP A C 1
ATOM 2578 O O . ASP A 1 325 ? -13.198 1.096 27.838 1.00 84.81 325 ASP A O 1
ATOM 2582 N N . VAL A 1 326 ? -12.301 -0.786 26.980 1.00 84.69 326 VAL A N 1
ATOM 2583 C CA . VAL A 1 326 ? -13.565 -1.328 26.463 1.00 84.69 326 VAL A CA 1
ATOM 2584 C C . VAL A 1 326 ? -14.547 -1.483 27.631 1.00 84.69 326 VAL A C 1
ATOM 2586 O O . VAL A 1 326 ? -14.154 -1.866 28.728 1.00 84.69 326 VAL A O 1
ATOM 2589 N N . ALA A 1 327 ? -15.809 -1.105 27.414 1.00 83.81 327 ALA A N 1
ATOM 2590 C CA . ALA A 1 327 ? -16.872 -1.059 28.431 1.00 83.81 327 ALA A CA 1
ATOM 2591 C C . ALA A 1 327 ? -16.688 -0.044 29.587 1.00 83.81 327 ALA A C 1
ATOM 2593 O O . ALA A 1 327 ? -17.579 0.058 30.430 1.00 83.81 327 ALA A O 1
ATOM 2594 N 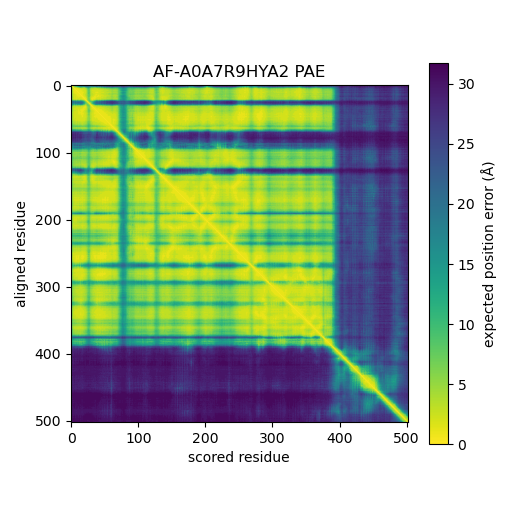N . LYS A 1 328 ? -15.591 0.734 29.628 1.00 86.00 328 LYS A N 1
ATOM 2595 C CA . LYS A 1 328 ? -15.352 1.777 30.655 1.00 86.00 328 LYS A CA 1
ATOM 2596 C C . LYS A 1 328 ? -15.683 3.195 30.186 1.00 86.00 328 LYS A C 1
ATOM 2598 O O . LYS A 1 328 ? -15.889 4.083 31.007 1.00 86.00 328 LYS A O 1
ATOM 2603 N N . ARG A 1 329 ? -15.709 3.429 28.871 1.00 87.06 329 ARG A N 1
ATOM 2604 C CA . ARG A 1 329 ? -16.088 4.711 28.247 1.00 87.06 329 ARG A CA 1
ATOM 2605 C C . ARG A 1 329 ? -17.472 4.622 27.610 1.00 87.06 329 ARG A C 1
ATOM 2607 O O . ARG A 1 329 ? -17.946 3.523 27.327 1.00 87.06 329 ARG A O 1
ATOM 2614 N N . SER A 1 330 ? -18.084 5.764 27.289 1.00 90.81 330 SER A N 1
ATOM 2615 C CA . SER A 1 330 ? -19.305 5.770 26.472 1.00 90.81 330 SER A CA 1
ATOM 2616 C C . SER A 1 330 ? -19.075 5.083 25.123 1.00 90.81 330 SER A C 1
ATOM 2618 O O . SER A 1 330 ? -17.959 5.061 24.589 1.00 90.81 330 SER A O 1
ATOM 2620 N N . GLN A 1 331 ? -20.134 4.501 24.569 1.00 90.88 331 GLN A N 1
ATOM 2621 C CA . GLN A 1 331 ? -20.058 3.767 23.310 1.00 90.88 331 GLN A CA 1
ATOM 2622 C C . GLN A 1 331 ? -19.662 4.691 22.147 1.00 90.88 331 GLN A C 1
ATOM 2624 O O . GLN A 1 331 ? -18.841 4.319 21.311 1.00 90.88 331 GLN A O 1
ATOM 2629 N N . GLU A 1 332 ? -20.163 5.924 22.137 1.00 90.69 332 GLU A N 1
ATOM 2630 C CA . GLU A 1 332 ? -19.829 6.943 21.142 1.00 90.69 332 GLU A CA 1
ATOM 2631 C C . GLU A 1 332 ? -18.346 7.320 21.206 1.00 90.69 332 GLU A C 1
ATOM 2633 O O . GLU A 1 332 ? -17.691 7.415 20.170 1.00 90.69 332 GLU A O 1
ATOM 2638 N N . SER A 1 333 ? -17.781 7.476 22.410 1.00 91.44 333 SER A N 1
ATOM 2639 C CA . SER A 1 333 ? -16.352 7.771 22.578 1.00 91.44 333 SER A CA 1
ATOM 2640 C C . SER A 1 333 ? -15.472 6.628 22.068 1.00 91.44 333 SER A C 1
ATOM 2642 O O . SER A 1 333 ? -14.436 6.883 21.453 1.00 91.44 333 SER A O 1
ATOM 2644 N N . GLN A 1 334 ? -15.891 5.376 22.280 1.00 94.00 334 GLN A N 1
ATOM 2645 C CA . GLN A 1 334 ? -15.196 4.204 21.743 1.00 94.00 334 GLN A CA 1
ATOM 2646 C C . GLN A 1 334 ? -15.254 4.171 20.207 1.00 94.00 334 GLN A C 1
ATOM 2648 O O . GLN A 1 334 ? -14.233 3.920 19.571 1.00 94.00 334 GLN A O 1
ATOM 2653 N N . PHE A 1 335 ? -16.409 4.471 19.597 1.00 93.06 335 PHE A N 1
ATOM 2654 C CA . PHE A 1 335 ? -16.528 4.561 18.136 1.00 93.06 335 PHE A CA 1
ATOM 2655 C C . PHE A 1 335 ? -15.629 5.639 17.549 1.00 93.06 335 PHE A C 1
ATOM 2657 O O . PHE A 1 335 ? -14.888 5.345 16.620 1.00 93.06 335 PHE A O 1
ATOM 2664 N N . LEU A 1 336 ? -15.640 6.844 18.123 1.00 92.00 336 LEU A N 1
ATOM 2665 C CA . LEU A 1 336 ? -14.792 7.942 17.663 1.00 92.00 336 LEU A CA 1
ATOM 2666 C C . LEU A 1 336 ? -13.312 7.565 17.711 1.00 92.00 336 LEU A C 1
ATOM 2668 O O . LEU A 1 336 ? -12.604 7.756 16.733 1.00 92.00 336 LEU A O 1
ATOM 2672 N N . ARG A 1 337 ? -12.853 6.948 18.804 1.00 93.06 337 ARG A N 1
ATOM 2673 C CA . ARG A 1 337 ? -11.459 6.502 18.923 1.00 93.06 337 ARG A CA 1
ATOM 2674 C C . ARG A 1 337 ? -11.094 5.445 17.875 1.00 93.06 337 ARG A C 1
ATOM 2676 O O . ARG A 1 337 ? -10.011 5.503 17.301 1.00 93.06 337 ARG A O 1
ATOM 2683 N N . ASN A 1 338 ? -11.986 4.490 17.616 1.00 95.12 338 ASN A N 1
ATOM 2684 C CA . ASN A 1 338 ? -11.766 3.460 16.598 1.00 95.12 338 ASN A CA 1
ATOM 2685 C C . ASN A 1 338 ? -11.755 4.054 15.179 1.00 95.12 338 ASN A C 1
ATOM 2687 O O . ASN A 1 338 ? -10.958 3.628 14.341 1.00 95.12 338 ASN A O 1
ATOM 2691 N N . ASP A 1 339 ? -12.614 5.042 14.926 1.00 94.75 339 ASP A N 1
ATOM 2692 C CA . ASP A 1 339 ? -12.713 5.763 13.659 1.00 94.75 339 ASP A CA 1
ATOM 2693 C C . ASP A 1 339 ? -11.453 6.641 13.438 1.00 94.75 339 ASP A C 1
ATOM 2695 O O . ASP A 1 339 ? -10.850 6.587 12.363 1.00 94.75 339 ASP A O 1
ATOM 2699 N N . GLU A 1 340 ? -10.965 7.351 14.463 1.00 94.69 340 GLU A N 1
ATOM 2700 C CA . GLU A 1 340 ? -9.698 8.109 14.438 1.00 94.69 340 GLU A CA 1
ATOM 2701 C C . GLU A 1 340 ? -8.477 7.211 14.160 1.00 94.69 340 GLU A C 1
ATOM 2703 O O . GLU A 1 340 ? -7.565 7.599 13.434 1.00 94.69 340 GLU A O 1
ATOM 2708 N N . MET A 1 341 ? -8.467 5.979 14.682 1.00 95.38 341 MET A N 1
ATOM 2709 C CA . MET A 1 341 ? -7.436 4.972 14.379 1.00 95.38 341 MET A CA 1
ATOM 2710 C C . MET A 1 341 ? -7.629 4.283 13.018 1.00 95.38 341 MET A C 1
ATOM 2712 O O . MET A 1 341 ? -6.820 3.447 12.608 1.00 95.38 341 MET A O 1
ATOM 2716 N N . GLY A 1 342 ? -8.718 4.598 12.323 1.00 95.69 342 GLY A N 1
ATOM 2717 C CA . GLY A 1 342 ? -9.048 4.076 11.009 1.00 95.69 342 GLY A CA 1
ATOM 2718 C C . GLY A 1 342 ? -9.335 2.586 10.964 1.00 95.69 342 GLY A C 1
ATOM 2719 O O . GLY A 1 342 ? -9.036 1.924 9.966 1.00 95.69 342 GLY A O 1
ATOM 2720 N N . VAL A 1 343 ? -9.951 2.062 12.023 1.00 96.81 343 VAL A N 1
ATOM 2721 C CA . VAL A 1 343 ? -10.427 0.683 12.063 1.00 96.81 343 VAL A CA 1
ATOM 2722 C C . VAL A 1 343 ? -11.708 0.564 11.223 1.00 96.81 343 VAL A C 1
ATOM 2724 O O . VAL A 1 343 ? -12.697 1.229 11.527 1.00 96.81 343 VAL A O 1
ATOM 2727 N N . PRO A 1 344 ? -11.754 -0.283 10.177 1.00 94.56 344 PRO A N 1
ATOM 2728 C CA . PRO A 1 344 ? -12.909 -0.345 9.283 1.00 94.56 344 PRO A CA 1
ATOM 2729 C C . PRO A 1 344 ? -14.187 -0.868 9.944 1.00 94.56 344 PRO A C 1
ATOM 2731 O O . PRO A 1 344 ? -15.286 -0.470 9.550 1.00 94.56 344 PRO A O 1
ATOM 2734 N N . TYR A 1 345 ? -14.051 -1.766 10.925 1.00 94.81 345 TYR A N 1
ATOM 2735 C CA . TYR A 1 345 ? -15.179 -2.398 11.598 1.00 94.81 345 TYR A CA 1
ATOM 2736 C C . TYR A 1 345 ? -15.059 -2.350 13.116 1.00 94.81 345 TYR A C 1
ATOM 2738 O O . TYR A 1 345 ? -13.994 -2.592 13.678 1.00 94.81 345 TYR A O 1
ATOM 2746 N N . THR A 1 346 ? -16.182 -2.123 13.795 1.00 95.75 346 THR A N 1
ATOM 2747 C CA . THR A 1 346 ? -16.275 -2.232 15.255 1.00 95.75 346 THR A CA 1
ATOM 2748 C C . THR A 1 346 ? -17.336 -3.258 15.643 1.00 95.75 346 THR A C 1
ATOM 2750 O O . THR A 1 346 ? -18.510 -3.090 15.313 1.00 95.75 346 THR A O 1
ATOM 2753 N N . ALA A 1 347 ? -16.935 -4.307 16.360 1.00 94.88 347 ALA A N 1
ATOM 2754 C CA . ALA A 1 347 ? -17.841 -5.248 17.004 1.00 94.88 347 ALA A CA 1
ATOM 2755 C C . ALA A 1 347 ? -18.425 -4.614 18.275 1.00 94.88 347 ALA A C 1
ATOM 2757 O O . ALA A 1 347 ? -17.702 -4.271 19.206 1.00 94.88 347 ALA A O 1
ATOM 2758 N N . VAL A 1 348 ? -19.740 -4.436 18.285 1.00 94.94 348 VAL A N 1
ATOM 2759 C CA . VAL A 1 348 ? -20.539 -3.812 19.333 1.00 94.94 348 VAL A CA 1
ATOM 2760 C C . VAL A 1 348 ? -21.120 -4.896 20.231 1.00 94.94 348 VAL A C 1
ATOM 2762 O O . VAL A 1 348 ? -21.966 -5.679 19.795 1.00 94.94 348 VAL A O 1
ATOM 2765 N N . LEU A 1 349 ? -20.675 -4.909 21.481 1.00 93.88 349 LEU A N 1
ATOM 2766 C CA . LEU A 1 349 ? -21.113 -5.810 22.536 1.00 93.88 349 LEU A CA 1
ATOM 2767 C C . LEU A 1 349 ? -22.021 -5.051 23.515 1.00 93.88 349 LEU A C 1
ATOM 2769 O O . LEU A 1 349 ? -21.798 -3.878 23.821 1.00 93.88 349 LEU A O 1
ATOM 2773 N N . ASN A 1 350 ? -23.064 -5.713 23.994 1.00 92.25 350 ASN A N 1
ATOM 2774 C CA . ASN A 1 350 ? -23.997 -5.172 24.980 1.00 92.25 350 ASN A CA 1
ATOM 2775 C C . ASN A 1 350 ? -24.502 -6.275 25.914 1.00 92.25 350 ASN A C 1
ATOM 2777 O O . ASN A 1 350 ? -24.282 -7.456 25.649 1.00 92.25 350 ASN A O 1
ATOM 2781 N N . ASP A 1 351 ? -25.245 -5.910 26.957 1.00 92.50 351 ASP A N 1
ATOM 2782 C CA . ASP A 1 351 ? -25.788 -6.876 27.926 1.00 92.50 351 ASP A CA 1
ATOM 2783 C C . ASP A 1 351 ? -26.646 -7.968 27.256 1.00 92.50 351 ASP A C 1
ATOM 2785 O O . ASP A 1 351 ? -26.653 -9.126 27.673 1.00 92.50 351 ASP A O 1
ATOM 2789 N N . ASN A 1 352 ? -27.331 -7.635 26.156 1.00 90.75 352 ASN A N 1
ATOM 2790 C CA . ASN A 1 352 ? -28.094 -8.609 25.377 1.00 90.75 352 ASN A CA 1
ATOM 2791 C C . ASN A 1 352 ? -27.202 -9.617 24.631 1.00 90.75 352 ASN A C 1
ATOM 2793 O O . ASN A 1 352 ? -27.627 -10.744 24.381 1.00 90.75 352 ASN A O 1
ATOM 2797 N N . THR A 1 353 ? -25.966 -9.247 24.294 1.00 91.94 353 THR A N 1
ATOM 2798 C CA . THR A 1 353 ? -24.989 -10.133 23.645 1.00 91.94 353 THR A CA 1
ATOM 2799 C C . THR A 1 353 ? -24.641 -11.310 24.553 1.00 91.94 353 THR A C 1
ATOM 2801 O O . THR A 1 353 ? -24.545 -12.430 24.064 1.00 91.94 353 THR A O 1
ATOM 2804 N N . LEU A 1 354 ? -24.528 -11.089 25.868 1.00 90.25 354 LEU A N 1
ATOM 2805 C CA . LEU A 1 354 ? -24.253 -12.152 26.845 1.00 90.25 354 LEU A CA 1
ATOM 2806 C C . LEU A 1 354 ? -25.408 -13.159 26.948 1.00 90.25 354 LEU A C 1
ATOM 2808 O O . LEU A 1 354 ? -25.175 -14.348 27.128 1.00 90.25 354 LEU A O 1
ATOM 2812 N N . LYS A 1 355 ? -26.652 -12.692 26.779 1.00 90.75 355 LYS A N 1
ATOM 2813 C CA . LYS A 1 355 ? -27.861 -13.530 26.853 1.00 90.75 355 LYS A CA 1
ATOM 2814 C C . LYS A 1 355 ? -28.148 -14.280 25.553 1.00 90.75 355 LYS A C 1
ATOM 2816 O O . LYS A 1 355 ? -28.532 -15.441 25.575 1.00 90.75 355 LYS A O 1
ATOM 2821 N N . THR A 1 356 ? -28.006 -13.596 24.419 1.00 90.38 356 THR A N 1
ATOM 2822 C CA . THR A 1 356 ? -28.456 -14.094 23.104 1.00 90.38 356 THR A CA 1
ATOM 2823 C C . THR A 1 356 ? -27.324 -14.611 22.226 1.00 90.38 356 THR A C 1
ATOM 2825 O O . THR A 1 356 ? -27.576 -15.291 21.235 1.00 90.38 356 THR A O 1
ATOM 2828 N N . GLY A 1 357 ? -26.072 -14.267 22.540 1.00 87.75 357 GLY A N 1
ATOM 2829 C CA . GLY A 1 357 ? -24.933 -14.549 21.673 1.00 87.75 357 GLY A CA 1
ATOM 2830 C C . GLY A 1 357 ? -24.993 -13.801 20.339 1.00 87.75 357 GLY A C 1
ATOM 2831 O O . GLY A 1 357 ? -24.447 -14.294 19.356 1.00 87.75 357 GLY A O 1
ATOM 2832 N N . ILE A 1 358 ? -25.671 -12.649 20.264 1.00 90.12 358 ILE A N 1
ATOM 2833 C CA . ILE A 1 358 ? -25.748 -11.804 19.061 1.00 90.12 358 ILE A CA 1
ATOM 2834 C C . ILE A 1 358 ? -25.026 -10.483 19.327 1.00 90.12 358 ILE A C 1
ATOM 2836 O O . ILE A 1 358 ? -25.414 -9.739 20.224 1.00 90.12 358 ILE A O 1
ATOM 2840 N N . LEU A 1 359 ? -24.016 -10.176 18.512 1.00 92.44 359 LEU A N 1
ATOM 2841 C CA . LEU A 1 359 ? -23.286 -8.908 18.520 1.00 92.44 359 LEU A CA 1
ATOM 2842 C C . LEU A 1 359 ? -23.662 -8.038 17.314 1.00 92.44 359 LEU A C 1
ATOM 2844 O O . LEU A 1 359 ? -24.167 -8.523 16.300 1.00 92.44 359 LEU A O 1
ATOM 2848 N N . GLY A 1 360 ? -23.405 -6.735 17.405 1.00 92.00 360 GLY A N 1
ATOM 2849 C CA . GLY A 1 360 ? -23.501 -5.827 16.260 1.00 92.00 360 GLY A CA 1
ATOM 2850 C C . GLY A 1 360 ? -22.147 -5.652 15.577 1.00 92.00 360 GLY A C 1
ATOM 2851 O O . GLY A 1 360 ? -21.138 -5.528 16.250 1.00 92.00 360 GLY A O 1
ATOM 2852 N N . LEU A 1 361 ? -22.097 -5.572 14.254 1.00 93.06 361 LEU A N 1
ATOM 2853 C CA . LEU A 1 361 ? -20.904 -5.196 13.502 1.00 93.06 361 LEU A CA 1
ATOM 2854 C C . LEU A 1 361 ? -21.154 -3.851 12.822 1.00 93.06 361 LEU A C 1
ATOM 2856 O O . LEU A 1 361 ? -21.947 -3.763 11.884 1.00 93.06 361 LEU A O 1
ATOM 2860 N N . ARG A 1 362 ? -20.500 -2.799 13.318 1.00 93.69 362 ARG A N 1
ATOM 2861 C CA . ARG A 1 362 ? -20.568 -1.441 12.767 1.00 93.69 362 ARG A CA 1
ATOM 2862 C C . ARG A 1 362 ? -19.508 -1.257 11.686 1.00 93.69 362 ARG A C 1
ATOM 2864 O O . ARG A 1 362 ? -18.341 -1.539 11.942 1.00 93.69 362 ARG A O 1
ATOM 2871 N N . SER A 1 363 ? -19.891 -0.723 10.527 1.00 91.56 363 SER A N 1
ATOM 2872 C CA . SER A 1 363 ? -18.942 -0.250 9.506 1.00 91.56 363 SER A CA 1
ATOM 2873 C C . SER A 1 363 ? -18.597 1.220 9.740 1.00 91.56 363 SER A C 1
ATOM 2875 O O . SER A 1 363 ? -19.509 2.032 9.879 1.00 91.56 363 SER A O 1
ATOM 2877 N N . ARG A 1 364 ? -17.307 1.578 9.722 1.00 91.88 364 ARG A N 1
ATOM 2878 C CA . ARG A 1 364 ? -16.842 2.977 9.796 1.00 91.88 364 ARG A CA 1
ATOM 2879 C C . ARG A 1 364 ? -17.461 3.836 8.690 1.00 91.88 364 ARG A C 1
ATOM 2881 O O . ARG A 1 364 ? -17.945 4.923 8.960 1.00 91.88 364 ARG A O 1
ATOM 2888 N N . GLU A 1 365 ? -17.498 3.316 7.461 1.00 85.62 365 GLU A N 1
ATOM 2889 C CA . GLU A 1 365 ? -17.936 4.077 6.277 1.00 85.62 365 GLU A CA 1
ATOM 2890 C C . GLU A 1 365 ? -19.411 4.489 6.305 1.00 85.62 365 GLU A C 1
ATOM 2892 O O . GLU A 1 365 ? -19.746 5.626 5.997 1.00 85.62 365 GLU A O 1
ATOM 2897 N N . THR A 1 366 ? -20.310 3.560 6.640 1.00 86.38 366 THR A N 1
ATOM 2898 C CA . THR A 1 366 ? -21.762 3.798 6.582 1.00 86.38 366 THR A CA 1
ATOM 2899 C C . THR A 1 366 ? -22.357 4.100 7.946 1.00 86.38 366 THR A C 1
ATOM 2901 O O . THR A 1 366 ? -23.515 4.490 8.032 1.00 86.38 366 THR A O 1
ATOM 2904 N N . THR A 1 367 ? -21.607 3.863 9.026 1.00 87.12 367 THR A N 1
ATOM 2905 C CA . THR A 1 367 ? -22.063 3.878 10.426 1.00 87.12 367 THR A CA 1
ATOM 2906 C C . THR A 1 367 ? -23.170 2.866 10.767 1.00 87.12 367 THR A C 1
ATOM 2908 O O . THR A 1 367 ? -23.551 2.741 11.933 1.00 87.12 367 THR A O 1
ATOM 2911 N N . LEU A 1 368 ? -23.634 2.080 9.786 1.00 88.81 368 LEU A N 1
ATOM 2912 C CA . LEU A 1 368 ? -24.669 1.060 9.949 1.00 88.81 368 LEU A CA 1
ATOM 2913 C C . LEU A 1 368 ? -24.149 -0.146 10.735 1.00 88.81 368 LEU A C 1
ATOM 2915 O O . LEU A 1 368 ? -22.972 -0.512 10.640 1.00 88.81 368 LEU A O 1
ATOM 2919 N N . LYS A 1 369 ? -25.057 -0.777 11.487 1.00 90.38 369 LYS A N 1
ATOM 2920 C CA . LYS A 1 369 ? -24.800 -1.957 12.321 1.00 90.38 369 LYS A CA 1
ATOM 2921 C C . LYS A 1 369 ? -25.533 -3.170 11.745 1.00 90.38 369 LYS A C 1
ATOM 2923 O O . LYS A 1 369 ? -26.745 -3.123 11.572 1.00 90.38 369 LYS A O 1
ATOM 2928 N N . VAL A 1 370 ? -24.815 -4.265 11.511 1.00 90.25 370 VAL A N 1
ATOM 2929 C CA . VAL A 1 370 ? -25.391 -5.567 11.124 1.00 90.25 370 VAL A CA 1
ATOM 2930 C C . VAL A 1 370 ? -25.338 -6.512 12.320 1.00 90.25 370 VAL A C 1
ATOM 2932 O O . VAL A 1 370 ? -24.325 -6.562 13.009 1.00 90.25 370 VAL A O 1
ATOM 2935 N N . ARG A 1 371 ? -26.408 -7.262 12.599 1.00 89.94 371 ARG A N 1
ATOM 2936 C CA . ARG A 1 371 ? -26.421 -8.253 13.688 1.00 89.94 371 ARG A CA 1
ATOM 2937 C C . ARG A 1 371 ? -25.771 -9.557 13.226 1.00 89.94 371 ARG A C 1
ATOM 2939 O O . ARG A 1 371 ? -26.147 -10.088 12.187 1.00 89.94 371 ARG A O 1
ATOM 2946 N N . LEU A 1 372 ? -24.816 -10.067 13.997 1.00 87.06 372 LEU A N 1
ATOM 2947 C CA . LEU A 1 372 ? -24.102 -11.319 13.739 1.00 87.06 372 LEU A CA 1
ATOM 2948 C C . LEU A 1 372 ? -24.084 -12.164 15.010 1.00 87.06 372 LEU A C 1
ATOM 2950 O O . LEU A 1 372 ? -23.955 -11.628 16.109 1.00 87.06 372 LEU A O 1
ATOM 2954 N N . SER A 1 373 ? -24.199 -13.484 14.879 1.00 85.12 373 SER A N 1
ATOM 2955 C CA . SER A 1 373 ? -24.042 -14.365 16.036 1.00 85.12 373 SER A CA 1
ATOM 2956 C C . SER A 1 373 ? -22.556 -14.529 16.394 1.00 85.12 373 SER A C 1
ATOM 2958 O O . SER A 1 373 ? -21.683 -14.521 15.531 1.00 85.12 373 SER A O 1
ATOM 2960 N N . VAL A 1 374 ? -22.260 -14.640 17.688 1.00 77.94 374 VAL A N 1
ATOM 2961 C CA . VAL A 1 374 ? -20.916 -14.803 18.266 1.00 77.94 374 VAL A CA 1
ATOM 2962 C C . VAL A 1 374 ? -20.311 -16.157 17.886 1.00 77.94 374 VAL A C 1
ATOM 2964 O O . VAL A 1 374 ? -19.118 -16.254 17.612 1.00 77.94 374 VAL A O 1
ATOM 2967 N N . TRP A 1 375 ? -21.150 -17.194 17.844 1.00 66.38 375 TRP A N 1
ATOM 2968 C CA . TRP A 1 375 ? -20.788 -18.575 17.486 1.00 66.38 375 TRP A CA 1
ATOM 2969 C C . TRP A 1 375 ? -20.593 -18.772 15.989 1.00 66.38 375 TRP A C 1
ATOM 2971 O O . TRP A 1 375 ? -20.249 -19.850 15.510 1.00 66.38 375 TRP A O 1
ATOM 2981 N N . ASP A 1 376 ? -20.876 -17.722 15.242 1.00 60.78 376 ASP A N 1
ATOM 2982 C CA . ASP A 1 376 ? -20.993 -17.781 13.820 1.00 60.78 376 ASP A CA 1
ATOM 2983 C C . ASP A 1 376 ? -19.627 -17.633 13.180 1.00 60.78 376 ASP A C 1
ATOM 2985 O O . ASP A 1 376 ? -19.008 -16.562 13.193 1.00 60.78 376 ASP A O 1
ATOM 2989 N N . ALA A 1 377 ? -19.197 -18.699 12.513 1.00 54.41 377 ALA A N 1
ATOM 2990 C CA . ALA A 1 377 ? -18.055 -18.635 11.621 1.00 54.41 377 ALA A CA 1
ATOM 2991 C C . ALA A 1 377 ? -18.212 -17.509 10.581 1.00 54.41 377 ALA A C 1
ATOM 2993 O O . ALA A 1 377 ? -17.202 -17.090 10.034 1.00 54.41 377 ALA A O 1
ATOM 2994 N N . ARG A 1 378 ? -19.431 -16.976 10.340 1.00 64.31 378 ARG A N 1
ATOM 2995 C CA . ARG A 1 378 ? -19.744 -15.913 9.368 1.00 64.31 378 ARG A CA 1
ATOM 2996 C C . ARG A 1 378 ? -19.062 -14.563 9.596 1.00 64.31 378 ARG A C 1
ATOM 2998 O O . ARG A 1 378 ? -19.035 -13.815 8.623 1.00 64.31 378 ARG A O 1
ATOM 3005 N N . ILE A 1 379 ? -18.476 -14.230 10.755 1.00 70.94 379 ILE A N 1
ATOM 3006 C CA . ILE A 1 379 ? -17.699 -12.972 10.875 1.00 70.94 379 ILE A CA 1
ATOM 3007 C C . ILE A 1 379 ? -16.550 -12.972 9.856 1.00 70.94 379 ILE A C 1
ATOM 3009 O O . ILE A 1 379 ? -16.388 -12.004 9.117 1.00 70.94 379 ILE A O 1
ATOM 3013 N N . LEU A 1 380 ? -15.810 -14.078 9.741 1.00 71.19 380 LEU A N 1
ATOM 3014 C CA . LEU A 1 380 ? -14.660 -14.177 8.837 1.00 71.19 380 LEU A CA 1
ATOM 3015 C C . LEU A 1 380 ? -15.074 -14.151 7.347 1.00 71.19 380 LEU A C 1
ATOM 3017 O O . LEU A 1 380 ? -14.590 -13.277 6.630 1.00 71.19 380 LEU A O 1
ATOM 3021 N N . PRO A 1 381 ? -16.023 -14.982 6.860 1.00 68.25 381 PRO A N 1
ATOM 3022 C CA . PRO A 1 381 ? -16.599 -14.860 5.525 1.00 68.25 381 PRO A CA 1
ATOM 3023 C C . PRO A 1 381 ? -17.280 -13.520 5.263 1.00 68.25 381 PRO A C 1
ATOM 3025 O O . PRO A 1 381 ? -17.334 -13.092 4.118 1.00 68.25 381 PRO A O 1
ATOM 3028 N N . TYR A 1 382 ? -17.860 -12.857 6.267 1.00 75.31 382 TYR A N 1
ATOM 3029 C CA . TYR A 1 382 ? -18.438 -11.528 6.076 1.00 75.31 382 TYR A CA 1
ATOM 3030 C C . TYR A 1 382 ? -17.340 -10.504 5.798 1.00 75.31 382 TYR A C 1
ATOM 3032 O O . TYR A 1 382 ? -17.435 -9.802 4.794 1.00 75.31 382 TYR A O 1
ATOM 3040 N N . LEU A 1 383 ? -16.279 -10.483 6.611 1.00 76.00 383 LEU A N 1
ATOM 3041 C CA . LEU A 1 383 ? -15.114 -9.627 6.385 1.00 76.00 383 LEU A CA 1
ATOM 3042 C C . LEU A 1 383 ? -14.463 -9.917 5.020 1.00 76.00 383 LEU A C 1
ATOM 3044 O O . LEU A 1 383 ? -14.273 -8.989 4.239 1.00 76.00 383 LEU A O 1
ATOM 3048 N N . ASP A 1 384 ? -14.249 -11.189 4.673 1.00 71.12 384 ASP A N 1
ATOM 3049 C CA . ASP A 1 384 ? -13.688 -11.595 3.374 1.00 71.12 384 ASP A CA 1
ATOM 3050 C C . ASP A 1 384 ? -14.602 -11.210 2.193 1.00 71.12 384 ASP A C 1
ATOM 3052 O O . ASP A 1 384 ? -14.154 -10.641 1.198 1.00 71.12 384 ASP A O 1
ATOM 3056 N N . ARG A 1 385 ? -15.922 -11.425 2.293 1.00 73.12 385 ARG A N 1
ATOM 3057 C CA . ARG A 1 385 ? -16.873 -10.969 1.259 1.00 73.12 385 ARG A CA 1
ATOM 3058 C C . ARG A 1 385 ? -16.849 -9.459 1.093 1.00 73.12 385 ARG A C 1
ATOM 3060 O O . ARG A 1 385 ? -16.960 -8.973 -0.031 1.00 73.12 385 ARG A O 1
ATOM 3067 N N . CYS A 1 386 ? -16.747 -8.725 2.191 1.00 69.94 386 CYS A N 1
ATOM 3068 C CA . CYS A 1 386 ? -16.659 -7.280 2.155 1.00 69.94 386 CYS A CA 1
ATOM 3069 C C . CYS A 1 386 ? -15.356 -6.796 1.508 1.00 69.94 386 CYS A C 1
ATOM 3071 O O . CYS A 1 386 ? -15.403 -5.817 0.766 1.00 69.94 386 CYS A O 1
ATOM 3073 N N . ASP A 1 387 ? -14.244 -7.505 1.707 1.00 65.00 387 ASP A N 1
ATOM 3074 C CA . ASP A 1 387 ? -12.977 -7.230 1.022 1.00 65.00 387 ASP A CA 1
ATOM 3075 C C . ASP A 1 387 ? -13.048 -7.557 -0.485 1.00 65.00 387 ASP A C 1
ATOM 3077 O O . ASP A 1 387 ? -12.465 -6.847 -1.310 1.00 65.00 387 ASP A O 1
ATOM 3081 N N . ARG A 1 388 ? -13.812 -8.588 -0.882 1.00 59.22 388 ARG A N 1
ATOM 3082 C CA . ARG A 1 388 ? -14.002 -8.986 -2.295 1.00 59.22 388 ARG A CA 1
ATOM 3083 C C . ARG A 1 388 ? -15.012 -8.129 -3.066 1.00 59.22 388 ARG A C 1
ATOM 3085 O O . ARG A 1 388 ? -14.863 -7.952 -4.274 1.00 59.22 388 ARG A O 1
ATOM 3092 N N . ARG A 1 389 ? -16.065 -7.616 -2.418 1.00 53.91 389 ARG A N 1
ATOM 3093 C CA . ARG A 1 389 ? -17.111 -6.814 -3.092 1.00 53.91 389 ARG A CA 1
ATOM 3094 C C . ARG A 1 389 ? -16.583 -5.474 -3.609 1.00 53.91 389 ARG A C 1
ATOM 3096 O O . ARG A 1 389 ? -17.040 -5.020 -4.647 1.00 53.91 389 ARG A O 1
ATOM 3103 N N . GLU A 1 390 ? -15.585 -4.894 -2.953 1.00 44.78 390 GLU A N 1
ATOM 3104 C CA . GLU A 1 390 ? -14.998 -3.602 -3.335 1.00 44.78 390 GLU A CA 1
ATOM 3105 C C . GLU A 1 390 ? -13.986 -3.720 -4.490 1.00 44.78 390 GLU A C 1
ATOM 3107 O O . GLU A 1 390 ? -13.750 -2.766 -5.227 1.00 44.78 390 GLU A O 1
ATOM 3112 N N . THR A 1 391 ? -13.462 -4.928 -4.752 1.00 35.41 391 THR A N 1
ATOM 3113 C CA . THR A 1 391 ? -12.650 -5.196 -5.958 1.00 35.41 391 THR A CA 1
ATOM 3114 C C . THR A 1 391 ? -13.482 -5.152 -7.245 1.00 35.41 391 THR A C 1
ATOM 3116 O O . THR A 1 391 ? -12.931 -5.081 -8.342 1.00 35.41 391 THR A O 1
ATOM 3119 N N . ARG A 1 392 ? -14.812 -5.152 -7.115 1.00 31.94 392 ARG A N 1
ATOM 3120 C CA . ARG A 1 392 ? -15.762 -4.859 -8.179 1.00 31.94 392 ARG A CA 1
ATOM 3121 C C . ARG A 1 392 ? -16.233 -3.413 -8.009 1.00 31.94 392 ARG A C 1
ATOM 3123 O O . ARG A 1 392 ? -17.307 -3.172 -7.470 1.00 31.94 392 ARG A O 1
ATOM 3130 N N . GLN A 1 393 ? -15.469 -2.441 -8.515 1.00 29.14 393 GLN A N 1
ATOM 3131 C CA . GLN A 1 393 ? -16.060 -1.159 -8.925 1.00 29.14 393 GLN A CA 1
ATOM 3132 C C . GLN A 1 393 ? -16.989 -1.428 -10.118 1.00 29.14 393 GLN A C 1
ATOM 3134 O O . GLN A 1 393 ? -16.678 -1.127 -11.265 1.00 29.14 393 GLN A O 1
ATOM 3139 N N . THR A 1 394 ? -18.118 -2.081 -9.863 1.00 25.17 394 THR A N 1
ATOM 3140 C CA . THR A 1 394 ? -19.235 -2.146 -10.791 1.00 25.17 394 THR A CA 1
ATOM 3141 C C . THR A 1 394 ? -20.149 -1.008 -10.387 1.00 25.17 394 THR A C 1
ATOM 3143 O O . THR A 1 394 ? -20.617 -0.959 -9.254 1.00 25.17 394 THR A O 1
ATOM 3146 N N . THR A 1 395 ? -20.366 -0.062 -11.294 1.00 27.58 395 THR A N 1
ATOM 3147 C CA . THR A 1 395 ? -21.445 0.917 -11.194 1.00 27.58 395 THR A CA 1
ATOM 3148 C C . THR A 1 395 ? -22.742 0.171 -10.880 1.00 27.58 395 THR A C 1
ATOM 3150 O O . THR A 1 395 ? -23.291 -0.516 -11.740 1.00 27.58 395 THR A O 1
ATOM 3153 N N . THR A 1 396 ? -23.203 0.244 -9.633 1.00 25.50 396 THR A N 1
ATOM 3154 C CA . THR A 1 396 ? -24.477 -0.349 -9.226 1.00 25.50 396 THR A CA 1
ATOM 3155 C C . THR A 1 396 ? -25.594 0.487 -9.838 1.00 25.50 396 THR A C 1
ATOM 3157 O O . THR A 1 396 ? -25.890 1.585 -9.371 1.00 25.50 396 THR A O 1
ATOM 3160 N N . TYR A 1 397 ? -26.201 -0.010 -10.913 1.00 28.41 397 TYR A N 1
ATOM 3161 C CA . TYR A 1 397 ? -27.462 0.521 -11.417 1.00 28.41 397 TYR A CA 1
ATOM 3162 C C . TYR A 1 397 ? -28.592 -0.048 -10.555 1.00 28.41 397 TYR A C 1
ATOM 3164 O O . TYR A 1 397 ? -28.833 -1.254 -10.573 1.00 28.41 397 TYR A O 1
ATOM 3172 N N . TYR A 1 398 ? -29.281 0.805 -9.797 1.00 24.89 398 TYR A N 1
ATOM 3173 C CA . TYR A 1 398 ? -30.515 0.415 -9.118 1.00 24.89 398 TYR A CA 1
ATOM 3174 C C . TYR A 1 398 ? -31.644 0.353 -10.154 1.00 24.89 398 TYR A C 1
ATOM 3176 O O . TYR A 1 398 ? -32.015 1.368 -10.744 1.00 24.89 398 TYR A O 1
ATOM 3184 N N . LEU A 1 399 ? -32.168 -0.847 -10.400 1.00 25.75 399 LEU A N 1
ATOM 3185 C CA . LEU A 1 399 ? -33.408 -1.072 -11.139 1.00 25.75 399 LEU A CA 1
ATOM 3186 C C . LEU A 1 399 ? -34.518 -1.245 -10.106 1.00 25.75 399 LEU A C 1
ATOM 3188 O O . LEU A 1 399 ? -34.614 -2.295 -9.478 1.00 25.75 399 LEU A O 1
ATOM 3192 N N . THR A 1 400 ? -35.341 -0.218 -9.910 1.00 25.23 400 THR A N 1
ATOM 3193 C CA . THR A 1 400 ? -36.596 -0.364 -9.171 1.00 25.23 400 THR A CA 1
ATOM 3194 C C . THR A 1 400 ? -37.704 -0.715 -10.157 1.00 25.23 400 THR A C 1
ATOM 3196 O O . THR A 1 400 ? -37.893 -0.048 -11.178 1.00 25.23 400 THR A O 1
ATOM 3199 N N . TRP A 1 401 ? -38.414 -1.807 -9.878 1.00 25.73 401 TRP A N 1
ATOM 3200 C CA . TRP A 1 401 ? -39.550 -2.262 -10.672 1.00 25.73 401 TRP A CA 1
ATOM 3201 C C . TRP A 1 401 ? -40.824 -1.833 -9.945 1.00 25.73 401 TRP A C 1
ATOM 3203 O O . TRP A 1 401 ? -41.210 -2.439 -8.952 1.00 25.73 401 TRP A O 1
ATOM 3213 N N . THR A 1 402 ? -41.458 -0.752 -10.393 1.00 28.33 402 THR A N 1
ATOM 3214 C CA . THR A 1 402 ? -42.845 -0.464 -10.016 1.00 28.33 402 THR A CA 1
ATOM 3215 C C . THR A 1 402 ? -43.722 -0.998 -11.143 1.00 28.33 402 THR A C 1
ATOM 3217 O O . THR A 1 402 ? -43.413 -0.779 -12.315 1.00 28.33 402 THR A O 1
ATOM 3220 N N . GLY A 1 403 ? -44.754 -1.772 -10.797 1.00 29.98 403 GLY A N 1
ATOM 3221 C CA . GLY A 1 403 ? -45.468 -2.746 -11.643 1.00 29.98 403 GLY A CA 1
ATOM 3222 C C . GLY A 1 403 ? -46.176 -2.270 -12.924 1.00 29.98 403 GLY A C 1
ATOM 3223 O O . GLY A 1 403 ? -47.134 -2.907 -13.341 1.00 29.98 403 GLY A O 1
ATOM 3224 N N . ALA A 1 404 ? -45.723 -1.203 -13.580 1.00 31.12 404 ALA A N 1
ATOM 3225 C CA . ALA A 1 404 ? -46.095 -0.861 -14.952 1.00 31.12 404 ALA A CA 1
ATOM 3226 C C . ALA A 1 404 ? -45.034 -0.037 -15.720 1.00 31.12 404 ALA A C 1
ATOM 3228 O O . ALA A 1 404 ? -45.275 0.310 -16.875 1.00 31.12 404 ALA A O 1
ATOM 3229 N N . SER A 1 405 ? -43.871 0.310 -15.144 1.00 27.61 405 SER A N 1
ATOM 3230 C CA . SER A 1 405 ? -42.801 1.040 -15.857 1.00 27.61 405 SER A CA 1
ATOM 3231 C C . SER A 1 405 ? -41.465 1.018 -15.107 1.00 27.61 405 SER A C 1
ATOM 3233 O O . SER A 1 405 ? -41.398 1.351 -13.928 1.00 27.61 405 SER A O 1
ATOM 3235 N N . ALA A 1 406 ? -40.373 0.699 -15.810 1.00 28.31 406 ALA A N 1
ATOM 3236 C CA . ALA A 1 406 ? -39.015 0.804 -15.272 1.00 28.31 406 ALA A CA 1
ATOM 3237 C C . ALA A 1 406 ? -38.559 2.275 -15.249 1.00 28.31 406 ALA A C 1
ATOM 3239 O O . ALA A 1 406 ? -38.455 2.917 -16.298 1.00 28.31 406 ALA A O 1
ATOM 3240 N N . CYS A 1 407 ? -38.260 2.811 -14.063 1.00 27.22 407 CYS A N 1
ATOM 3241 C CA . CYS A 1 407 ? -37.788 4.185 -13.893 1.00 27.22 407 CYS A CA 1
ATOM 3242 C C . CYS A 1 407 ? -36.331 4.181 -13.401 1.00 27.22 407 CYS A C 1
ATOM 3244 O O . CYS A 1 407 ? -36.040 3.726 -12.300 1.00 27.22 407 CYS A O 1
ATOM 3246 N N . PHE A 1 408 ? -35.400 4.683 -14.218 1.00 30.12 408 PHE A N 1
ATOM 3247 C CA . PHE A 1 408 ? -33.990 4.830 -13.841 1.00 30.12 408 PHE A CA 1
ATOM 3248 C C . PHE A 1 408 ? -33.791 6.149 -13.076 1.00 30.12 408 PHE A C 1
ATOM 3250 O O . PHE A 1 408 ? -34.020 7.218 -13.641 1.00 30.12 408 PHE A O 1
ATOM 3257 N N . ARG A 1 409 ? -33.324 6.102 -11.819 1.00 26.94 409 ARG A N 1
ATOM 3258 C CA . ARG A 1 409 ? -32.870 7.292 -11.070 1.00 26.94 409 ARG A CA 1
ATOM 3259 C C . ARG A 1 409 ? -31.368 7.231 -10.794 1.00 26.94 409 ARG A C 1
ATOM 3261 O O . ARG A 1 409 ? -30.859 6.232 -10.301 1.00 26.94 409 ARG A O 1
ATOM 3268 N N . THR A 1 410 ? -30.678 8.335 -11.069 1.00 27.33 410 THR A N 1
ATOM 3269 C CA . THR A 1 410 ? -29.293 8.608 -10.653 1.00 27.33 410 THR A CA 1
ATOM 3270 C C . THR A 1 410 ? -29.291 9.822 -9.723 1.00 27.33 410 THR A C 1
ATOM 3272 O O . THR A 1 410 ? -29.902 10.832 -10.071 1.00 27.33 410 THR A O 1
ATOM 3275 N N . GLY A 1 411 ? -28.601 9.763 -8.582 1.00 26.08 411 GLY A N 1
ATOM 3276 C CA . GLY A 1 411 ? -28.328 10.942 -7.748 1.00 26.08 411 GLY A CA 1
ATOM 3277 C C . GLY A 1 411 ? -27.139 11.750 -8.291 1.00 26.08 411 GLY A C 1
ATOM 3278 O O . GLY A 1 411 ? -26.015 11.372 -8.006 1.00 26.08 411 GLY A O 1
ATOM 3279 N N . GLU A 1 412 ? -27.451 12.766 -9.115 1.00 25.12 412 GLU A N 1
ATOM 3280 C CA . GLU A 1 412 ? -26.772 14.035 -9.528 1.00 25.12 412 GLU A CA 1
ATOM 3281 C C . GLU A 1 412 ? -25.223 14.221 -9.641 1.00 25.12 412 GLU A C 1
ATOM 3283 O O . GLU A 1 412 ? -24.468 13.483 -9.021 1.00 25.12 412 GLU A O 1
ATOM 3288 N N . PRO A 1 413 ? -24.703 15.274 -10.349 1.00 31.34 413 PRO A N 1
ATOM 3289 C CA . PRO A 1 413 ? -25.343 16.220 -11.280 1.00 31.34 413 PRO A CA 1
ATOM 3290 C C . PRO A 1 413 ? -24.768 16.221 -12.725 1.00 31.34 413 PRO A C 1
ATOM 3292 O O . PRO A 1 413 ? -23.618 15.896 -12.994 1.00 31.34 413 PRO A O 1
ATOM 3295 N N . ARG A 1 414 ? -25.647 16.634 -13.651 1.00 33.38 414 ARG A N 1
ATOM 3296 C CA . ARG A 1 414 ? -25.475 17.154 -15.030 1.00 33.38 414 ARG A CA 1
ATOM 3297 C C . ARG A 1 414 ? -24.143 16.914 -15.772 1.00 33.38 414 ARG A C 1
ATOM 3299 O O . ARG A 1 414 ? -23.183 17.658 -15.619 1.00 33.38 414 ARG A O 1
ATOM 3306 N N . GLY A 1 415 ? -24.201 16.024 -16.769 1.00 29.77 415 GLY A N 1
ATOM 3307 C CA . GLY A 1 415 ? -23.292 16.028 -17.921 1.00 29.77 415 GLY A CA 1
ATOM 3308 C C . GLY A 1 415 ? -23.244 14.685 -18.653 1.00 29.77 415 GLY A C 1
ATOM 3309 O O . GLY A 1 415 ? -22.716 13.715 -18.132 1.00 29.77 415 GLY A O 1
ATOM 3310 N N . THR A 1 416 ? -23.751 14.632 -19.889 1.00 30.73 416 THR A N 1
ATOM 3311 C CA . THR A 1 416 ? -23.675 13.498 -20.848 1.00 30.73 416 THR A CA 1
ATOM 3312 C C . THR A 1 416 ? -24.518 12.236 -20.591 1.00 30.73 416 THR A C 1
ATOM 3314 O O . THR A 1 416 ? -24.083 11.111 -20.828 1.00 30.73 416 THR A O 1
ATOM 3317 N N . THR A 1 417 ? -25.802 12.395 -20.275 1.00 39.72 417 THR A N 1
ATOM 3318 C CA . THR A 1 417 ? -26.791 11.302 -20.378 1.00 39.72 417 THR A CA 1
ATOM 3319 C C . THR A 1 417 ? -27.621 11.465 -21.653 1.00 39.72 417 THR A C 1
ATOM 3321 O O . THR A 1 417 ? -28.600 12.200 -21.634 1.00 39.72 417 THR A O 1
ATOM 3324 N N . SER A 1 418 ? -27.258 10.836 -22.786 1.00 37.69 418 SER A N 1
ATOM 3325 C CA . SER A 1 418 ? -28.183 10.808 -23.953 1.00 37.69 418 SER A CA 1
ATOM 3326 C C . SER A 1 418 ? -27.988 9.751 -25.056 1.00 37.69 418 SER A C 1
ATOM 3328 O O . SER A 1 418 ? -28.776 9.736 -25.993 1.00 37.69 418 SER A O 1
ATOM 3330 N N . LYS A 1 419 ? -27.026 8.815 -24.996 1.00 30.14 419 LYS A N 1
ATOM 3331 C CA . LYS A 1 419 ? -26.954 7.725 -26.012 1.00 30.14 419 LYS A CA 1
ATOM 3332 C C . LYS A 1 419 ? -27.029 6.309 -25.444 1.00 30.14 419 LYS A C 1
ATOM 3334 O O . LYS A 1 419 ? -27.762 5.488 -25.982 1.00 30.14 419 LYS A O 1
ATOM 3339 N N . LYS A 1 420 ? -26.352 6.032 -24.324 1.00 32.59 420 LYS A N 1
ATOM 3340 C CA . LYS A 1 420 ? -26.378 4.702 -23.683 1.00 32.59 420 LYS A CA 1
ATOM 3341 C C . LYS A 1 420 ? -27.737 4.365 -23.045 1.00 32.59 420 LYS A C 1
ATOM 3343 O O . LYS A 1 420 ? -28.190 3.232 -23.159 1.00 32.59 420 LYS A O 1
ATOM 3348 N N . LEU A 1 421 ? -28.421 5.355 -22.456 1.00 34.53 421 LEU A N 1
ATOM 3349 C CA . LEU A 1 421 ? -29.734 5.154 -21.821 1.00 34.53 421 LEU A CA 1
ATOM 3350 C C . LEU A 1 421 ? -30.850 4.835 -22.833 1.00 34.53 421 LEU A C 1
ATOM 3352 O O . LEU A 1 421 ? -31.765 4.081 -22.520 1.00 34.53 421 LEU A O 1
ATOM 3356 N N . LEU A 1 422 ? -30.760 5.376 -24.055 1.00 31.73 422 LEU A N 1
ATOM 3357 C CA . LEU A 1 422 ? -31.761 5.150 -25.102 1.00 31.73 422 LEU A CA 1
ATOM 3358 C C . LEU A 1 422 ? -31.692 3.712 -25.646 1.00 31.73 422 LEU A C 1
ATOM 3360 O O . LEU A 1 422 ? -32.723 3.083 -25.857 1.00 31.73 422 LEU A O 1
ATOM 3364 N N . ILE A 1 423 ? -30.475 3.171 -25.798 1.00 37.91 423 ILE A N 1
ATOM 3365 C CA . ILE A 1 423 ? -30.239 1.793 -26.262 1.00 37.91 423 ILE A CA 1
ATOM 3366 C C . ILE A 1 423 ? -30.776 0.778 -25.242 1.00 37.91 423 ILE A C 1
ATOM 3368 O O . ILE A 1 423 ? -31.427 -0.192 -25.621 1.00 37.91 423 ILE A O 1
ATOM 3372 N N . LEU A 1 424 ? -30.563 1.033 -23.947 1.00 36.72 424 LEU A N 1
ATOM 3373 C CA . LEU A 1 424 ? -31.081 0.189 -22.867 1.00 36.72 424 LEU A CA 1
ATOM 3374 C C . LEU A 1 424 ? -32.608 0.275 -22.737 1.00 36.72 424 LEU A C 1
ATOM 3376 O O . LEU A 1 424 ? -33.240 -0.738 -22.474 1.00 36.72 424 LEU A O 1
ATOM 3380 N N . LYS A 1 425 ? -33.234 1.430 -22.987 1.00 35.12 425 LYS A N 1
ATOM 3381 C CA . LYS A 1 425 ? -34.704 1.526 -22.976 1.00 35.12 425 LYS A CA 1
ATOM 3382 C C . LYS A 1 425 ? -35.345 0.748 -24.138 1.00 35.12 425 LYS A C 1
ATOM 3384 O O . LYS A 1 425 ? -36.315 0.033 -23.925 1.00 35.12 425 LYS A O 1
ATOM 3389 N N . MET A 1 426 ? -34.760 0.803 -25.339 1.00 36.97 426 MET A N 1
ATOM 3390 C CA . MET A 1 426 ? -35.285 0.097 -26.523 1.00 36.97 426 MET A CA 1
ATOM 3391 C C . MET A 1 426 ? -35.115 -1.431 -26.473 1.00 36.97 426 MET A C 1
ATOM 3393 O O . MET A 1 426 ? -35.862 -2.149 -27.130 1.00 36.97 426 MET A O 1
ATOM 3397 N N . LEU A 1 427 ? -34.127 -1.945 -25.732 1.00 43.31 427 LEU A N 1
ATOM 3398 C CA . LEU A 1 427 ? -33.855 -3.388 -25.656 1.00 43.31 427 LEU A CA 1
ATOM 3399 C C . LEU A 1 427 ? -34.772 -4.142 -24.680 1.00 43.31 427 LEU A C 1
ATOM 3401 O O . LEU A 1 427 ? -34.930 -5.357 -24.829 1.00 43.31 427 LEU A O 1
ATOM 3405 N N . PHE A 1 428 ? -35.355 -3.440 -23.703 1.00 43.50 428 PHE A N 1
ATOM 3406 C CA . PHE A 1 428 ? -36.055 -4.043 -22.564 1.00 43.50 428 PHE A CA 1
ATOM 3407 C C . PHE A 1 428 ? -37.574 -3.797 -22.556 1.00 43.50 428 PHE A C 1
ATOM 3409 O O . PHE A 1 428 ? -38.268 -4.417 -21.751 1.00 43.50 428 PHE A O 1
ATOM 3416 N N . ASP A 1 429 ? -38.107 -2.968 -23.460 1.00 37.97 429 ASP A N 1
ATOM 3417 C CA . ASP A 1 429 ? -39.558 -2.813 -23.617 1.00 37.97 429 ASP A CA 1
ATOM 3418 C C . ASP A 1 429 ? -40.193 -4.121 -24.126 1.00 37.97 429 ASP A C 1
ATOM 3420 O O . ASP A 1 429 ? -39.816 -4.661 -25.169 1.00 37.97 429 ASP A O 1
ATOM 3424 N N . GLY A 1 430 ? -41.154 -4.649 -23.362 1.00 44.03 430 GLY A N 1
ATOM 3425 C CA . GLY A 1 430 ? -41.972 -5.807 -23.742 1.00 44.03 430 GLY A CA 1
ATOM 3426 C C . GLY A 1 430 ? -41.326 -7.193 -23.603 1.00 44.03 430 GLY A C 1
ATOM 3427 O O . GLY A 1 430 ? -41.888 -8.160 -24.115 1.00 44.03 430 GLY A O 1
ATOM 3428 N N . ARG A 1 431 ? -40.173 -7.338 -22.929 1.00 48.53 431 ARG A N 1
ATOM 3429 C CA . ARG A 1 431 ? -39.516 -8.649 -22.724 1.00 48.53 431 ARG A CA 1
ATOM 3430 C C . ARG A 1 431 ? -39.608 -9.153 -21.284 1.00 48.53 431 ARG A C 1
ATOM 3432 O O . ARG A 1 431 ? -39.524 -8.385 -20.331 1.00 48.53 431 ARG A O 1
ATOM 3439 N N . THR A 1 432 ? -39.737 -10.471 -21.121 1.00 45.53 432 THR A N 1
ATOM 3440 C CA . THR A 1 432 ? -39.776 -11.126 -19.803 1.00 45.53 432 THR A CA 1
ATOM 3441 C C . THR A 1 432 ? -38.401 -11.112 -19.123 1.00 45.53 432 THR A C 1
ATOM 3443 O O . THR A 1 432 ? -37.359 -11.110 -19.783 1.00 45.53 432 THR A O 1
ATOM 3446 N N . ALA A 1 433 ? -38.375 -11.154 -17.785 1.00 41.69 433 ALA A N 1
ATOM 3447 C CA . ALA A 1 433 ? -37.150 -11.064 -16.976 1.00 41.69 433 ALA A CA 1
ATOM 3448 C C . ALA A 1 433 ? -36.052 -12.080 -17.368 1.00 41.69 433 ALA A C 1
ATOM 3450 O O . ALA A 1 433 ? -34.859 -11.791 -17.257 1.00 41.69 433 ALA A O 1
ATOM 3451 N N . LEU A 1 434 ? -36.441 -13.255 -17.875 1.00 39.31 434 LEU A N 1
ATOM 3452 C CA . LEU A 1 434 ? -35.514 -14.287 -18.341 1.00 39.31 434 LEU A CA 1
ATOM 3453 C C . LEU A 1 434 ? -34.814 -13.896 -19.657 1.00 39.31 434 LEU A C 1
ATOM 3455 O O . LEU A 1 434 ? -33.604 -14.066 -19.779 1.00 39.31 434 LEU A O 1
ATOM 3459 N N . GLN A 1 435 ? -35.540 -13.299 -20.608 1.00 42.22 435 GLN A N 1
ATOM 3460 C CA . GLN A 1 435 ? -34.975 -12.825 -21.880 1.00 42.22 435 GLN A CA 1
ATOM 3461 C C . GLN A 1 435 ? -34.005 -11.656 -21.664 1.00 42.22 435 GLN A C 1
ATOM 3463 O O . GLN A 1 435 ? -32.958 -11.570 -22.308 1.00 42.22 435 GLN A O 1
ATOM 3468 N N . CYS A 1 436 ? -34.323 -10.799 -20.697 1.00 45.06 436 CYS A N 1
ATOM 3469 C CA . CYS A 1 436 ? -33.492 -9.687 -20.251 1.00 45.06 436 CYS A CA 1
ATOM 3470 C C . CYS A 1 436 ? -32.157 -10.162 -19.642 1.00 45.06 436 CYS A C 1
ATOM 3472 O O . CYS A 1 436 ? -31.109 -9.589 -19.947 1.00 45.06 436 CYS A O 1
ATOM 3474 N N . LYS A 1 437 ? -32.160 -11.259 -18.866 1.00 40.81 437 LYS A N 1
ATOM 3475 C CA . LYS A 1 437 ? -30.935 -11.884 -18.325 1.00 40.81 437 LYS A CA 1
ATOM 3476 C C . LYS A 1 437 ? -30.008 -12.405 -19.426 1.00 40.81 437 LYS A C 1
ATOM 3478 O O . LYS A 1 437 ? -28.804 -12.158 -19.380 1.00 40.81 437 LYS A O 1
ATOM 3483 N N . THR A 1 438 ? -30.549 -13.090 -20.433 1.00 43.88 438 THR A N 1
ATOM 3484 C CA . THR A 1 438 ? -29.745 -13.641 -21.538 1.00 43.88 438 THR A CA 1
ATOM 3485 C C . THR A 1 438 ? -29.151 -12.539 -22.421 1.00 43.88 438 THR A C 1
ATOM 3487 O O . THR A 1 438 ? -28.000 -12.639 -22.844 1.00 43.88 438 THR A O 1
ATOM 3490 N N . LEU A 1 439 ? -29.905 -11.465 -22.677 1.00 44.41 439 LEU A N 1
ATOM 3491 C CA . LEU A 1 439 ? -29.431 -10.297 -23.429 1.00 44.41 439 LEU A CA 1
ATOM 3492 C C . LEU A 1 439 ? -28.337 -9.528 -22.681 1.00 44.41 439 LEU A C 1
ATOM 3494 O O . LEU A 1 439 ? -27.353 -9.126 -23.298 1.00 44.41 439 LEU A O 1
ATOM 3498 N N . PHE A 1 440 ? -28.466 -9.382 -21.361 1.00 46.41 440 PHE A N 1
ATOM 3499 C CA . PHE A 1 440 ? -27.451 -8.741 -20.528 1.00 46.41 440 PHE A CA 1
ATOM 3500 C C . PHE A 1 440 ? -26.132 -9.526 -20.528 1.00 46.41 440 PHE A C 1
ATOM 3502 O O . PHE A 1 440 ? -25.073 -8.947 -20.748 1.00 46.41 440 PHE A O 1
ATOM 3509 N N . LEU A 1 441 ? -26.189 -10.854 -20.387 1.00 42.22 441 LEU A N 1
ATOM 3510 C CA . LEU A 1 441 ? -25.003 -11.717 -20.466 1.00 42.22 441 LEU A CA 1
ATOM 3511 C C . LEU A 1 441 ? -24.310 -11.638 -21.834 1.00 42.22 441 LEU A C 1
ATOM 3513 O O . LEU A 1 441 ? -23.084 -11.567 -21.899 1.00 42.22 441 LEU A O 1
ATOM 3517 N N . LYS A 1 442 ? -25.081 -11.583 -22.929 1.00 41.41 442 LYS A N 1
ATOM 3518 C CA . LYS A 1 442 ? -24.529 -11.391 -24.280 1.00 41.41 442 LYS A CA 1
ATOM 3519 C C . LYS A 1 442 ? -23.875 -10.013 -24.450 1.00 41.41 442 LYS A C 1
ATOM 3521 O O . LYS A 1 442 ? -22.828 -9.925 -25.080 1.00 41.41 442 LYS A O 1
ATOM 3526 N N . LEU A 1 443 ? -24.439 -8.958 -23.861 1.00 44.34 443 LEU A N 1
ATOM 3527 C CA . LEU A 1 443 ? -23.869 -7.603 -23.874 1.00 44.34 443 LEU A CA 1
ATOM 3528 C C . LEU A 1 443 ? -22.564 -7.500 -23.076 1.00 44.34 443 LEU A C 1
ATOM 3530 O O . LEU A 1 443 ? -21.596 -6.938 -23.580 1.00 44.34 443 LEU A O 1
ATOM 3534 N N . VAL A 1 444 ? -22.514 -8.099 -21.884 1.00 45.56 444 VAL A N 1
ATOM 3535 C CA . VAL A 1 444 ? -21.303 -8.144 -21.047 1.00 45.56 444 VAL A CA 1
ATOM 3536 C C . VAL A 1 444 ? -20.183 -8.918 -21.747 1.00 45.56 444 VAL A C 1
ATOM 3538 O O . VAL A 1 444 ? -19.033 -8.485 -21.741 1.00 45.56 444 VAL A O 1
ATOM 3541 N N . MET A 1 445 ? -20.516 -10.023 -22.419 1.00 38.56 445 MET A N 1
ATOM 3542 C CA . MET A 1 445 ? -19.558 -10.772 -23.237 1.00 38.56 445 MET A CA 1
ATOM 3543 C C . MET A 1 445 ? -19.025 -9.930 -24.403 1.00 38.56 445 MET A C 1
ATOM 3545 O O . MET A 1 445 ? -17.823 -9.912 -24.650 1.00 38.56 445 MET A O 1
ATOM 3549 N N . VAL A 1 446 ? -19.887 -9.188 -25.103 1.00 39.72 446 VAL A N 1
ATOM 3550 C CA . VAL A 1 446 ? -19.464 -8.315 -26.210 1.00 39.72 446 VAL A CA 1
ATOM 3551 C C . VAL A 1 446 ? -18.570 -7.168 -25.724 1.00 39.72 446 VAL A C 1
ATOM 3553 O O . VAL A 1 446 ? -17.564 -6.893 -26.374 1.00 39.72 446 VAL A O 1
ATOM 3556 N N . GLU A 1 447 ? -18.867 -6.535 -24.583 1.00 41.09 447 GLU A N 1
ATOM 3557 C CA . GLU A 1 447 ? -17.985 -5.512 -23.993 1.00 41.09 447 GLU A CA 1
ATOM 3558 C C . GLU A 1 447 ? -16.623 -6.092 -23.594 1.00 41.09 447 GLU A C 1
ATOM 3560 O O . GLU A 1 447 ? -15.596 -5.511 -23.940 1.00 41.09 447 GLU A O 1
ATOM 3565 N N . TYR A 1 448 ? -16.593 -7.283 -22.991 1.00 40.09 448 TYR A N 1
ATOM 3566 C CA . TYR A 1 448 ? -15.350 -7.979 -22.652 1.00 40.09 448 TYR A CA 1
ATOM 3567 C C . TYR A 1 448 ? -14.479 -8.266 -23.892 1.00 40.09 448 TYR A C 1
ATOM 3569 O O . TYR A 1 448 ? -13.274 -8.014 -23.891 1.00 40.09 448 TYR A O 1
ATOM 3577 N N . TYR A 1 449 ? -15.074 -8.727 -24.999 1.00 37.31 449 TYR A N 1
ATOM 3578 C CA . TYR A 1 449 ? -14.329 -8.986 -26.239 1.00 37.31 449 TYR A CA 1
ATOM 3579 C C . TYR A 1 449 ? -13.926 -7.715 -27.007 1.00 37.31 449 TYR A C 1
ATOM 3581 O O . TYR A 1 449 ? -12.915 -7.736 -27.718 1.00 37.31 449 TYR A O 1
ATOM 3589 N N . LEU A 1 450 ? -14.670 -6.613 -26.856 1.00 40.78 450 LEU A N 1
ATOM 3590 C CA . LEU A 1 450 ? -14.289 -5.291 -27.367 1.00 40.78 450 LEU A CA 1
ATOM 3591 C C . LEU A 1 450 ? -13.116 -4.696 -26.570 1.00 40.78 450 LEU A C 1
ATOM 3593 O O . LEU A 1 450 ? -12.195 -4.152 -27.177 1.00 40.78 450 LEU A O 1
ATOM 3597 N N . GLU A 1 451 ? -13.098 -4.846 -25.241 1.00 39.06 451 GLU A N 1
ATOM 3598 C CA . GLU A 1 451 ? -11.983 -4.411 -24.380 1.00 39.06 451 GLU A CA 1
ATOM 3599 C C . GLU A 1 451 ? -10.702 -5.220 -24.619 1.00 39.06 451 GLU A C 1
ATOM 3601 O O . GLU A 1 451 ? -9.602 -4.672 -24.559 1.00 39.06 451 GLU A O 1
ATOM 3606 N N . LEU A 1 452 ? -10.838 -6.498 -24.981 1.00 38.50 452 LEU A N 1
ATOM 3607 C CA . LEU A 1 452 ? -9.729 -7.352 -25.415 1.00 38.50 452 LEU A CA 1
ATOM 3608 C C . LEU A 1 452 ? -9.266 -7.087 -26.861 1.00 38.50 452 LEU A C 1
ATOM 3610 O O . LEU A 1 452 ? -8.359 -7.766 -27.343 1.00 38.50 452 LEU A O 1
ATOM 3614 N N . GLY A 1 453 ? -9.889 -6.147 -27.584 1.00 32.81 453 GLY A N 1
ATOM 3615 C CA . GLY A 1 453 ? -9.521 -5.789 -28.959 1.00 32.81 453 GLY A CA 1
ATOM 3616 C C . GLY A 1 453 ? -9.772 -6.888 -30.000 1.00 32.81 453 GLY A C 1
ATOM 3617 O O . GLY A 1 453 ? -9.254 -6.807 -31.113 1.00 32.81 453 GLY A O 1
ATOM 3618 N N . ARG A 1 454 ? -10.559 -7.920 -29.662 1.00 35.75 454 ARG A N 1
ATOM 3619 C CA . ARG A 1 454 ? -10.826 -9.080 -30.534 1.00 35.75 454 ARG A CA 1
ATOM 3620 C C . ARG A 1 454 ? -11.952 -8.840 -31.543 1.00 35.75 454 ARG A C 1
ATOM 3622 O O . ARG A 1 454 ? -12.097 -9.614 -32.483 1.00 35.75 454 ARG A O 1
ATOM 3629 N N . ILE A 1 455 ? -12.727 -7.768 -31.372 1.00 34.59 455 ILE A N 1
ATOM 3630 C CA . ILE A 1 455 ? -13.784 -7.327 -32.292 1.00 34.59 455 ILE A CA 1
ATOM 3631 C C . ILE A 1 455 ? -13.621 -5.813 -32.508 1.00 34.59 455 ILE A C 1
ATOM 3633 O O . ILE A 1 455 ? -13.280 -5.088 -31.575 1.00 34.59 455 ILE A O 1
ATOM 3637 N N . LYS A 1 456 ? -13.838 -5.306 -33.730 1.00 31.44 456 LYS A N 1
ATOM 3638 C CA . LYS A 1 456 ? -13.831 -3.856 -34.014 1.00 31.44 456 LYS A CA 1
ATOM 3639 C C . LYS A 1 456 ? -15.233 -3.275 -33.813 1.00 31.44 456 LYS A C 1
ATOM 3641 O O . LYS A 1 456 ? -16.210 -3.871 -34.258 1.00 31.44 456 LYS A O 1
ATOM 3646 N N . SER A 1 457 ? -15.339 -2.108 -33.172 1.00 31.12 457 SER A 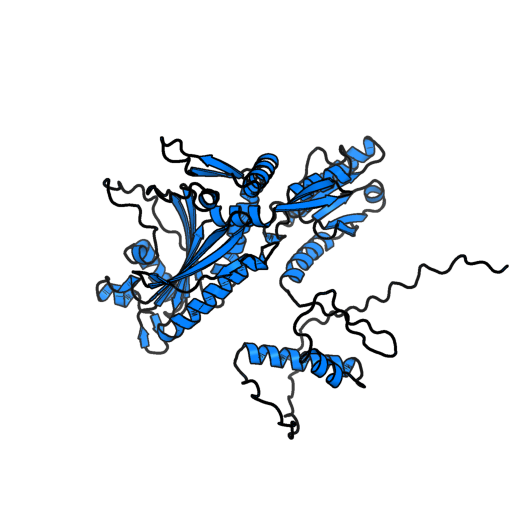N 1
ATOM 3647 C CA . SER A 1 457 ? -16.629 -1.423 -33.017 1.00 31.12 457 SER A CA 1
ATOM 3648 C C . SER A 1 457 ? -17.142 -0.888 -34.366 1.00 31.12 457 SER A C 1
ATOM 3650 O O . SER A 1 457 ? -16.337 -0.454 -35.199 1.00 31.12 457 SER A O 1
ATOM 3652 N N . PRO A 1 458 ? -18.465 -0.892 -34.613 1.00 29.42 458 PRO A N 1
ATOM 3653 C CA . PRO A 1 458 ? -19.016 -0.339 -35.843 1.00 29.42 458 PRO A CA 1
ATOM 3654 C C . PRO A 1 458 ? -18.845 1.186 -35.853 1.00 29.42 458 PRO A C 1
ATOM 3656 O O . PRO A 1 458 ? -19.231 1.888 -34.913 1.00 29.42 458 PRO A O 1
ATOM 3659 N N . ARG A 1 459 ? -18.246 1.717 -36.924 1.00 29.80 459 ARG A N 1
ATOM 3660 C CA . ARG A 1 459 ? -18.095 3.161 -37.142 1.00 29.80 459 ARG A CA 1
ATOM 3661 C C . ARG A 1 459 ? -19.287 3.686 -37.957 1.00 29.80 459 ARG A C 1
ATOM 3663 O O . ARG A 1 459 ? -19.390 3.388 -39.135 1.00 29.80 459 ARG A O 1
ATOM 3670 N N . LYS A 1 460 ? -20.059 4.582 -37.324 1.00 27.77 460 LYS A N 1
ATOM 3671 C CA . LYS A 1 460 ? -21.119 5.475 -37.857 1.00 27.77 460 LYS A CA 1
ATOM 3672 C C . LYS A 1 460 ? -22.522 4.875 -38.089 1.00 27.77 460 LYS A C 1
ATOM 3674 O O . LYS A 1 460 ? -22.700 3.682 -38.279 1.00 27.77 460 LYS A O 1
ATOM 3679 N N . ARG A 1 461 ? -23.505 5.781 -37.930 1.00 32.34 461 ARG A N 1
ATOM 3680 C CA . ARG A 1 461 ? -24.969 5.611 -38.014 1.00 32.34 461 ARG A CA 1
ATOM 3681 C C . ARG A 1 461 ? -25.370 4.915 -39.323 1.00 32.34 461 ARG A C 1
ATOM 3683 O O . ARG A 1 461 ? -24.826 5.270 -40.358 1.00 32.34 461 ARG A O 1
ATOM 3690 N N . ASP A 1 462 ? -26.370 4.038 -39.229 1.00 30.22 462 ASP A N 1
ATOM 3691 C CA . ASP A 1 462 ? -27.165 3.460 -40.330 1.00 30.22 462 ASP A CA 1
ATOM 3692 C C . ASP A 1 462 ? -26.731 2.129 -40.966 1.00 30.22 462 ASP A C 1
ATOM 3694 O O . ASP A 1 462 ? -26.895 1.931 -42.165 1.00 30.22 462 ASP A O 1
ATOM 3698 N N . GLU A 1 463 ? -26.359 1.130 -40.158 1.00 26.95 463 GLU A N 1
ATOM 3699 C CA . GLU A 1 463 ? -26.480 -0.275 -40.585 1.00 26.95 463 GLU A CA 1
ATOM 3700 C C . GLU A 1 463 ? -27.403 -1.065 -39.647 1.00 26.95 463 GLU A C 1
ATOM 3702 O O . GLU A 1 463 ? -27.099 -1.360 -38.489 1.00 26.95 463 GLU A O 1
ATOM 3707 N N . ARG A 1 464 ? -28.595 -1.385 -40.159 1.00 28.52 464 ARG A N 1
ATOM 3708 C CA . ARG A 1 464 ? -29.568 -2.293 -39.541 1.00 28.52 464 ARG A CA 1
ATOM 3709 C C . ARG A 1 464 ? -29.002 -3.711 -39.663 1.00 28.52 464 ARG A C 1
ATOM 3711 O O . ARG A 1 464 ? -28.761 -4.149 -40.783 1.00 28.52 464 ARG A O 1
ATOM 3718 N N . TRP A 1 465 ? -28.832 -4.434 -38.551 1.00 31.11 465 TRP A N 1
ATOM 3719 C CA . TRP A 1 465 ? -28.467 -5.859 -38.557 1.00 31.11 465 TRP A CA 1
ATOM 3720 C C . TRP A 1 465 ? -29.442 -6.645 -39.455 1.00 31.11 465 TRP A C 1
ATOM 3722 O O . TRP A 1 465 ? -30.563 -6.950 -39.049 1.00 31.11 465 TRP A O 1
ATOM 3732 N N . ARG A 1 466 ? -29.041 -6.961 -40.691 1.00 27.23 466 ARG A N 1
ATOM 3733 C CA . ARG A 1 466 ? -29.697 -7.965 -41.537 1.00 27.23 466 ARG A CA 1
ATOM 3734 C C . ARG A 1 466 ? -28.779 -9.174 -41.618 1.00 27.23 466 ARG A C 1
ATOM 3736 O O . ARG A 1 466 ? -27.937 -9.278 -42.495 1.00 27.23 466 ARG A O 1
ATOM 3743 N N . GLY A 1 467 ? -28.958 -10.075 -40.668 1.00 27.09 467 GLY A N 1
ATOM 3744 C CA . GLY A 1 467 ? -28.322 -11.383 -40.648 1.00 27.09 467 GLY A CA 1
ATOM 3745 C C . GLY A 1 467 ? -28.840 -12.142 -39.439 1.00 27.09 467 GLY A C 1
ATOM 3746 O O . GLY A 1 467 ? -28.849 -11.591 -38.337 1.00 27.09 467 GLY A O 1
ATOM 3747 N N . LYS A 1 468 ? -29.330 -13.373 -39.639 1.00 23.84 468 LYS A N 1
ATOM 3748 C CA . LYS A 1 468 ? -29.618 -14.270 -38.513 1.00 23.84 468 LYS A CA 1
ATOM 3749 C C . LYS A 1 468 ? -28.321 -14.435 -37.703 1.00 23.84 468 LYS A C 1
ATOM 3751 O O . LYS A 1 468 ? -27.270 -14.613 -38.322 1.00 23.84 468 LYS A O 1
ATOM 3756 N N . PRO A 1 469 ? -28.363 -14.343 -36.363 1.00 28.44 469 PRO A N 1
ATOM 3757 C CA . PRO A 1 469 ? -27.182 -14.612 -35.556 1.00 28.44 469 PRO A CA 1
ATOM 3758 C C . PRO A 1 469 ? -26.733 -16.064 -35.796 1.00 28.44 469 PRO A C 1
ATOM 3760 O O . PRO A 1 469 ? -27.597 -16.922 -35.981 1.00 28.44 469 PRO A O 1
ATOM 3763 N N . PRO A 1 470 ? -25.420 -16.344 -35.827 1.00 27.09 470 PRO A N 1
ATOM 3764 C CA . PRO A 1 470 ? -24.930 -17.712 -35.934 1.00 27.09 470 PRO A CA 1
ATOM 3765 C C . PRO A 1 470 ? -25.352 -18.511 -34.695 1.00 27.09 470 PRO A C 1
ATOM 3767 O O . PRO A 1 470 ? -25.341 -17.979 -33.580 1.00 27.09 470 PRO A O 1
ATOM 3770 N N . ASP A 1 471 ? -25.728 -19.773 -34.899 1.00 27.58 471 ASP A N 1
ATOM 3771 C CA . ASP A 1 471 ? -26.020 -20.711 -33.817 1.00 27.58 471 ASP A CA 1
ATOM 3772 C C . ASP A 1 471 ? -24.745 -20.933 -32.994 1.00 27.58 471 ASP A C 1
ATOM 3774 O O . ASP A 1 471 ? -23.769 -21.527 -33.452 1.00 27.58 471 ASP A O 1
ATOM 3778 N N . TRP A 1 472 ? -24.726 -20.392 -31.776 1.00 35.28 472 TRP A N 1
ATOM 3779 C CA . TRP A 1 472 ? -23.696 -20.688 -30.790 1.00 35.28 472 TRP A CA 1
ATOM 3780 C C . TRP A 1 472 ? -24.190 -21.835 -29.915 1.00 35.28 472 TRP A C 1
ATOM 3782 O O . TRP A 1 472 ? -24.878 -21.598 -28.919 1.00 35.28 472 TRP A O 1
ATOM 3792 N N . ASP A 1 473 ? -23.821 -23.062 -30.275 1.00 26.78 473 ASP A N 1
ATOM 3793 C CA . ASP A 1 473 ? -23.908 -24.208 -29.371 1.00 26.78 473 ASP A CA 1
ATOM 3794 C C . ASP A 1 473 ? -22.927 -23.995 -28.210 1.00 26.78 473 ASP A C 1
ATOM 3796 O O . ASP A 1 473 ? -21.722 -24.243 -28.292 1.00 26.78 473 ASP A O 1
ATOM 3800 N N . LEU A 1 474 ? -23.449 -23.451 -27.112 1.00 31.52 474 LEU A N 1
ATOM 3801 C CA . LEU A 1 474 ? -22.728 -23.316 -25.854 1.00 31.52 474 LEU A CA 1
ATOM 3802 C C . LEU A 1 474 ? -22.665 -24.687 -25.176 1.00 31.52 474 LEU A C 1
ATOM 3804 O O . LEU A 1 474 ? -23.653 -25.183 -24.643 1.00 31.52 474 LEU A O 1
ATOM 3808 N N . ASN A 1 475 ? -21.470 -25.274 -25.186 1.00 24.33 475 ASN A N 1
ATOM 3809 C CA . ASN A 1 475 ? -21.122 -26.481 -24.446 1.00 24.33 475 ASN A CA 1
ATOM 3810 C C . ASN A 1 475 ? -21.492 -26.321 -22.944 1.00 24.33 475 ASN A C 1
ATOM 3812 O O . ASN A 1 475 ? -21.008 -25.379 -22.304 1.00 24.33 475 ASN A O 1
ATOM 3816 N N . PRO A 1 476 ? -22.328 -27.202 -22.354 1.00 26.55 476 PRO A N 1
ATOM 3817 C CA . PRO A 1 476 ? -22.883 -27.028 -21.004 1.00 26.55 476 PRO A CA 1
ATOM 3818 C C . PRO A 1 476 ? -21.856 -27.080 -19.857 1.00 26.55 476 PRO A C 1
ATOM 3820 O O . PRO A 1 476 ? -22.201 -26.772 -18.719 1.00 26.55 476 PRO A O 1
ATOM 3823 N N . TYR A 1 477 ? -20.586 -27.392 -20.126 1.00 24.94 477 TYR A N 1
ATOM 3824 C CA . TYR A 1 477 ? -19.537 -27.478 -19.101 1.00 24.94 477 TYR A CA 1
ATOM 3825 C C . TYR A 1 477 ? -18.866 -26.139 -18.728 1.00 24.94 477 TYR A C 1
ATOM 3827 O O . TYR A 1 477 ? -18.038 -26.109 -17.821 1.00 24.94 477 TYR A O 1
ATOM 3835 N N . LEU A 1 478 ? -19.227 -25.021 -19.372 1.00 24.97 478 LEU A N 1
ATOM 3836 C CA . LEU A 1 478 ? -18.644 -23.688 -19.107 1.00 24.97 478 LEU A CA 1
ATOM 3837 C C . LEU A 1 478 ? -19.545 -22.740 -18.292 1.00 24.97 478 LEU A C 1
ATOM 3839 O O . LEU A 1 478 ? -19.166 -21.601 -18.021 1.00 24.97 478 LEU A O 1
ATOM 3843 N N . LEU A 1 479 ? -20.716 -23.202 -17.849 1.00 24.30 479 LEU A N 1
ATOM 3844 C CA . LEU A 1 479 ? -21.662 -22.426 -17.040 1.00 24.30 479 LEU A CA 1
ATOM 3845 C C . LEU A 1 479 ? -21.515 -22.739 -15.544 1.00 24.30 479 LEU A C 1
ATOM 3847 O O . LEU A 1 479 ? -22.405 -23.287 -14.904 1.00 24.30 479 LEU A O 1
ATOM 3851 N N . VAL A 1 480 ? -20.388 -22.322 -14.965 1.00 23.97 480 VAL A N 1
ATOM 3852 C CA . VAL A 1 480 ? -20.278 -22.090 -13.515 1.00 23.97 480 VAL A CA 1
ATOM 3853 C C . VAL A 1 480 ? -19.739 -20.679 -13.301 1.00 23.97 480 VAL A C 1
ATOM 3855 O O . VAL A 1 480 ? -18.578 -20.462 -12.971 1.00 23.97 480 VAL A O 1
ATOM 3858 N N . ILE A 1 481 ? -20.603 -19.687 -13.513 1.00 23.52 481 ILE A N 1
ATOM 3859 C CA . ILE A 1 481 ? -20.423 -18.351 -12.942 1.00 23.52 481 ILE A CA 1
ATOM 3860 C C . ILE A 1 481 ? -21.620 -18.128 -12.029 1.00 23.52 481 ILE A C 1
ATOM 3862 O O . ILE A 1 481 ? -22.765 -18.082 -12.474 1.00 23.52 481 ILE A O 1
ATOM 3866 N N . SER A 1 482 ? -21.330 -18.070 -10.733 1.00 23.38 482 SER A N 1
ATOM 3867 C CA . SER A 1 482 ? -22.297 -18.006 -9.647 1.00 23.38 482 SER A CA 1
ATOM 3868 C C . SER A 1 482 ? -23.271 -16.838 -9.811 1.00 23.38 482 SER A C 1
ATOM 3870 O O . SER A 1 482 ? -22.948 -15.659 -9.667 1.00 23.38 482 SER A O 1
ATOM 3872 N N . SER A 1 483 ? -24.510 -17.208 -10.098 1.00 23.45 483 SER A N 1
ATOM 3873 C CA . SER A 1 483 ? -25.713 -16.402 -9.991 1.00 23.45 483 SER A CA 1
ATOM 3874 C C . SER A 1 483 ? -25.972 -16.004 -8.536 1.00 23.45 483 SER A C 1
ATOM 3876 O O . SER A 1 483 ? -26.229 -16.876 -7.716 1.00 23.45 483 SER A O 1
ATOM 3878 N N . LEU A 1 484 ? -25.969 -14.703 -8.232 1.00 23.16 484 LEU A N 1
ATOM 3879 C CA . LEU A 1 484 ? -26.596 -14.118 -7.037 1.00 23.16 484 LEU A CA 1
ATOM 3880 C C . LEU A 1 484 ? -27.082 -12.701 -7.391 1.00 23.16 484 LEU A C 1
ATOM 3882 O O . LEU A 1 484 ? -26.374 -11.714 -7.211 1.00 23.16 484 LEU A O 1
ATOM 3886 N N . VAL A 1 485 ? -28.294 -12.625 -7.942 1.00 23.55 485 VAL A N 1
ATOM 3887 C CA . VAL A 1 485 ? -29.133 -11.419 -7.923 1.00 23.55 485 VAL A CA 1
ATOM 3888 C C . VAL A 1 485 ? -30.208 -11.716 -6.886 1.00 23.55 485 VAL A C 1
ATOM 3890 O O . VAL A 1 485 ? -31.008 -12.621 -7.110 1.00 23.55 485 VAL A O 1
ATOM 3893 N N . TYR A 1 486 ? -30.179 -11.023 -5.750 1.00 23.56 486 TYR A N 1
ATOM 3894 C CA . TYR A 1 486 ? -31.248 -11.075 -4.754 1.00 23.56 486 TYR A CA 1
ATOM 3895 C C . TYR A 1 486 ? -32.164 -9.865 -4.967 1.00 23.56 486 TYR A C 1
ATOM 3897 O O . TYR A 1 486 ? -31.682 -8.734 -5.009 1.00 23.56 486 TYR A O 1
ATOM 3905 N N . CYS A 1 487 ? -33.459 -10.131 -5.138 1.00 23.44 487 CYS A N 1
ATOM 3906 C CA . CYS A 1 487 ? -34.538 -9.184 -4.865 1.00 23.44 487 CYS A CA 1
ATOM 3907 C C . CYS A 1 487 ? -34.765 -9.224 -3.349 1.00 23.44 487 CYS A C 1
ATOM 3909 O O . CYS A 1 487 ? -35.004 -10.305 -2.818 1.00 23.44 487 CYS A O 1
ATOM 3911 N N . GLU A 1 488 ? -34.651 -8.094 -2.654 1.00 26.12 488 GLU A N 1
ATOM 3912 C CA . GLU A 1 488 ? -35.159 -7.966 -1.284 1.00 26.12 488 GLU A CA 1
ATOM 3913 C C . GLU A 1 488 ? -36.634 -7.547 -1.364 1.00 26.12 488 GLU A C 1
ATOM 3915 O O . GLU A 1 488 ? -36.939 -6.376 -1.583 1.00 26.12 488 GLU A O 1
ATOM 3920 N N . ASP A 1 489 ? -37.529 -8.525 -1.221 1.00 28.14 489 ASP A N 1
ATOM 3921 C CA . ASP A 1 489 ? -38.913 -8.335 -0.779 1.00 28.14 489 ASP A CA 1
ATOM 3922 C C . ASP A 1 489 ? -38.921 -8.498 0.750 1.00 28.14 489 ASP A C 1
ATOM 3924 O O . ASP A 1 489 ? -39.121 -9.602 1.232 1.00 28.14 489 ASP A O 1
ATOM 3928 N N . ASP A 1 490 ? -38.626 -7.442 1.516 1.00 26.55 490 ASP A N 1
ATOM 3929 C CA . ASP A 1 490 ? -38.716 -7.473 2.995 1.00 26.55 490 ASP A CA 1
ATOM 3930 C C . ASP A 1 490 ? -38.998 -6.077 3.600 1.00 26.55 490 ASP A C 1
ATOM 3932 O O . ASP A 1 490 ? -38.481 -5.686 4.646 1.00 26.55 490 ASP A O 1
ATOM 3936 N N . ALA A 1 491 ? -39.840 -5.282 2.929 1.00 28.17 491 ALA A N 1
ATOM 3937 C CA . ALA A 1 491 ? -40.242 -3.946 3.392 1.00 28.17 491 ALA A CA 1
ATOM 3938 C C . ALA A 1 491 ? -41.765 -3.763 3.543 1.00 28.17 491 ALA A C 1
ATOM 3940 O O . ALA A 1 491 ? -42.253 -2.643 3.399 1.00 28.17 491 ALA A O 1
ATOM 3941 N N . LEU A 1 492 ? -42.528 -4.829 3.825 1.00 28.03 492 LEU A N 1
ATOM 3942 C CA . LEU A 1 492 ? -43.997 -4.735 3.888 1.00 28.03 492 LEU A CA 1
ATOM 3943 C C . LEU A 1 492 ? -44.696 -5.383 5.095 1.00 28.03 492 LEU A C 1
ATOM 3945 O O . LEU A 1 492 ? -45.917 -5.317 5.145 1.00 28.03 492 LEU A O 1
ATOM 3949 N N . ASP A 1 493 ? -43.975 -5.883 6.106 1.00 27.00 493 ASP A N 1
ATOM 3950 C CA . ASP A 1 493 ? -44.612 -6.575 7.250 1.00 27.00 493 ASP A CA 1
ATOM 3951 C C . ASP A 1 493 ? -44.613 -5.827 8.598 1.00 27.00 493 ASP A C 1
ATOM 3953 O O . ASP A 1 493 ? -44.975 -6.384 9.631 1.00 27.00 493 ASP A O 1
ATOM 3957 N N . HIS A 1 494 ? -44.316 -4.524 8.618 1.00 27.23 494 HIS A N 1
ATOM 3958 C CA . HIS A 1 494 ? -44.513 -3.699 9.820 1.00 27.23 494 HIS A CA 1
ATOM 3959 C C . HIS A 1 494 ? -45.125 -2.330 9.501 1.00 27.23 494 HIS A C 1
ATOM 3961 O O . HIS A 1 494 ? -44.478 -1.299 9.656 1.00 27.23 494 HIS A O 1
ATOM 3967 N N . ALA A 1 495 ? -46.388 -2.325 9.063 1.00 27.11 495 ALA A N 1
ATOM 3968 C CA . ALA A 1 495 ? -47.262 -1.146 9.110 1.00 27.11 495 ALA A CA 1
ATOM 3969 C C . ALA A 1 495 ? -48.755 -1.520 8.987 1.00 27.11 495 ALA A C 1
ATOM 3971 O O . ALA A 1 495 ? -49.467 -0.960 8.161 1.00 27.11 495 ALA A O 1
ATOM 3972 N N . VAL A 1 496 ? -49.253 -2.471 9.787 1.00 30.55 496 VAL A N 1
ATOM 3973 C CA . VAL A 1 496 ? -50.706 -2.648 9.977 1.00 30.55 496 VAL A CA 1
ATOM 3974 C C . VAL A 1 496 ? -50.996 -2.910 11.450 1.00 30.55 496 VAL A C 1
ATOM 3976 O O . VAL A 1 496 ? -51.181 -4.044 11.867 1.00 30.55 496 VAL A O 1
ATOM 3979 N N . THR A 1 497 ? -51.028 -1.836 12.233 1.00 28.36 497 THR A N 1
ATOM 3980 C CA . THR A 1 497 ? -51.909 -1.705 13.401 1.00 28.36 497 THR A CA 1
ATOM 3981 C C . THR A 1 497 ? -52.018 -0.219 13.735 1.00 28.36 497 THR A C 1
ATOM 3983 O O . THR A 1 497 ? -50.999 0.452 13.853 1.00 28.36 497 THR A O 1
ATOM 3986 N N . GLU A 1 498 ? -53.261 0.248 13.873 1.00 27.45 498 GLU A N 1
ATOM 3987 C CA . GLU A 1 498 ? -53.695 1.571 14.355 1.00 27.45 498 GLU A CA 1
ATOM 3988 C C . GLU A 1 498 ? -53.730 2.740 13.352 1.00 27.45 498 GLU A C 1
ATOM 3990 O O . GLU A 1 498 ? -52.962 3.695 13.407 1.00 27.45 498 GLU A O 1
ATOM 3995 N N . ALA A 1 499 ? -54.768 2.730 12.511 1.00 26.80 499 ALA A N 1
ATOM 3996 C CA . ALA A 1 499 ? -55.570 3.928 12.265 1.00 26.80 499 ALA A CA 1
ATOM 3997 C C . ALA A 1 499 ? -57.046 3.526 12.412 1.00 26.80 499 ALA A C 1
ATOM 3999 O O . ALA A 1 499 ? -57.546 2.683 11.668 1.00 26.80 499 ALA A O 1
ATOM 4000 N N . GLY A 1 500 ? -57.684 4.044 13.462 1.00 24.34 500 GLY A N 1
ATOM 4001 C CA . GLY A 1 500 ? -59.009 3.649 13.924 1.00 24.34 500 GLY A CA 1
ATOM 4002 C C . GLY A 1 500 ? -60.153 4.037 12.988 1.00 24.34 500 GLY A C 1
ATOM 4003 O O . GLY A 1 500 ? -60.100 5.019 12.250 1.00 24.34 500 GLY A O 1
ATOM 4004 N N . SER A 1 501 ? -61.214 3.242 13.068 1.00 30.02 501 SER A N 1
ATOM 4005 C CA . SER A 1 501 ? -62.574 3.618 12.703 1.00 30.02 501 SER A CA 1
ATOM 4006 C C . SER A 1 501 ? -63.183 4.485 13.811 1.00 30.02 501 SER A C 1
ATOM 4008 O O . SER A 1 501 ? -63.257 3.985 14.929 1.00 30.02 501 SER A O 1
ATOM 4010 N N . ILE A 1 502 ? -63.680 5.676 13.447 1.00 30.30 502 ILE A N 1
ATOM 4011 C CA . ILE A 1 502 ? -64.587 6.564 14.215 1.00 30.30 502 ILE A CA 1
ATOM 4012 C C . ILE A 1 502 ? -64.057 7.067 15.564 1.00 30.30 502 ILE A C 1
ATOM 4014 O O . ILE A 1 502 ? -63.815 6.258 16.482 1.00 30.30 502 ILE A O 1
#

Mean predicted aligned error: 14.94 Å